Protein AF-0000000074208911 (afdb_homodimer)

Foldseek 3Di:
DDPDDPPDPPDDPPPPPPPPPVPVVLLVVLLVVLVVVLVVVLVVVVVVVLCCLVVVCVVVVDCLQRPHPVLLCCCQPPDPCNVVLVVQQVVLAVQLVVLLVLQLCLQLVLLLVLLLVVQLDVVSVVPVLVVLVVLVPDDLLVCQVVLQVVDVDLSVSSNSQLSSLLHNVLNVLLNVQLPVFDPVLVVVCVVVPHDSVCCRPPPSVVSSLVSNLVSVLVSLVSSSVSSLVSCCRHVCGHLSNVLVVCVVVSVNSSNVNSVVVSVSVSSVVSSVSSSVSSSVCSVVVND/DDPPPPPDPDDPPPPPPVPPPVPVVLLVVLLVVLVVVLVVVLVVVVVVVLCCLVVVCVVVVDCLQRPHPVLLCCCQPPDPCNVVLVVQQVVLAVQLVVLLVLQLCLQLVLLLVLLLVVQLDVVSVVPVLVVLVVLVVDDLLVCQVVLQVVDVDLSVSSNSQLSSLLHNVLNVLLNVQLPVFDPVLVVVCVVVVHDSVCCRPPPSVVSSLVSSLVSVLVSLVSSSVSSLVSCCRHVCGHLSNVLVVCVVVSVNSSNVNSVVVSVSVSSVSSSVSSSVSSSVCSVVVND

Solvent-accessible surface area (backbone atoms only — not comparable to full-atom values): 29256 Å² total; per-residue (Å²): 140,83,81,78,83,80,81,82,88,69,81,78,72,71,76,70,67,73,70,69,69,63,62,63,60,52,54,52,48,44,47,47,53,40,44,54,55,44,50,54,46,50,52,46,37,51,50,49,51,48,50,52,49,51,48,50,34,63,66,50,67,39,73,75,69,39,67,42,72,66,55,36,44,36,54,49,68,64,40,93,58,4,67,61,49,41,51,52,50,50,53,17,43,52,46,33,52,52,36,14,48,44,1,36,52,47,6,49,50,50,16,52,53,50,26,53,46,27,75,70,30,69,72,43,39,65,52,51,56,41,51,41,48,49,61,54,34,40,56,64,78,75,42,35,66,53,44,57,62,65,36,87,49,64,67,56,42,32,24,49,48,2,8,47,58,20,19,41,56,30,22,56,40,35,36,54,24,42,60,63,55,50,68,65,60,53,47,52,35,43,73,75,68,39,53,66,66,48,39,40,67,70,44,19,47,67,67,13,44,68,30,46,49,51,28,46,63,47,24,52,42,31,3,44,52,18,21,30,49,27,15,49,69,69,69,64,39,32,45,28,23,50,38,55,52,22,59,75,66,66,34,36,63,60,31,49,44,50,42,50,53,49,28,51,51,40,49,52,52,48,51,51,52,50,46,50,45,48,52,53,35,50,70,69,68,68,107,140,86,82,80,82,80,80,82,88,70,83,79,74,72,76,71,68,72,68,69,69,64,61,62,60,51,52,52,49,46,48,48,55,40,46,54,54,45,49,54,46,49,53,45,36,51,49,49,51,47,50,52,49,51,49,50,35,62,67,50,67,39,73,74,69,39,66,42,73,66,55,37,45,35,53,49,67,64,39,94,59,4,67,59,49,41,52,52,51,51,53,17,43,51,45,32,51,52,36,13,49,43,2,36,52,46,6,50,50,51,15,52,53,51,27,52,45,28,74,68,29,68,72,42,38,65,52,51,55,41,51,40,47,49,61,55,32,37,56,64,78,75,43,36,67,55,44,58,64,65,35,87,48,66,69,56,42,32,23,51,48,2,10,48,58,19,19,42,56,28,23,57,40,36,36,53,24,43,62,62,54,49,68,66,59,54,47,52,35,44,74,72,68,38,52,67,67,48,40,39,66,71,44,19,48,66,68,14,44,66,30,45,48,52,28,46,65,47,24,52,43,31,4,44,52,18,21,30,50,27,14,48,69,71,69,63,38,30,45,28,24,49,39,55,53,23,57,77,67,66,35,35,62,59,31,50,42,50,43,49,54,48,28,52,50,40,51,52,51,50,51,51,52,51,47,51,47,51,52,53,34,50,70,69,69,68,108

Organism: NCBI:txid88382

Sequence (574 aa):
MSEVSTGSTRGRSSDHDRSSTRTGGGAGRALAAGLGRTLGTAALMTAILAVVWVGSVALVDNTFVAKGPAEVYEFLFASDDAAETRAQILAGLGVTLGDAAIGFVAGMLAATLAAALIVLSRPVETAVMPVALILRAVPLIALTPIIRLLFSDEVVRVAVVSGIVVLFPALVNIVQGLRSVSGQLADVVHVYGGGPLALLVRVAFPSALPALFASVRISVPGAITGALLAEWLITGKGIGSMVVNAVGQSENNLVWACVLVVTLASLVLYLAAQVIESVVLARYGRSMSEVSTGSTRGRSSDHDRSSTRTGGGAGRALAAGLGRTLGTAALMTAILAVVWVGSVALVDNTFVAKGPAEVYEFLFASDDAAETRAQILAGLGVTLGDAAIGFVAGMLAATLAAALIVLSRPVETAVMPVALILRAVPLIALTPIIRLLFSDEVVRVAVVSGIVVLFPALVNIVQGLRSVSGQLADVVHVYGGGPLALLVRVAFPSALPALFASVRISVPGAITGALLAEWLITGKGIGSMVVNAVGQSENNLVWACVLVVTLASLVLYLAAQVIESVVLARYGRS

Secondary structure (DSSP, 8-state):
----------GGGGGGGGGSTHHHHHHHHHHHHHHHHHHHHHHHHHHHHHHHHHHHHHHH--TTT---HHHHHIIIIISTTHHHHHHHHHHHHHHHHHHHHHHHHHHHHHHHHHHHHHHH-HHHHHHHHHHHHHHHHS-HHHHHHHHHHH---HHHHHHHHHHHHHHHHHHHHHHHHHTT--HHHHHHHHHTT--HHHHIIIIIHHHTHHHHHHHHHHHHHHHHHHHHHHIIIII--HHHHHHHHHHHTT-HHHHHHHHHHHHHHHHHHHHHHHHHHHHHHHHTT--/------------GGGGGGGSTHHHHHHHHHHHHHHHHHHHHHHHHHHHHHHHHHHHHHHH--TTT---HHHHHIIIIISTTHHHHHHHHHHHHHHHHHHHHHHHHHHHHHHHHHHHHHHH-HHHHHHHHHHHHHHHHS-HHHHHHHHHHH---HHHHHHHHHHHHHHHHHHHHHHHHHTT--HHHHHHHHHTT--HHHHIIIIIHHHTHHHHHHHHHHHHHHHHHHHHHHIIIII--HHHHHHHHHHHTT-HHHHHHHHHHHHHHHHHHHHHHHHHHHHHHHHTT--

Nearest PDB structures (foldseek):
  8w9m-assembly1_B  TM=7.857E-01  e=2.691E-06  Nostoc sp. PCC 7120 = FACHB-418
  8wm8-assembly1_A  TM=7.553E-01  e=2.368E-05  Nostoc sp. PCC 7120 = FACHB-418
  7ahc-assembly1_B  TM=6.588E-01  e=1.039E-04  Lactococcus lactis subsp. lactis
  7ahh-assembly1_A  TM=7.167E-01  e=3.361E-04  Lactococcus lactis subsp. lactis
  7ahd-assembly1_A  TM=6.875E-01  e=2.373E-04  Lactococcus lactis subsp. lactis

Radius of gyration: 28.7 Å; Cα contacts (8 Å, |Δi|>4): 753; chains: 2; bounding box: 60×117×103 Å

InterPro domains:
  IPR000515 ABC transporter type 1, transmembrane domain MetI-like [PF00528] (105-277)
  IPR000515 ABC transporter type 1, transmembrane domain MetI-like [PS50928] (89-273)
  IPR000515 ABC transporter type 1, transmembrane domain MetI-like [cd06261] (122-265)
  IPR035906 MetI-like superfamily [G3DSA:1.10.3720.10] (84-280)
  IPR035906 MetI-like superfamily [SSF161098] (88-269)

pLDDT: mean 83.64, std 16.18, range [29.83, 98.0]

Structure (mmCIF, N/CA/C/O backbone):
data_AF-0000000074208911-model_v1
#
loop_
_entity.id
_entity.type
_entity.pdbx_description
1 polymer 'ABC-type nitrate/sulfonate/bicarbonate transport system permease component'
#
loop_
_atom_site.group_PDB
_atom_site.id
_atom_site.type_symbol
_atom_site.label_atom_id
_atom_site.label_alt_id
_atom_site.label_comp_id
_atom_site.label_asym_id
_atom_site.label_entity_id
_atom_site.label_seq_id
_atom_site.pdbx_PDB_ins_code
_atom_site.Cartn_x
_atom_site.Cartn_y
_atom_site.Cartn_z
_atom_site.occupancy
_atom_site.B_iso_or_equiv
_atom_site.auth_seq_id
_atom_site.auth_comp_id
_atom_site.auth_asym_id
_atom_site.auth_atom_id
_atom_site.pdbx_PDB_model_num
ATOM 1 N N . MET A 1 1 ? -21.781 42.594 78.312 1 29.83 1 MET A N 1
ATOM 2 C CA . MET A 1 1 ? -21.672 41.25 77.75 1 29.83 1 MET A CA 1
ATOM 3 C C . MET A 1 1 ? -22.219 41.25 76.312 1 29.83 1 MET A C 1
ATOM 5 O O . MET A 1 1 ? -23.438 41.25 76.125 1 29.83 1 MET A O 1
ATOM 9 N N . SER A 1 2 ? -21.547 41.969 75.25 1 32.91 2 SER A N 1
ATOM 10 C CA . SER A 1 2 ? -21.781 42.375 73.875 1 32.91 2 SER A CA 1
ATOM 11 C C . SER A 1 2 ? -21.75 41.156 72.938 1 32.91 2 SER A C 1
ATOM 13 O O . SER A 1 2 ? -20.75 40.438 72.875 1 32.91 2 SER A O 1
ATOM 15 N N . GLU A 1 3 ? -22.859 40.438 72.688 1 31.94 3 GLU A N 1
ATOM 16 C CA . GLU A 1 3 ? -23.109 39.281 71.812 1 31.94 3 GLU A CA 1
ATOM 17 C C . GLU A 1 3 ? -22.797 39.625 70.375 1 31.94 3 GLU A C 1
ATOM 19 O O . GLU A 1 3 ? -23.438 40.469 69.75 1 31.94 3 GLU A O 1
ATOM 24 N N . VAL A 1 4 ? -21.5 39.594 69.938 1 39.22 4 VAL A N 1
ATOM 25 C CA . VAL A 1 4 ? -21.047 39.781 68.562 1 39.22 4 VAL A CA 1
ATOM 26 C C . VAL A 1 4 ? -21.688 38.719 67.625 1 39.22 4 VAL A C 1
ATOM 28 O O . VAL A 1 4 ? -21.641 37.531 67.938 1 39.22 4 VAL A O 1
ATOM 31 N N . SER A 1 5 ? -22.719 39.031 66.75 1 34.41 5 SER A N 1
ATOM 32 C CA . SER A 1 5 ? -23.469 38.344 65.688 1 34.41 5 SER A CA 1
ATOM 33 C C . SER A 1 5 ? -22.531 37.75 64.625 1 34.41 5 SER A C 1
ATOM 35 O O . SER A 1 5 ? -21.734 38.469 64.062 1 34.41 5 SER A O 1
ATOM 37 N N . THR A 1 6 ? -22 36.5 64.75 1 37.41 6 THR A N 1
ATOM 38 C CA . THR A 1 6 ? -21.203 35.688 63.844 1 37.41 6 THR A CA 1
ATOM 39 C C . THR A 1 6 ? -21.938 35.531 62.531 1 37.41 6 THR A C 1
ATOM 41 O O . THR A 1 6 ? -23.047 35 62.5 1 37.41 6 THR A O 1
ATOM 44 N N . GLY A 1 7 ? -21.844 36.438 61.5 1 33.66 7 GLY A N 1
ATOM 45 C CA . GLY A 1 7 ? -22.328 36.375 60.125 1 33.66 7 GLY A CA 1
ATOM 46 C C . GLY A 1 7 ? -21.922 35.094 59.406 1 33.66 7 GLY A C 1
ATOM 47 O O . GLY A 1 7 ? -20.781 34.656 59.5 1 33.66 7 GLY A O 1
ATOM 48 N N . SER A 1 8 ? -22.875 34.094 59.094 1 34.34 8 SER A N 1
ATOM 49 C CA . SER A 1 8 ? -22.875 32.812 58.438 1 34.34 8 SER A CA 1
ATOM 50 C C . SER A 1 8 ? -22.328 32.906 57.031 1 34.34 8 SER A C 1
ATOM 52 O O . SER A 1 8 ? -22.766 33.75 56.25 1 34.34 8 SER A O 1
ATOM 54 N N . THR A 1 9 ? -21.016 32.656 56.781 1 37.75 9 THR A N 1
ATOM 55 C CA . THR A 1 9 ? -20.328 32.469 55.5 1 37.75 9 THR A CA 1
ATOM 56 C C . THR A 1 9 ? -20.922 31.297 54.719 1 37.75 9 THR A C 1
ATOM 58 O O . THR A 1 9 ? -20.484 30.156 54.906 1 37.75 9 THR A O 1
ATOM 61 N N . ARG A 1 10 ? -22.297 31.094 54.531 1 33.31 10 ARG A N 1
ATOM 62 C CA . ARG A 1 10 ? -22.875 29.906 53.906 1 33.31 10 ARG A CA 1
ATOM 63 C C . ARG A 1 10 ? -22.375 29.766 52.469 1 33.31 10 ARG A C 1
ATOM 65 O O . ARG A 1 10 ? -22.031 28.656 52.062 1 33.31 10 ARG A O 1
ATOM 72 N N . GLY A 1 11 ? -22.719 30.562 51.406 1 34.16 11 GLY A N 1
ATOM 73 C CA . GLY A 1 11 ? -23.344 30.016 50.219 1 34.16 11 GLY A CA 1
ATOM 74 C C . GLY A 1 11 ? -22.359 29.609 49.156 1 34.16 11 GLY A C 1
ATOM 75 O O . GLY A 1 11 ? -22.734 29.391 48 1 34.16 11 GLY A O 1
ATOM 76 N N . ARG A 1 12 ? -21 29.594 49.219 1 40.62 12 ARG A N 1
ATOM 77 C CA . ARG A 1 12 ? -20.281 29.5 47.969 1 40.62 12 ARG A CA 1
ATOM 78 C C . ARG A 1 12 ? -20.188 28.062 47.5 1 40.62 12 ARG A C 1
ATOM 80 O O . ARG A 1 12 ? -19.5 27.766 46.5 1 40.62 12 ARG A O 1
ATOM 87 N N . SER A 1 13 ? -20.844 27.016 48.125 1 41.97 13 SER A N 1
ATOM 88 C CA . SER A 1 13 ? -20.359 25.688 47.75 1 41.97 13 SER A CA 1
ATOM 89 C C . SER A 1 13 ? -21 25.234 46.438 1 41.97 13 SER A C 1
ATOM 91 O O . SER A 1 13 ? -20.609 24.188 45.906 1 41.97 13 SER A O 1
ATOM 93 N N . SER A 1 14 ? -22.109 25.75 45.906 1 42.19 14 SER A N 1
ATOM 94 C CA . SER A 1 14 ? -22.844 24.906 44.938 1 42.19 14 SER A CA 1
ATOM 95 C C . SER A 1 14 ? -22.266 25.031 43.531 1 42.19 14 SER A C 1
ATOM 97 O O . SER A 1 14 ? -22.766 24.391 42.625 1 42.19 14 SER A O 1
ATOM 99 N N . ASP A 1 15 ? -21.312 25.859 43.219 1 41.25 15 ASP A N 1
ATOM 100 C CA . ASP A 1 15 ? -21.109 26.047 41.781 1 41.25 15 ASP A CA 1
ATOM 101 C C . ASP A 1 15 ? -20.219 24.953 41.188 1 41.25 15 ASP A C 1
ATOM 103 O O . ASP A 1 15 ? -19.875 24.969 40 1 41.25 15 ASP A O 1
ATOM 107 N N . HIS A 1 16 ? -19.688 24.016 42.031 1 43.97 16 HIS A N 1
ATOM 108 C CA . HIS A 1 16 ? -18.719 23.109 41.438 1 43.97 16 HIS A CA 1
ATOM 109 C C . HIS A 1 16 ? -19.391 21.969 40.688 1 43.97 16 HIS A C 1
ATOM 111 O O . HIS A 1 16 ? -18.734 21.172 40.031 1 43.97 16 HIS A O 1
ATOM 117 N N . ASP A 1 17 ? -20.75 21.703 40.969 1 40.66 17 ASP A N 1
ATOM 118 C CA . ASP A 1 17 ? -21.219 20.438 40.438 1 40.66 17 ASP A CA 1
ATOM 119 C C . ASP A 1 17 ? -21.625 20.547 38.969 1 40.66 17 ASP A C 1
ATOM 121 O O . ASP A 1 17 ? -22.141 19.594 38.375 1 40.66 17 ASP A O 1
ATOM 125 N N . ARG A 1 18 ? -21.703 21.703 38.375 1 41.66 18 ARG A N 1
ATOM 126 C CA . ARG A 1 18 ? -22.281 21.734 37.031 1 41.66 18 ARG A CA 1
ATOM 127 C C . ARG A 1 18 ? -21.266 21.25 35.969 1 41.66 18 ARG A C 1
ATOM 129 O O . ARG A 1 18 ? -21.578 21.172 34.781 1 41.66 18 ARG A O 1
ATOM 136 N N . SER A 1 19 ? -20 20.984 36.406 1 42.94 19 SER A N 1
ATOM 137 C CA . SER A 1 19 ? -19.062 20.703 35.312 1 42.94 19 SER A CA 1
ATOM 138 C C . SER A 1 19 ? -19.094 19.234 34.906 1 42.94 19 SER A C 1
ATOM 140 O O . SER A 1 19 ? -18.656 18.875 33.812 1 42.94 19 SER A O 1
ATOM 142 N N . SER A 1 20 ? -19.656 18.328 35.781 1 43.59 20 SER A N 1
ATOM 143 C CA . SER A 1 20 ? -19.391 16.938 35.438 1 43.59 20 SER A CA 1
ATOM 144 C C . SER A 1 20 ? -20.469 16.375 34.5 1 43.59 20 SER A C 1
ATOM 146 O O . SER A 1 20 ? -20.328 15.258 34 1 43.59 20 SER A O 1
ATOM 148 N N . THR A 1 21 ? -21.656 16.938 34.406 1 42.12 21 THR A N 1
ATOM 149 C CA . THR A 1 21 ? -22.703 16.219 33.688 1 42.12 21 THR A CA 1
ATOM 150 C C . THR A 1 21 ? -22.562 16.422 32.188 1 42.12 21 THR A C 1
ATOM 152 O O . THR A 1 21 ? -23.328 15.867 31.391 1 42.12 21 THR A O 1
ATOM 155 N N . ARG A 1 22 ? -21.781 17.375 31.719 1 44.25 22 ARG A N 1
ATOM 156 C CA . ARG A 1 22 ? -21.766 17.672 30.281 1 44.25 22 ARG A CA 1
ATOM 157 C C . ARG A 1 22 ? -20.859 16.703 29.531 1 44.25 22 ARG A C 1
ATOM 159 O O . ARG A 1 22 ? -20.766 16.766 28.312 1 44.25 22 ARG A O 1
ATOM 166 N N . THR A 1 23 ? -20.172 15.805 30.203 1 48.66 23 THR A N 1
ATOM 167 C CA . THR A 1 23 ? -19.203 14.977 29.5 1 48.66 23 THR A CA 1
ATOM 168 C C . THR A 1 23 ? -19.875 13.773 28.859 1 48.66 23 THR A C 1
ATOM 170 O O . THR A 1 23 ? -19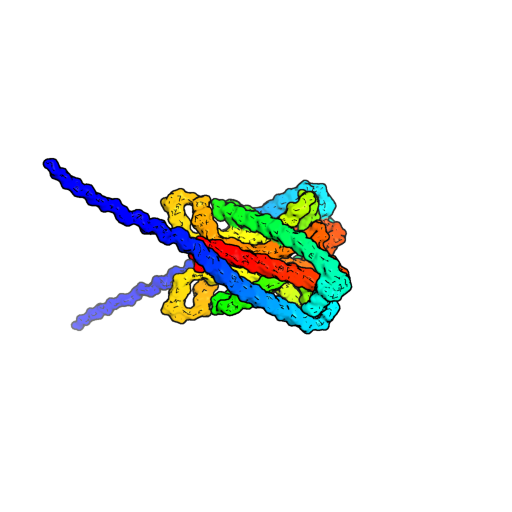.438 13.289 27.812 1 48.66 23 THR A O 1
ATOM 173 N N . GLY A 1 24 ? -20.984 13.234 29.484 1 50.69 24 GLY A N 1
ATOM 174 C CA . GLY A 1 24 ? -21.625 12.023 28.984 1 50.69 24 GLY A CA 1
ATOM 175 C C . GLY A 1 24 ? -22.422 12.258 27.703 1 50.69 24 GLY A C 1
ATOM 176 O O . GLY A 1 24 ? -22.484 11.383 26.844 1 50.69 24 GLY A O 1
ATOM 177 N N . GLY A 1 25 ? -23.125 13.297 27.594 1 53.31 25 GLY A N 1
ATOM 178 C CA . GLY A 1 25 ? -24.016 13.625 26.484 1 53.31 25 GLY A CA 1
ATOM 179 C C . GLY A 1 25 ? -23.266 13.883 25.188 1 53.31 25 GLY A C 1
ATOM 180 O O . GLY A 1 25 ? -23.828 13.703 24.094 1 53.31 25 GLY A O 1
ATOM 181 N N . GLY A 1 26 ? -22.094 14.367 25.297 1 55.31 26 GLY A N 1
ATOM 182 C CA . GLY A 1 26 ? -21.297 14.703 24.125 1 55.31 26 GLY A CA 1
ATOM 183 C C . GLY A 1 26 ? -20.828 13.484 23.359 1 55.31 26 GLY A C 1
ATOM 184 O O . GLY A 1 26 ? -20.828 13.484 22.125 1 55.31 26 GLY A O 1
ATOM 185 N N . ALA A 1 27 ? -20.453 12.469 24.203 1 60.94 27 ALA A N 1
ATOM 186 C CA . ALA A 1 27 ? -20 11.219 23.594 1 60.94 27 ALA A CA 1
ATOM 187 C C . ALA A 1 27 ? -21.156 10.516 22.875 1 60.94 27 ALA A C 1
ATOM 189 O O . ALA A 1 27 ? -20.953 9.93 21.797 1 60.94 27 ALA A O 1
ATOM 190 N N . GLY A 1 28 ? -22.266 10.5 23.5 1 58.94 28 GLY A N 1
ATOM 191 C CA . GLY A 1 28 ? -23.438 9.867 22.906 1 58.94 28 GLY A CA 1
ATOM 192 C C . GLY A 1 28 ? -23.875 10.523 21.609 1 58.94 28 GLY A C 1
ATOM 193 O O . GLY A 1 28 ? -24.219 9.836 20.641 1 58.94 28 GLY A O 1
ATOM 194 N N . ARG A 1 29 ? -23.859 11.812 21.578 1 61.59 29 ARG A N 1
ATOM 195 C CA . ARG A 1 29 ? -24.234 12.555 20.375 1 61.59 29 ARG A CA 1
ATOM 196 C C . ARG A 1 29 ? -23.172 12.398 19.297 1 61.59 29 ARG A C 1
ATOM 198 O O . ARG A 1 29 ? -23.5 12.289 18.109 1 61.59 29 ARG A O 1
ATOM 205 N N . ALA A 1 30 ? -21.984 12.391 19.797 1 64.56 30 ALA A N 1
ATOM 206 C CA . ALA A 1 30 ? -20.891 12.156 18.859 1 64.56 30 ALA A CA 1
ATOM 207 C C . ALA A 1 30 ? -20.969 10.742 18.266 1 64.56 30 ALA A C 1
ATOM 209 O O . ALA A 1 30 ? -20.734 10.547 17.078 1 64.56 30 ALA A O 1
ATOM 210 N N . LEU A 1 31 ? -21.391 9.805 19.094 1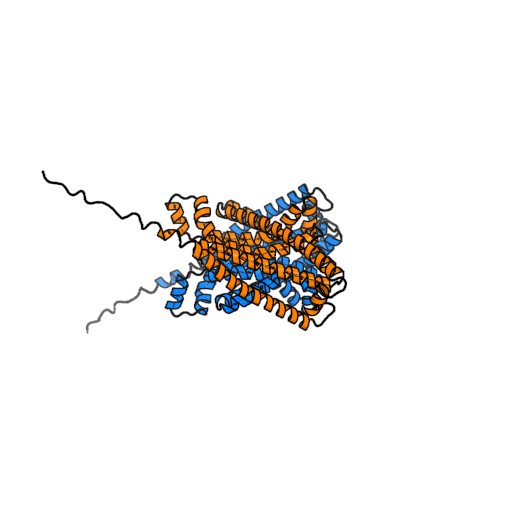 66.5 31 LEU A N 1
ATOM 211 C CA . LEU A 1 31 ? -21.578 8.438 18.625 1 66.5 31 LEU A CA 1
ATOM 212 C C . LEU A 1 31 ? -22.734 8.359 17.641 1 66.5 31 LEU A C 1
ATOM 214 O O . LEU A 1 31 ? -22.641 7.68 16.609 1 66.5 31 LEU A O 1
ATOM 218 N N . ALA A 1 32 ? -23.859 9.023 18 1 64.75 32 ALA A N 1
ATOM 219 C CA . ALA A 1 32 ? -25.031 8.992 17.141 1 64.75 32 ALA A CA 1
ATOM 220 C C . ALA A 1 32 ? -24.75 9.688 15.812 1 64.75 32 ALA A C 1
ATOM 222 O O . ALA A 1 32 ? -25.141 9.188 14.75 1 64.75 32 ALA A O 1
ATOM 223 N N . ALA A 1 33 ? -24.219 10.852 15.852 1 63.66 33 ALA A N 1
ATOM 224 C CA . ALA A 1 33 ? -23.844 11.555 14.625 1 63.66 33 ALA A CA 1
ATOM 225 C C . ALA A 1 33 ? -22.844 10.742 13.82 1 63.66 33 ALA A C 1
ATOM 227 O O . ALA A 1 33 ? -22.922 10.695 12.586 1 63.66 33 ALA A O 1
ATOM 228 N N . GLY A 1 34 ? -21.969 10.125 14.523 1 63.78 34 GLY A N 1
ATOM 229 C CA . GLY A 1 34 ? -21 9.25 13.875 1 63.78 34 GLY A CA 1
ATOM 230 C C . GLY A 1 34 ? -21.641 8.047 13.219 1 63.78 34 GLY A C 1
ATOM 231 O O . GLY A 1 34 ? -21.281 7.672 12.102 1 63.78 34 GLY A O 1
ATOM 232 N N . LEU A 1 35 ? -22.656 7.613 13.875 1 70.25 35 LEU A N 1
ATOM 233 C CA . LEU A 1 35 ? -23.344 6.434 13.367 1 70.25 35 LEU A CA 1
ATOM 234 C C . LEU A 1 35 ? -24.172 6.777 12.133 1 70.25 35 LEU A C 1
ATOM 236 O O . LEU A 1 35 ? -24.25 5.988 11.188 1 70.25 35 LEU A O 1
ATOM 240 N N . GLY A 1 36 ? -24.922 7.883 12.242 1 68.19 36 GLY A N 1
ATOM 241 C CA . GLY A 1 36 ? -25.688 8.312 11.078 1 68.19 36 GLY A CA 1
ATOM 242 C C . GLY A 1 36 ? -24.828 8.531 9.844 1 68.19 36 GLY A C 1
ATOM 243 O O . GLY A 1 36 ? -25.172 8.062 8.758 1 68.19 36 GLY A O 1
ATOM 244 N N . ARG A 1 37 ? -23.766 9.203 10.016 1 72.12 37 ARG A N 1
ATOM 245 C CA . ARG A 1 37 ? -22.828 9.422 8.922 1 72.12 37 ARG A CA 1
ATOM 246 C C . ARG A 1 37 ? -22.234 8.102 8.43 1 72.12 37 ARG A C 1
ATOM 248 O O . ARG A 1 37 ? -22.062 7.902 7.227 1 72.12 37 ARG A O 1
ATOM 255 N N . THR A 1 38 ? -22.094 7.234 9.383 1 74.81 38 THR A N 1
ATOM 256 C CA . THR A 1 38 ? -21.516 5.934 9.062 1 74.81 38 THR A CA 1
ATOM 257 C C . THR A 1 38 ? -22.516 5.09 8.258 1 74.81 38 THR A C 1
ATOM 259 O O . THR A 1 38 ? -22.125 4.426 7.293 1 74.81 38 THR A O 1
ATOM 262 N N . LEU A 1 39 ? -23.75 5.203 8.617 1 78.06 39 LEU A N 1
ATOM 263 C CA . LEU A 1 39 ? -24.766 4.426 7.906 1 78.06 39 LEU A CA 1
ATOM 264 C C . LEU A 1 39 ? -24.953 4.953 6.488 1 78.06 39 LEU A C 1
ATOM 266 O O . LEU A 1 39 ? -25.156 4.18 5.551 1 78.06 39 LEU A O 1
ATOM 270 N N . GLY A 1 40 ? -25 6.254 6.402 1 77.06 40 GLY A N 1
ATOM 271 C CA . GLY A 1 40 ? -25.062 6.848 5.074 1 77.06 40 GLY A CA 1
ATOM 272 C C . GLY A 1 40 ? -23.875 6.477 4.195 1 77.06 40 GLY A C 1
ATOM 273 O O . GLY A 1 40 ? -24.047 6.133 3.027 1 77.06 40 GLY A O 1
ATOM 274 N N . THR A 1 41 ? -22.75 6.484 4.746 1 76.56 41 THR A N 1
ATOM 275 C CA . THR A 1 41 ? -21.547 6.117 4.02 1 76.56 41 THR A CA 1
ATOM 276 C C . THR A 1 41 ? -21.562 4.637 3.656 1 76.56 41 THR A C 1
ATOM 278 O O . THR A 1 41 ? -21.172 4.262 2.549 1 76.56 41 THR A O 1
ATOM 281 N N . ALA A 1 42 ? -22.031 3.836 4.613 1 81.69 42 ALA A N 1
ATOM 282 C CA . ALA A 1 42 ? -22.125 2.398 4.363 1 81.69 42 ALA A CA 1
ATOM 283 C C . ALA A 1 42 ? -23.078 2.102 3.215 1 81.69 42 ALA A C 1
ATOM 285 O O . ALA A 1 42 ? -22.781 1.267 2.354 1 81.69 42 ALA A O 1
ATOM 286 N N . ALA A 1 43 ? -24.219 2.73 3.244 1 84.75 43 ALA A N 1
ATOM 287 C CA . ALA A 1 43 ? -25.203 2.539 2.186 1 84.75 43 ALA A CA 1
ATOM 288 C C . ALA A 1 43 ? -24.656 2.973 0.831 1 84.75 43 ALA A C 1
ATOM 290 O O . ALA A 1 43 ? -24.844 2.289 -0.176 1 84.75 43 ALA A O 1
ATOM 291 N N . LEU A 1 44 ? -24.016 4.02 0.828 1 82 44 LEU A N 1
ATOM 292 C CA . LEU A 1 44 ? -23.438 4.531 -0.409 1 82 44 LEU A CA 1
ATOM 293 C C . LEU A 1 44 ? -22.328 3.605 -0.919 1 82 44 LEU A C 1
ATOM 295 O O . LEU A 1 44 ? -22.25 3.328 -2.117 1 82 44 LEU A O 1
ATOM 299 N N . MET A 1 45 ? -21.5 3.17 -0.035 1 81.88 45 MET A N 1
ATOM 300 C CA . MET A 1 45 ? -20.422 2.264 -0.409 1 81.88 45 MET A CA 1
ATOM 301 C C . MET A 1 45 ? -20.984 0.961 -0.978 1 81.88 45 MET A C 1
ATOM 303 O O . MET A 1 45 ? -20.453 0.436 -1.961 1 81.88 45 MET A O 1
ATOM 307 N N . THR A 1 46 ? -21.984 0.504 -0.343 1 84.19 46 THR A N 1
ATOM 308 C CA . THR A 1 46 ? -22.594 -0.731 -0.808 1 84.19 46 THR A CA 1
ATOM 309 C C . THR A 1 46 ? -23.25 -0.529 -2.172 1 84.19 46 THR A C 1
ATOM 311 O O . THR A 1 46 ? -23.172 -1.401 -3.039 1 84.19 46 THR A O 1
ATOM 314 N N . ALA A 1 47 ? -23.891 0.6 -2.338 1 87.19 47 ALA A N 1
ATOM 315 C CA . ALA A 1 47 ? -24.516 0.92 -3.619 1 87.19 47 ALA A CA 1
ATOM 316 C C . ALA A 1 47 ? -23.469 1.025 -4.727 1 87.19 47 ALA A C 1
ATOM 318 O O . ALA A 1 47 ? -23.672 0.516 -5.828 1 87.19 47 ALA A O 1
ATOM 319 N N . ILE A 1 48 ? -22.406 1.64 -4.434 1 83.69 48 ILE A N 1
ATOM 320 C CA . ILE A 1 48 ? -21.344 1.81 -5.414 1 83.69 48 ILE A CA 1
ATOM 321 C C . ILE A 1 48 ? -20.719 0.454 -5.742 1 83.69 48 ILE A C 1
ATOM 323 O O . ILE A 1 48 ? -20.422 0.161 -6.902 1 83.69 48 ILE A O 1
ATOM 327 N N . LEU A 1 49 ? -20.453 -0.306 -4.715 1 84.56 49 LEU A N 1
ATOM 328 C CA . LEU A 1 49 ? -19.953 -1.657 -4.926 1 84.56 49 LEU A CA 1
ATOM 329 C C . LEU A 1 49 ? -20.875 -2.443 -5.852 1 84.56 49 LEU A C 1
ATOM 331 O O . LEU A 1 49 ? -20.406 -3.133 -6.762 1 84.56 49 LEU A O 1
ATOM 335 N N . ALA A 1 50 ? -22.172 -2.281 -5.621 1 87.81 50 ALA A N 1
ATOM 336 C CA . ALA A 1 50 ? -23.156 -2.98 -6.438 1 87.81 50 ALA A CA 1
ATOM 337 C C . ALA A 1 50 ? -23.125 -2.486 -7.883 1 87.81 50 ALA A C 1
ATOM 339 O O . ALA A 1 50 ? -23.172 -3.285 -8.82 1 87.81 50 ALA A O 1
ATOM 340 N N . VAL A 1 51 ? -23.047 -1.243 -8.062 1 86.56 51 VAL A N 1
ATOM 341 C CA . VAL A 1 51 ? -23.031 -0.648 -9.398 1 86.56 51 VAL A CA 1
ATOM 342 C C . VAL A 1 51 ? -21.766 -1.065 -10.141 1 86.56 51 VAL A C 1
ATOM 344 O O . VAL A 1 51 ? -21.812 -1.424 -11.32 1 86.56 51 VAL A O 1
ATOM 347 N N . VAL A 1 52 ? -20.641 -1.02 -9.445 1 81.12 52 VAL A N 1
ATOM 348 C CA . VAL A 1 52 ? -19.375 -1.405 -10.055 1 81.12 52 VAL A CA 1
ATOM 349 C C . VAL A 1 52 ? -19.391 -2.896 -10.391 1 81.12 52 VAL A C 1
ATOM 351 O O . VAL A 1 52 ? -18.906 -3.311 -11.445 1 81.12 52 VAL A O 1
ATOM 354 N N . TRP A 1 53 ? -19.906 -3.609 -9.469 1 86.88 53 TRP A N 1
ATOM 355 C CA . TRP A 1 53 ? -20.031 -5.051 -9.656 1 86.88 53 TRP A CA 1
ATOM 356 C C . TRP A 1 53 ? -20.891 -5.367 -10.875 1 86.88 53 TRP A C 1
ATOM 358 O O . TRP A 1 53 ? -20.422 -6.008 -11.828 1 86.88 53 TRP A O 1
ATOM 368 N N . VAL A 1 54 ? -22.094 -4.859 -10.93 1 89.06 54 VAL A N 1
ATOM 369 C CA . VAL A 1 54 ? -23.031 -5.133 -12.008 1 89.06 54 VAL A CA 1
ATOM 370 C C . VAL A 1 54 ? -22.5 -4.539 -13.312 1 89.06 54 VAL A C 1
ATOM 372 O O . VAL A 1 54 ? -22.609 -5.156 -14.375 1 89.06 54 VAL A O 1
ATOM 375 N N . GLY A 1 55 ? -21.969 -3.391 -13.211 1 86.25 55 GLY A N 1
ATOM 376 C CA . GLY A 1 55 ? -21.391 -2.764 -14.383 1 86.25 55 GLY A CA 1
ATOM 377 C C . GLY A 1 55 ? -20.234 -3.549 -14.961 1 86.25 55 GLY A C 1
ATOM 378 O O . GLY A 1 55 ? -20.109 -3.68 -16.188 1 86.25 55 GLY A O 1
ATOM 379 N N . SER A 1 56 ? -19.391 -4.043 -14.094 1 82.62 56 SER A N 1
ATOM 380 C CA . SER A 1 56 ? -18.234 -4.816 -14.562 1 82.62 56 SER A CA 1
ATOM 381 C C . SER A 1 56 ? -18.672 -6.109 -15.234 1 82.62 56 SER A C 1
ATOM 383 O O . SER A 1 56 ? -18.094 -6.516 -16.25 1 82.62 56 SER A O 1
ATOM 385 N N . VAL A 1 57 ? -19.641 -6.711 -14.695 1 86.56 57 VAL A N 1
ATOM 386 C CA . VAL A 1 57 ? -20.156 -7.949 -15.258 1 86.56 57 VAL A CA 1
ATOM 387 C C . VAL A 1 57 ? -20.781 -7.676 -16.625 1 86.56 57 VAL A C 1
ATOM 389 O O . VAL A 1 57 ? -20.578 -8.453 -17.562 1 86.56 57 VAL A O 1
ATOM 392 N N . ALA A 1 58 ? -21.469 -6.555 -16.703 1 87.5 58 ALA A N 1
ATOM 393 C CA . ALA A 1 58 ? -22.109 -6.195 -17.953 1 87.5 58 ALA A CA 1
ATOM 394 C C . ALA A 1 58 ? -21.078 -5.887 -19.047 1 87.5 58 ALA A C 1
ATOM 396 O O . ALA A 1 58 ? -21.281 -6.23 -20.203 1 87.5 58 ALA A O 1
ATOM 397 N N . LEU A 1 59 ? -20.047 -5.309 -18.672 1 85.69 59 LEU A N 1
ATOM 398 C CA . LEU A 1 59 ? -19.031 -4.891 -19.625 1 85.69 59 LEU A CA 1
ATOM 399 C C . LEU A 1 59 ? -18.203 -6.086 -20.109 1 85.69 59 LEU A C 1
ATOM 401 O O . LEU A 1 59 ? -17.812 -6.145 -21.266 1 85.69 59 LEU A O 1
ATOM 405 N N . VAL A 1 60 ? -17.859 -6.961 -19.25 1 84.25 60 VAL A N 1
ATOM 406 C CA . VAL A 1 60 ? -17.078 -8.141 -19.594 1 84.25 60 VAL A CA 1
ATOM 407 C C . VAL A 1 60 ? -17.906 -9.078 -20.469 1 84.25 60 VAL A C 1
ATOM 409 O O . VAL A 1 60 ? -17.375 -9.68 -21.406 1 84.25 60 VAL A O 1
ATOM 412 N N . ASP A 1 61 ? -19.125 -9.188 -20.172 1 83.75 61 ASP A N 1
ATOM 413 C CA . ASP A 1 61 ? -20.094 -9.945 -20.953 1 83.75 61 ASP A CA 1
ATOM 414 C C . ASP A 1 61 ? -19.609 -11.375 -21.188 1 83.75 61 ASP A C 1
ATOM 416 O O . ASP A 1 61 ? -19.562 -11.852 -22.328 1 83.75 61 ASP A O 1
ATOM 420 N N . ASN A 1 62 ? -19.047 -12.016 -20.266 1 88.94 62 ASN A N 1
ATOM 421 C CA . ASN A 1 62 ? -18.625 -13.406 -20.203 1 88.94 62 ASN A CA 1
ATOM 422 C C . ASN A 1 62 ? -19.047 -14.055 -18.891 1 88.94 62 ASN A C 1
ATOM 424 O O . ASN A 1 62 ? -18.406 -13.852 -17.844 1 88.94 62 ASN A O 1
ATOM 428 N N . THR A 1 63 ? -20.016 -14.867 -18.984 1 85.62 63 THR A N 1
ATOM 429 C CA . THR A 1 63 ? -20.641 -15.43 -17.781 1 85.62 63 THR A CA 1
ATOM 430 C C . THR A 1 63 ? -19.75 -16.484 -17.141 1 85.62 63 THR A C 1
ATOM 432 O O . THR A 1 63 ? -19.953 -16.844 -15.977 1 85.62 63 THR A O 1
ATOM 435 N N . PHE A 1 64 ? -18.828 -16.953 -17.969 1 88.38 64 PHE A N 1
ATOM 436 C CA . PHE A 1 64 ? -17.906 -17.922 -17.391 1 88.38 64 PHE A CA 1
ATOM 437 C C . PHE A 1 64 ? -16.938 -17.25 -16.422 1 88.38 64 PHE A C 1
ATOM 439 O O . PHE A 1 64 ? -16.641 -17.781 -15.359 1 88.38 64 PHE A O 1
ATOM 446 N N . VAL A 1 65 ? -16.531 -16.125 -16.797 1 87.12 65 VAL A N 1
ATOM 447 C CA . VAL A 1 65 ? -15.492 -15.43 -16.031 1 87.12 65 VAL A CA 1
ATOM 448 C C . VAL A 1 65 ? -16.141 -14.516 -15 1 87.12 65 VAL A C 1
ATOM 450 O O . VAL A 1 65 ? -15.805 -14.57 -13.812 1 87.12 65 VAL A O 1
ATOM 453 N N . ALA A 1 66 ? -17.078 -13.75 -15.453 1 88.81 66 ALA A N 1
ATOM 454 C CA . ALA A 1 66 ? -17.703 -12.758 -14.578 1 88.81 66 ALA A CA 1
ATOM 455 C C . ALA A 1 66 ? -19.016 -13.297 -14.008 1 88.81 66 ALA A C 1
ATOM 457 O O . ALA A 1 66 ? -19.875 -13.773 -14.75 1 88.81 66 ALA A O 1
ATOM 458 N N . LYS A 1 67 ? -19.031 -13.266 -12.688 1 91.94 67 LYS A N 1
ATOM 459 C CA . LYS A 1 67 ? -20.25 -13.727 -12.016 1 91.94 67 LYS A CA 1
ATOM 460 C C . LYS A 1 67 ? -20.984 -12.555 -11.367 1 91.94 67 LYS A C 1
ATOM 462 O O . LYS A 1 67 ? -20.406 -11.805 -10.578 1 91.94 67 LYS A O 1
ATOM 467 N N . GLY A 1 68 ? -22.234 -12.445 -11.734 1 91.5 68 GLY A N 1
ATOM 468 C CA . GLY A 1 68 ? -23.047 -11.367 -11.195 1 91.5 68 GLY A CA 1
ATOM 469 C C . GLY A 1 68 ? -23.625 -11.68 -9.828 1 91.5 68 GLY A C 1
ATOM 470 O O . GLY A 1 68 ? -23.359 -12.742 -9.266 1 91.5 68 GLY A O 1
ATOM 471 N N . PRO A 1 69 ? -24.344 -10.703 -9.32 1 93.06 69 PRO A N 1
ATOM 472 C CA . PRO A 1 69 ? -24.938 -10.875 -7.988 1 93.06 69 PRO A CA 1
ATOM 473 C C . PRO A 1 69 ? -25.859 -12.086 -7.91 1 93.06 69 PRO A C 1
ATOM 475 O O . PRO A 1 69 ? -25.891 -12.789 -6.895 1 93.06 69 PRO A O 1
ATOM 478 N N . ALA A 1 70 ? -26.547 -12.336 -8.914 1 92 70 ALA A N 1
ATOM 479 C CA . ALA A 1 70 ? -27.484 -13.461 -8.914 1 92 70 ALA A CA 1
ATOM 480 C C . ALA A 1 70 ? -26.734 -14.789 -8.867 1 92 70 ALA A C 1
ATOM 482 O O . ALA A 1 70 ? -27.141 -15.711 -8.156 1 92 70 ALA A O 1
ATOM 483 N N . GLU A 1 71 ? -25.719 -14.898 -9.617 1 93.69 71 GLU A N 1
ATOM 484 C CA . GLU A 1 71 ? -24.938 -16.125 -9.648 1 93.69 71 GLU A CA 1
ATOM 485 C C . GLU A 1 71 ? -24.219 -16.375 -8.312 1 93.69 71 GLU A C 1
ATOM 487 O O . GLU A 1 71 ? -24.156 -17.5 -7.836 1 93.69 71 GLU A O 1
ATOM 492 N N . VAL A 1 72 ? -23.688 -15.344 -7.785 1 94.62 72 VAL A N 1
ATOM 493 C CA . VAL A 1 72 ? -23 -15.469 -6.512 1 94.62 72 VAL A CA 1
ATOM 494 C C . VAL A 1 72 ? -24 -15.82 -5.41 1 94.62 72 VAL A C 1
ATOM 496 O O . VAL A 1 72 ? -23.688 -16.625 -4.52 1 94.62 72 VAL A O 1
ATOM 499 N N . TYR A 1 73 ? -25.172 -15.219 -5.48 1 93.94 73 TYR A N 1
ATOM 500 C CA . TYR A 1 73 ? -26.219 -15.547 -4.512 1 93.94 73 TYR A CA 1
ATOM 501 C C . TYR A 1 73 ? -26.609 -17.016 -4.613 1 93.94 73 TYR A C 1
ATOM 503 O O . TYR A 1 73 ? -26.75 -17.703 -3.598 1 93.94 73 TYR A O 1
ATOM 511 N N . GLU A 1 74 ? -26.844 -17.469 -5.824 1 94.38 74 GLU A N 1
ATOM 512 C CA . GLU A 1 74 ? -27.188 -18.859 -6.035 1 94.38 74 GLU A CA 1
ATOM 513 C C . GLU A 1 74 ? -26.094 -19.781 -5.504 1 94.38 74 GLU A C 1
ATOM 515 O O . GLU A 1 74 ? -26.375 -20.797 -4.867 1 94.38 74 GLU A O 1
ATOM 520 N N . PHE A 1 75 ? -24.859 -19.406 -5.75 1 95.31 75 PHE A N 1
ATOM 521 C CA . PHE A 1 75 ? -23.703 -20.203 -5.32 1 95.31 75 PHE A CA 1
ATOM 522 C C . PHE A 1 75 ? -23.625 -20.25 -3.799 1 95.31 75 PHE A C 1
ATOM 524 O O . PHE A 1 75 ? -23.344 -21.297 -3.219 1 95.31 75 PHE A O 1
ATOM 531 N N . LEU A 1 76 ? -23.984 -19.156 -3.117 1 95.38 76 LEU A N 1
ATOM 532 C CA . LEU A 1 76 ? -23.797 -19.047 -1.676 1 95.38 76 LEU A CA 1
ATOM 533 C C . LEU A 1 76 ? -25.031 -19.531 -0.919 1 95.38 76 LEU A C 1
ATOM 535 O O . LEU A 1 76 ? -24.922 -19.953 0.236 1 95.38 76 LEU A O 1
ATOM 539 N N . PHE A 1 77 ? -26.203 -19.469 -1.595 1 95.19 77 PHE A N 1
ATOM 540 C CA . PHE A 1 77 ? -27.375 -19.688 -0.76 1 95.19 77 PHE A CA 1
ATOM 541 C C . PH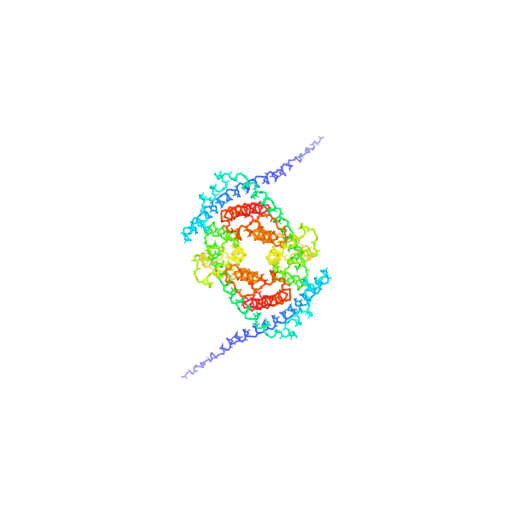E A 1 77 ? -28.312 -20.703 -1.397 1 95.19 77 PHE A C 1
ATOM 543 O O . PHE A 1 77 ? -29.156 -21.297 -0.715 1 95.19 77 PHE A O 1
ATOM 550 N N . ALA A 1 78 ? -28.25 -20.953 -2.662 1 92.56 78 ALA A N 1
ATOM 551 C CA . ALA A 1 78 ? -29.281 -21.75 -3.314 1 92.56 78 ALA A CA 1
ATOM 552 C C . ALA A 1 78 ? -28.734 -23.062 -3.854 1 92.56 78 ALA A C 1
ATOM 554 O O . ALA A 1 78 ? -29.484 -24 -4.109 1 92.56 78 ALA A O 1
ATOM 555 N N . SER A 1 79 ? -27.531 -23.156 -4.066 1 91.69 79 SER A N 1
ATOM 556 C CA . SER A 1 79 ? -26.953 -24.391 -4.609 1 91.69 79 SER A CA 1
ATOM 557 C C . SER A 1 79 ? -26.984 -25.516 -3.584 1 91.69 79 SER A C 1
ATOM 559 O O . SER A 1 79 ? -27.172 -25.266 -2.389 1 91.69 79 SER A O 1
ATOM 561 N N . ASP A 1 80 ? -26.828 -26.719 -4.059 1 90.94 80 ASP A N 1
ATOM 562 C CA . ASP A 1 80 ? -26.891 -27.906 -3.205 1 90.94 80 ASP A CA 1
ATOM 563 C C . ASP A 1 80 ? -25.797 -27.875 -2.148 1 90.94 80 ASP A C 1
ATOM 565 O O . ASP A 1 80 ? -26.016 -28.297 -1.007 1 90.94 80 ASP A O 1
ATOM 569 N N . ASP A 1 81 ? -24.672 -27.422 -2.48 1 93.19 81 ASP A N 1
ATOM 570 C CA . ASP A 1 81 ? -23.531 -27.391 -1.564 1 93.19 81 ASP A CA 1
ATOM 571 C C . ASP A 1 81 ? -23.359 -26.016 -0.939 1 93.19 81 ASP A C 1
ATOM 573 O O . ASP A 1 81 ? -22.297 -25.688 -0.408 1 93.19 81 ASP A O 1
ATOM 577 N N . ALA A 1 82 ? -24.422 -25.266 -0.961 1 93.81 82 ALA A N 1
ATOM 578 C CA . ALA A 1 82 ? -24.359 -23.859 -0.542 1 93.81 82 ALA A CA 1
ATOM 579 C C . ALA A 1 82 ? -23.953 -23.75 0.927 1 93.81 82 ALA A C 1
ATOM 581 O O . ALA A 1 82 ? -23.125 -22.922 1.287 1 93.81 82 ALA A O 1
ATOM 582 N N . ALA A 1 83 ? -24.531 -24.578 1.736 1 94.25 83 ALA A N 1
ATOM 583 C CA . ALA A 1 83 ? -24.25 -24.516 3.17 1 94.25 83 ALA A CA 1
ATOM 584 C C . ALA A 1 83 ? -22.797 -24.828 3.459 1 94.25 83 ALA A C 1
ATOM 586 O O . ALA A 1 83 ? -22.156 -24.141 4.27 1 94.25 83 ALA A O 1
ATOM 587 N N . GLU A 1 84 ? -22.328 -25.828 2.857 1 94.88 84 GLU A N 1
ATOM 588 C CA . GLU A 1 84 ? -20.922 -26.203 3.033 1 94.88 84 GLU A CA 1
ATOM 589 C C . GLU A 1 84 ? -19.984 -25.125 2.504 1 94.88 84 GLU A C 1
ATOM 591 O O . GLU A 1 84 ? -18.969 -24.828 3.119 1 94.88 84 GLU A O 1
ATOM 596 N N . THR A 1 85 ? -20.312 -24.578 1.407 1 95 85 THR A N 1
ATOM 597 C CA . THR A 1 85 ? -19.516 -23.516 0.803 1 95 85 THR A CA 1
ATOM 598 C C . THR A 1 85 ? -19.453 -22.297 1.715 1 95 85 THR A C 1
ATOM 600 O O . THR A 1 85 ? -18.391 -21.719 1.929 1 95 85 THR A O 1
ATOM 603 N N . ARG A 1 86 ? -20.562 -21.953 2.242 1 95.75 86 ARG A N 1
ATOM 604 C CA . ARG A 1 86 ? -20.609 -20.812 3.158 1 95.75 86 ARG A CA 1
ATOM 605 C C . ARG A 1 86 ? -19.75 -21.062 4.391 1 95.75 86 ARG A C 1
ATOM 607 O O . ARG A 1 86 ? -19.031 -20.172 4.844 1 95.75 86 ARG A O 1
ATOM 614 N N . ALA A 1 87 ? -19.891 -22.234 4.867 1 96.31 87 ALA A N 1
ATOM 615 C CA . ALA A 1 87 ? -19.109 -22.578 6.055 1 96.31 87 ALA A CA 1
ATOM 616 C C . ALA A 1 87 ? -17.625 -22.484 5.77 1 96.31 87 ALA A C 1
ATOM 618 O O . ALA A 1 87 ? -16.844 -22 6.605 1 96.31 87 ALA A O 1
ATOM 619 N N . GLN A 1 88 ? -17.25 -22.984 4.633 1 96.38 88 GLN A N 1
ATOM 620 C CA . GLN A 1 88 ? -15.844 -22.938 4.238 1 96.38 88 GLN A CA 1
ATOM 621 C C . GLN A 1 88 ? -15.359 -21.5 4.07 1 96.38 88 GLN A C 1
ATOM 623 O O . GLN A 1 88 ? -14.273 -21.141 4.531 1 96.38 88 GLN A O 1
ATOM 628 N N . ILE A 1 89 ? -16.141 -20.719 3.453 1 97.5 89 ILE A N 1
ATOM 629 C CA . ILE A 1 89 ? -15.766 -19.344 3.186 1 97.5 89 ILE A CA 1
ATOM 630 C C . ILE A 1 89 ? -15.719 -18.562 4.496 1 97.5 89 ILE A C 1
ATOM 632 O O . ILE A 1 89 ? -14.797 -17.781 4.727 1 97.5 89 ILE A O 1
ATOM 636 N N . LEU A 1 90 ? -16.672 -18.812 5.355 1 96.88 90 LEU A N 1
ATOM 637 C CA . LEU A 1 90 ? -16.719 -18.094 6.625 1 96.88 90 LEU A CA 1
ATOM 638 C C . LEU A 1 90 ? -15.555 -18.516 7.527 1 96.88 90 LEU A C 1
ATOM 640 O O . LEU A 1 90 ? -15.008 -17.688 8.258 1 96.88 90 LEU A O 1
ATOM 644 N N . ALA A 1 91 ? -15.273 -19.766 7.523 1 97.38 91 ALA A N 1
ATOM 645 C CA . ALA A 1 91 ? -14.102 -20.234 8.258 1 97.38 91 ALA A CA 1
ATOM 646 C C . ALA A 1 91 ? -12.828 -19.578 7.734 1 97.38 91 ALA A C 1
ATOM 648 O O . ALA A 1 91 ? -11.969 -19.156 8.516 1 97.38 91 ALA A O 1
ATOM 649 N N . GLY A 1 92 ? -12.688 -19.516 6.422 1 97.94 92 GLY A N 1
ATOM 650 C CA . GLY A 1 92 ? -11.57 -18.828 5.805 1 97.94 92 GLY A CA 1
ATOM 651 C C . GLY A 1 92 ? -11.516 -17.359 6.141 1 97.94 92 GLY A C 1
ATOM 652 O O . GLY A 1 92 ? -10.445 -16.797 6.383 1 97.94 92 GLY A O 1
ATOM 653 N N . LEU A 1 93 ? -12.695 -16.797 6.184 1 97.88 93 LEU A N 1
ATOM 654 C CA . LEU A 1 93 ? -12.781 -15.391 6.535 1 97.88 93 LEU A CA 1
ATOM 655 C C . LEU A 1 93 ? -12.297 -15.156 7.961 1 97.88 93 LEU A C 1
ATOM 657 O O . LEU A 1 93 ? -11.617 -14.164 8.234 1 97.88 93 LEU A O 1
ATOM 661 N N . GLY A 1 94 ? -12.688 -16.047 8.836 1 97.94 94 GLY A N 1
ATOM 662 C CA . GLY A 1 94 ? -12.203 -15.938 10.203 1 97.94 94 GLY A CA 1
ATOM 663 C C . GLY A 1 94 ? -10.688 -15.945 10.305 1 97.94 94 GLY A C 1
ATOM 664 O O . GLY A 1 94 ? -10.102 -15.156 11.047 1 97.94 94 GLY A O 1
ATOM 665 N N . VAL A 1 95 ? -10.078 -16.797 9.594 1 97.88 95 VAL A N 1
ATOM 666 C CA . VAL A 1 95 ? -8.625 -16.891 9.555 1 97.88 95 VAL A CA 1
ATOM 667 C C . VAL A 1 95 ? -8.039 -15.602 8.992 1 97.88 95 VAL A C 1
ATOM 669 O O . VAL A 1 95 ? -7.094 -15.039 9.562 1 97.88 95 VAL A O 1
ATOM 672 N N . THR A 1 96 ? -8.594 -15.133 7.922 1 97.75 96 THR A N 1
ATOM 673 C CA . THR A 1 96 ? -8.094 -13.93 7.254 1 97.75 96 THR A CA 1
ATOM 674 C C . THR A 1 96 ? -8.234 -12.711 8.156 1 97.75 96 THR A C 1
ATOM 676 O O . THR A 1 96 ? -7.336 -11.875 8.219 1 97.75 96 THR A O 1
ATOM 679 N N . LEU A 1 97 ? -9.359 -12.656 8.852 1 97.88 97 LEU A N 1
ATOM 680 C CA . LEU A 1 97 ? -9.562 -11.531 9.758 1 97.88 97 LEU A CA 1
ATOM 681 C C . LEU A 1 97 ? -8.57 -11.586 10.914 1 97.88 97 LEU A C 1
ATOM 683 O O . LEU A 1 97 ? -8.07 -10.547 11.359 1 97.88 97 LEU A O 1
ATOM 687 N N . GLY A 1 98 ? -8.344 -12.75 11.438 1 97.94 98 GLY A N 1
ATOM 688 C CA . GLY A 1 98 ? -7.32 -12.906 12.453 1 97.94 98 GLY A CA 1
ATOM 689 C C . GLY A 1 98 ? -5.938 -12.516 11.969 1 97.94 98 GLY A C 1
ATOM 690 O O . GLY A 1 98 ? -5.219 -11.781 12.656 1 97.94 98 GLY A O 1
ATOM 691 N N . ASP A 1 99 ? -5.57 -12.969 10.789 1 98 99 ASP A N 1
ATOM 692 C CA . ASP A 1 99 ? -4.277 -12.656 10.188 1 98 99 ASP A CA 1
ATOM 693 C C . ASP A 1 99 ? -4.145 -11.156 9.93 1 98 99 ASP A C 1
ATOM 695 O O . ASP A 1 99 ? -3.078 -10.57 10.148 1 98 99 ASP A O 1
ATOM 699 N N . ALA A 1 100 ? -5.219 -10.562 9.43 1 97.5 100 ALA A N 1
ATOM 700 C CA . ALA A 1 100 ? -5.219 -9.125 9.18 1 97.5 100 ALA A CA 1
ATOM 701 C C . ALA A 1 100 ? -5.016 -8.336 10.469 1 97.5 100 ALA A C 1
ATOM 703 O O . ALA A 1 100 ? -4.309 -7.324 10.484 1 97.5 100 ALA A O 1
ATOM 704 N N . ALA A 1 101 ? -5.664 -8.805 11.539 1 97.81 101 ALA A N 1
ATOM 705 C CA . ALA A 1 101 ? -5.512 -8.141 12.828 1 97.81 101 ALA A CA 1
ATOM 706 C C . ALA A 1 101 ? -4.066 -8.211 13.312 1 97.81 101 ALA A C 1
ATOM 708 O O . ALA A 1 101 ? -3.521 -7.219 13.805 1 97.81 101 ALA A O 1
ATOM 709 N N . ILE A 1 102 ? -3.498 -9.297 13.172 1 97.75 102 ILE A N 1
ATOM 710 C CA . ILE A 1 102 ? -2.111 -9.5 13.578 1 97.75 102 ILE A CA 1
ATOM 711 C C . ILE A 1 102 ? -1.197 -8.578 12.773 1 97.75 102 ILE A C 1
ATOM 713 O O . ILE A 1 102 ? -0.337 -7.902 13.336 1 97.75 102 ILE A O 1
ATOM 717 N N . GLY A 1 103 ? -1.364 -8.609 11.445 1 97.38 103 GLY A N 1
ATOM 718 C CA . GLY A 1 103 ? -0.564 -7.746 10.594 1 97.38 103 GLY A CA 1
ATOM 719 C C . GLY A 1 103 ? -0.767 -6.27 10.875 1 97.38 103 GLY A C 1
ATOM 720 O O . GLY A 1 103 ? 0.193 -5.496 10.883 1 97.38 103 GLY A O 1
ATOM 721 N N . PHE A 1 104 ? -2.049 -5.879 11.117 1 97.31 104 PHE A N 1
ATOM 722 C CA . PHE A 1 104 ? -2.381 -4.492 11.422 1 97.31 104 PHE A CA 1
ATOM 723 C C . PHE A 1 104 ? -1.685 -4.035 12.695 1 97.31 104 PHE A C 1
ATOM 725 O O . PHE A 1 104 ? -1.036 -2.986 12.711 1 97.31 104 PHE A O 1
ATOM 732 N N . VAL A 1 105 ? -1.798 -4.793 13.719 1 97.69 105 VAL A N 1
ATOM 733 C CA . VAL A 1 105 ? -1.234 -4.434 15.016 1 97.69 105 VAL A CA 1
ATOM 734 C C . VAL A 1 105 ? 0.29 -4.406 14.93 1 97.69 105 VAL A C 1
ATOM 736 O O . VAL A 1 105 ? 0.927 -3.451 15.383 1 97.69 105 VAL A O 1
ATOM 739 N N . ALA A 1 106 ? 0.864 -5.398 14.336 1 97.56 106 ALA A N 1
ATOM 740 C CA . ALA A 1 106 ? 2.318 -5.469 14.219 1 97.56 106 ALA A CA 1
ATOM 741 C C . ALA A 1 106 ? 2.859 -4.309 13.391 1 97.56 106 ALA A C 1
ATOM 743 O O . ALA A 1 106 ? 3.818 -3.645 13.789 1 97.56 106 ALA A O 1
ATOM 744 N N . GLY A 1 107 ? 2.234 -4.09 12.211 1 97.56 107 GLY A N 1
ATOM 745 C CA . GLY A 1 107 ? 2.674 -3.021 11.328 1 97.56 107 GLY A CA 1
ATOM 746 C C . GLY A 1 107 ? 2.48 -1.64 11.922 1 97.56 107 GLY A C 1
ATOM 747 O O . GLY A 1 107 ? 3.393 -0.811 11.883 1 97.56 107 GLY A O 1
ATOM 748 N N . MET A 1 108 ? 1.331 -1.385 12.492 1 97 108 MET A N 1
ATOM 749 C CA . MET A 1 108 ? 1.017 -0.078 13.062 1 97 108 MET A CA 1
ATOM 750 C C . MET A 1 108 ? 1.888 0.207 14.281 1 97 108 MET A C 1
ATOM 752 O O . MET A 1 108 ? 2.342 1.336 14.477 1 97 108 MET A O 1
ATOM 756 N N . LEU A 1 109 ? 2.045 -0.784 15.102 1 97.25 109 LEU A N 1
ATOM 757 C CA . LEU A 1 109 ? 2.879 -0.613 16.281 1 97.25 109 LEU A CA 1
ATOM 758 C C . LEU A 1 109 ? 4.324 -0.319 15.898 1 97.25 109 LEU A C 1
ATOM 760 O O . LEU A 1 109 ? 4.949 0.592 16.438 1 97.25 109 LEU A O 1
ATOM 764 N N . ALA A 1 110 ? 4.832 -1.067 14.992 1 96.38 110 ALA A N 1
ATOM 765 C CA . ALA A 1 110 ? 6.199 -0.845 14.523 1 96.38 110 ALA A CA 1
ATOM 766 C C . ALA A 1 110 ? 6.344 0.535 13.891 1 96.38 110 ALA A C 1
ATOM 768 O O . ALA A 1 110 ? 7.332 1.231 14.117 1 96.38 110 ALA A O 1
ATOM 769 N N . ALA A 1 111 ? 5.367 0.897 13.055 1 96.44 111 ALA A N 1
ATOM 770 C CA . ALA A 1 111 ? 5.398 2.193 12.383 1 96.44 111 ALA A CA 1
ATOM 771 C C . ALA A 1 111 ? 5.352 3.336 13.391 1 96.44 111 ALA A C 1
ATOM 773 O O . ALA A 1 111 ? 6.098 4.312 13.273 1 96.44 111 ALA A O 1
ATOM 774 N N . THR A 1 112 ? 4.48 3.217 14.367 1 95.81 112 THR A N 1
ATOM 775 C CA . THR A 1 112 ? 4.316 4.266 15.367 1 95.81 112 THR A CA 1
ATOM 776 C C . THR A 1 112 ? 5.578 4.406 16.219 1 95.81 112 THR A C 1
ATOM 778 O O . THR A 1 112 ? 6.047 5.52 16.453 1 95.81 112 THR A O 1
ATOM 781 N N . LEU A 1 113 ? 6.125 3.303 16.672 1 94.75 113 LEU A N 1
ATOM 782 C CA . LEU A 1 113 ? 7.344 3.322 17.469 1 94.75 113 LEU A CA 1
ATOM 783 C C . LEU A 1 113 ? 8.516 3.877 16.656 1 94.75 113 LEU A C 1
ATOM 785 O O . LEU A 1 113 ? 9.281 4.707 17.156 1 94.75 113 LEU A O 1
ATOM 789 N N . ALA A 1 114 ? 8.656 3.424 15.453 1 93.81 114 ALA A N 1
ATOM 790 C CA . ALA A 1 114 ? 9.727 3.916 14.594 1 93.81 114 ALA A CA 1
ATOM 791 C C . ALA A 1 114 ? 9.578 5.41 14.328 1 93.81 114 ALA A C 1
ATOM 793 O O . ALA A 1 114 ? 10.562 6.152 14.328 1 93.81 114 ALA A O 1
ATOM 794 N N . ALA A 1 115 ? 8.328 5.824 14.062 1 93.44 115 ALA A N 1
ATOM 795 C CA . ALA A 1 115 ? 8.07 7.238 13.812 1 93.44 115 ALA A CA 1
ATOM 796 C C . ALA A 1 115 ? 8.453 8.086 15.023 1 93.44 115 ALA A C 1
ATOM 798 O O . ALA A 1 115 ? 9.039 9.164 14.875 1 93.44 115 ALA A O 1
ATOM 799 N N . ALA A 1 116 ? 8.102 7.621 16.188 1 92.19 116 ALA A N 1
ATOM 800 C CA . ALA A 1 116 ? 8.453 8.32 17.422 1 92.19 116 ALA A CA 1
ATOM 801 C C . ALA A 1 116 ? 9.969 8.445 17.562 1 92.19 116 ALA A C 1
ATOM 803 O O . ALA A 1 116 ? 10.477 9.516 17.922 1 92.19 116 ALA A O 1
ATOM 804 N N . LEU A 1 117 ? 10.68 7.395 17.297 1 90.06 117 LEU A N 1
ATOM 805 C CA . LEU A 1 117 ? 12.133 7.398 17.391 1 90.06 117 LEU A CA 1
ATOM 806 C C . LEU A 1 117 ? 12.742 8.344 16.375 1 90.06 117 LEU A C 1
ATOM 808 O O . LEU A 1 117 ? 13.742 9.016 16.656 1 90.06 117 LEU A O 1
ATOM 812 N N . ILE A 1 118 ? 12.172 8.383 15.227 1 88 118 ILE A N 1
ATOM 813 C CA . ILE A 1 118 ? 12.656 9.227 14.141 1 88 118 ILE A CA 1
ATOM 814 C C . ILE A 1 118 ? 12.539 10.695 14.531 1 88 118 ILE A C 1
ATOM 816 O O . ILE A 1 118 ? 13.469 11.484 14.305 1 88 118 ILE A O 1
ATOM 820 N N . VAL A 1 119 ? 11.461 11.039 15.117 1 86 119 VAL A N 1
ATOM 821 C CA . VAL A 1 119 ? 11.227 12.438 15.453 1 86 119 VAL A CA 1
ATOM 822 C C . VAL A 1 119 ? 12.078 12.836 16.656 1 86 119 VAL A C 1
ATOM 824 O O . VAL A 1 119 ? 12.469 14 16.781 1 86 119 VAL A O 1
ATOM 827 N N . LEU A 1 120 ? 12.398 11.891 17.531 1 85.88 120 LEU A N 1
ATOM 828 C CA . LEU A 1 120 ? 13.172 12.172 18.719 1 85.88 120 LEU A CA 1
ATOM 829 C C . LEU A 1 120 ? 14.656 12.305 18.391 1 85.88 120 LEU A C 1
ATOM 831 O O . LEU A 1 120 ? 15.406 12.945 19.125 1 85.88 120 LEU A O 1
ATOM 835 N N . SER A 1 121 ? 15.062 11.594 17.344 1 81.88 121 SER A N 1
ATOM 836 C CA . SER A 1 121 ? 16.5 11.586 17.047 1 81.88 121 SER A CA 1
ATOM 837 C C . SER A 1 121 ? 16.75 11.672 15.555 1 81.88 121 SER A C 1
ATOM 839 O O . SER A 1 121 ? 16.234 10.867 14.781 1 81.88 121 SER A O 1
ATOM 841 N N . ARG A 1 122 ? 17.516 12.578 15.18 1 72.56 122 ARG A N 1
ATOM 842 C CA . ARG A 1 122 ? 17.859 12.789 13.773 1 72.56 122 ARG A CA 1
ATOM 843 C C . ARG A 1 122 ? 18.609 11.586 13.211 1 72.56 122 ARG A C 1
ATOM 845 O O . ARG A 1 122 ? 18.312 11.125 12.109 1 72.56 122 ARG A O 1
ATOM 852 N N . PRO A 1 123 ? 19.562 11.039 13.945 1 70.12 123 PRO A N 1
ATOM 853 C CA . PRO A 1 123 ? 20.266 9.883 13.398 1 70.12 123 PRO A CA 1
ATOM 854 C C . PRO A 1 123 ? 19.359 8.688 13.148 1 70.12 123 PRO A C 1
ATOM 856 O O . PRO A 1 123 ? 19.594 7.914 12.219 1 70.12 123 PRO A O 1
ATOM 859 N N . VAL A 1 124 ? 18.344 8.609 13.906 1 74.19 124 VAL A N 1
ATOM 860 C CA . VAL A 1 124 ? 17.406 7.5 13.75 1 74.19 124 VAL A CA 1
ATOM 861 C C . VAL A 1 124 ? 16.641 7.641 12.438 1 74.19 124 VAL A C 1
ATOM 863 O O . VAL A 1 124 ? 16.359 6.648 11.758 1 74.19 124 VAL A O 1
ATOM 866 N N . GLU A 1 125 ? 16.438 8.812 12.062 1 73.31 125 GLU A N 1
ATOM 867 C CA . GLU A 1 125 ? 15.758 9.062 10.797 1 73.31 125 GLU A CA 1
ATOM 868 C C . GLU A 1 125 ? 16.547 8.5 9.625 1 73.31 125 GLU A C 1
ATOM 870 O O . GLU A 1 125 ? 15.984 7.84 8.75 1 73.31 125 GLU A O 1
ATOM 875 N N . THR A 1 126 ? 17.797 8.672 9.758 1 71.88 126 THR A N 1
ATOM 876 C CA . THR A 1 126 ? 18.672 8.289 8.656 1 71.88 126 THR A CA 1
ATOM 877 C C . THR A 1 126 ? 18.766 6.77 8.555 1 71.88 126 THR A C 1
ATOM 879 O O . THR A 1 126 ? 19.031 6.23 7.473 1 71.88 126 THR A O 1
ATOM 882 N N . ALA A 1 127 ? 18.422 6.172 9.578 1 75.06 127 ALA A N 1
ATOM 883 C CA . ALA A 1 127 ? 18.562 4.715 9.602 1 75.06 127 ALA A CA 1
ATOM 884 C C . ALA A 1 127 ? 17.219 4.027 9.367 1 75.06 127 ALA A C 1
ATOM 886 O O . ALA A 1 127 ? 17.141 3.076 8.586 1 75.06 127 ALA A O 1
ATOM 887 N N . VAL A 1 128 ? 16.188 4.488 9.922 1 81.44 128 VAL A N 1
ATOM 888 C CA . VAL A 1 128 ? 14.914 3.766 9.992 1 81.44 128 VAL A CA 1
ATOM 889 C C . VAL A 1 128 ? 14.164 3.91 8.664 1 81.44 128 VAL A C 1
ATOM 891 O O . VAL A 1 128 ? 13.609 2.936 8.156 1 81.44 128 VAL A O 1
ATOM 894 N N . MET A 1 129 ? 14.18 5.055 8.078 1 79.75 129 MET A N 1
ATOM 895 C CA . MET A 1 129 ? 13.398 5.293 6.867 1 79.75 129 MET A CA 1
ATOM 896 C C . MET A 1 129 ? 13.93 4.453 5.707 1 79.75 129 MET A C 1
ATOM 898 O O . MET A 1 129 ? 13.156 3.793 5.012 1 79.75 129 MET A O 1
ATOM 902 N N . PRO A 1 130 ? 15.211 4.312 5.641 1 76 130 PRO A N 1
ATOM 903 C CA . PRO A 1 130 ? 15.734 3.463 4.57 1 76 130 PRO A CA 1
ATOM 904 C C . PRO A 1 130 ? 15.406 1.986 4.77 1 76 130 PRO A C 1
ATOM 906 O O . PRO A 1 130 ? 15.148 1.271 3.799 1 76 130 PRO A O 1
ATOM 909 N N . VAL A 1 131 ? 15.43 1.582 5.949 1 81.75 131 VAL A N 1
ATOM 910 C CA . VAL A 1 131 ? 15.102 0.189 6.234 1 81.75 131 VAL A CA 1
ATOM 911 C C . VAL A 1 131 ? 13.656 -0.091 5.844 1 81.75 131 VAL A C 1
ATOM 913 O O . VAL A 1 131 ? 13.359 -1.113 5.219 1 81.75 131 VAL A O 1
ATOM 916 N N . ALA A 1 132 ? 12.805 0.8 6.23 1 84.94 132 ALA A N 1
ATOM 917 C CA . ALA A 1 132 ? 11.391 0.646 5.898 1 84.94 132 ALA A CA 1
ATOM 918 C C . ALA A 1 132 ? 11.18 0.649 4.387 1 84.94 132 ALA A C 1
ATOM 920 O O . ALA A 1 132 ? 10.359 -0.111 3.867 1 84.94 132 ALA A O 1
ATOM 921 N N . LEU A 1 133 ? 11.953 1.402 3.732 1 82.31 133 LEU A N 1
ATOM 922 C CA . LEU A 1 133 ? 11.875 1.481 2.277 1 82.31 133 LEU A CA 1
ATOM 923 C C . LEU A 1 133 ? 12.344 0.181 1.638 1 82.31 133 LEU A C 1
ATOM 925 O O . LEU A 1 133 ? 11.75 -0.295 0.671 1 82.31 133 LEU A O 1
ATOM 929 N N . ILE A 1 134 ? 13.391 -0.302 2.146 1 82.44 134 ILE A N 1
ATOM 930 C CA . ILE A 1 134 ? 13.938 -1.545 1.612 1 82.44 134 ILE A CA 1
ATOM 931 C C . ILE A 1 134 ? 12.922 -2.672 1.792 1 82.44 134 ILE A C 1
ATOM 933 O O . ILE A 1 134 ? 12.703 -3.467 0.875 1 82.44 134 ILE A O 1
ATOM 937 N N . LEU A 1 135 ? 12.312 -2.717 2.93 1 83.25 135 LEU A N 1
ATOM 938 C CA . LEU A 1 135 ? 11.32 -3.748 3.201 1 83.25 135 LEU A CA 1
ATOM 939 C C . LEU A 1 135 ? 10.156 -3.648 2.225 1 83.25 135 LEU A C 1
ATOM 941 O O . LEU A 1 135 ? 9.57 -4.668 1.84 1 83.25 135 LEU A O 1
ATOM 945 N N . ARG A 1 136 ? 9.836 -2.482 1.83 1 83 136 ARG A N 1
ATOM 946 C CA . ARG A 1 136 ? 8.727 -2.26 0.9 1 83 136 ARG A CA 1
ATOM 947 C C . ARG A 1 136 ? 9.156 -2.553 -0.534 1 83 136 ARG A C 1
ATOM 949 O O . ARG A 1 136 ? 8.344 -2.996 -1.35 1 83 136 ARG A O 1
ATOM 956 N N . ALA A 1 137 ? 10.422 -2.367 -0.786 1 81.88 137 ALA A N 1
ATOM 957 C CA . ALA A 1 137 ? 10.945 -2.467 -2.146 1 81.88 137 ALA A CA 1
ATOM 958 C C . ALA A 1 137 ? 11.188 -3.922 -2.537 1 81.88 137 ALA A C 1
ATOM 960 O O . ALA A 1 137 ? 11.109 -4.277 -3.717 1 81.88 137 ALA A O 1
ATOM 961 N N . VAL A 1 138 ? 11.453 -4.691 -1.593 1 83.88 138 VAL A N 1
ATOM 962 C CA . VAL A 1 138 ? 11.703 -6.105 -1.853 1 83.88 138 VAL A CA 1
ATOM 963 C C . VAL A 1 138 ? 10.383 -6.82 -2.143 1 83.88 138 VAL A C 1
ATOM 965 O O . VAL A 1 138 ? 9.453 -6.758 -1.34 1 83.88 138 VAL A O 1
ATOM 968 N N . PRO A 1 139 ? 10.297 -7.461 -3.262 1 84.94 139 PRO A N 1
ATOM 969 C CA . PRO A 1 139 ? 9.086 -8.242 -3.527 1 84.94 139 PRO A CA 1
ATOM 970 C C . PRO A 1 139 ? 8.828 -9.305 -2.467 1 84.94 139 PRO A C 1
ATOM 972 O O . PRO A 1 139 ? 9.695 -10.133 -2.195 1 84.94 139 PRO A O 1
ATOM 975 N N . LEU A 1 140 ? 7.656 -9.281 -1.991 1 86.62 140 LEU A N 1
ATOM 976 C CA . LEU A 1 140 ? 7.312 -10.148 -0.871 1 86.62 140 LEU A CA 1
ATOM 977 C C . LEU A 1 140 ? 7.367 -11.617 -1.284 1 86.62 140 LEU A C 1
ATOM 979 O O . LEU A 1 140 ? 7.707 -12.484 -0.473 1 86.62 140 LEU A O 1
ATOM 983 N N . ILE A 1 141 ? 7.043 -11.828 -2.5 1 83.56 141 ILE A N 1
ATOM 984 C CA . ILE A 1 141 ? 7.051 -13.203 -2.984 1 83.56 141 ILE A CA 1
ATOM 985 C C . ILE A 1 141 ? 8.453 -13.789 -2.859 1 83.56 141 ILE A C 1
ATOM 987 O O . ILE A 1 141 ? 8.617 -14.977 -2.568 1 83.56 141 ILE A O 1
ATOM 991 N N . ALA A 1 142 ? 9.438 -12.938 -3.055 1 81.62 142 ALA A N 1
ATOM 992 C CA . ALA A 1 142 ? 10.828 -13.375 -2.992 1 81.62 142 ALA A CA 1
ATOM 993 C C . ALA A 1 142 ? 11.266 -13.602 -1.549 1 81.62 142 ALA A C 1
ATOM 995 O O . ALA A 1 142 ? 12.219 -14.352 -1.292 1 81.62 142 ALA A O 1
ATOM 996 N N . LEU A 1 143 ? 10.57 -13.07 -0.624 1 84.69 143 LEU A N 1
ATOM 997 C CA . LEU A 1 143 ? 10.938 -13.172 0.784 1 84.69 143 LEU A CA 1
ATOM 998 C C . LEU A 1 143 ? 10.328 -14.414 1.419 1 84.69 143 LEU A C 1
ATOM 1000 O O . LEU A 1 143 ? 10.711 -14.805 2.521 1 84.69 143 LEU A O 1
ATOM 1004 N N . THR A 1 144 ? 9.523 -15.125 0.702 1 86.12 144 THR A N 1
ATOM 1005 C CA . THR A 1 144 ? 8.711 -16.203 1.26 1 86.12 144 THR A CA 1
ATOM 1006 C C . THR A 1 144 ? 9.602 -17.328 1.796 1 86.12 144 THR A C 1
ATOM 1008 O O . THR A 1 144 ? 9.43 -17.766 2.932 1 86.12 144 THR A O 1
ATOM 1011 N N . PRO A 1 145 ? 10.523 -17.766 1.009 1 83.31 145 PRO A N 1
ATOM 1012 C CA . PRO A 1 145 ? 11.344 -18.859 1.549 1 83.31 145 PRO A CA 1
ATOM 1013 C C . PRO A 1 145 ? 12.141 -18.438 2.777 1 83.31 145 PRO A C 1
ATOM 1015 O O . PRO A 1 145 ? 12.336 -19.234 3.695 1 83.31 145 PRO A O 1
ATOM 1018 N N . ILE A 1 146 ? 12.578 -17.203 2.799 1 84.94 146 ILE A N 1
ATOM 1019 C CA . ILE A 1 146 ? 13.352 -16.688 3.918 1 84.94 146 ILE A CA 1
ATOM 1020 C C . ILE A 1 146 ? 12.477 -16.609 5.164 1 84.94 146 ILE A C 1
ATOM 1022 O O . ILE A 1 146 ? 12.883 -17.047 6.246 1 84.94 146 ILE A O 1
ATOM 1026 N N . ILE A 1 147 ? 11.297 -16.109 4.984 1 89.38 147 ILE A N 1
ATOM 1027 C CA . ILE A 1 147 ? 10.375 -15.953 6.102 1 89.38 147 ILE A CA 1
ATOM 1028 C C . ILE A 1 147 ? 9.977 -17.328 6.641 1 89.38 147 ILE A C 1
ATOM 1030 O O . ILE A 1 147 ? 9.922 -17.531 7.855 1 89.38 147 ILE A O 1
ATOM 1034 N N . ARG A 1 148 ? 9.766 -18.25 5.711 1 88.75 148 ARG A N 1
ATOM 1035 C CA . ARG A 1 148 ? 9.391 -19.594 6.105 1 88.75 148 ARG A CA 1
ATOM 1036 C C . ARG A 1 148 ? 10.508 -20.281 6.879 1 88.75 148 ARG A C 1
ATOM 1038 O O . ARG A 1 148 ? 10.25 -21.062 7.797 1 88.75 148 ARG A O 1
ATOM 1045 N N . LEU A 1 149 ? 11.742 -20.016 6.543 1 87 149 LEU A N 1
ATOM 1046 C CA . LEU A 1 149 ? 12.883 -20.672 7.16 1 87 149 LEU A CA 1
ATOM 1047 C C . LEU A 1 149 ? 13.273 -19.984 8.461 1 87 149 LEU A C 1
ATOM 1049 O O . LEU A 1 149 ? 13.758 -20.625 9.398 1 87 149 LEU A O 1
ATOM 1053 N N . LEU A 1 150 ? 13.055 -18.703 8.586 1 88.06 150 LEU A N 1
ATOM 1054 C CA . LEU A 1 150 ? 13.484 -17.938 9.742 1 88.06 150 LEU A CA 1
ATOM 1055 C C . LEU A 1 150 ? 12.5 -18.094 10.898 1 88.06 150 LEU A C 1
ATOM 1057 O O . LEU A 1 150 ? 12.891 -18.047 12.07 1 88.06 150 LEU A O 1
ATOM 1061 N N . PHE A 1 151 ? 11.281 -18.188 10.523 1 91.75 151 PHE A N 1
ATOM 1062 C CA . PHE A 1 151 ? 10.266 -18.188 11.57 1 91.75 151 PHE A CA 1
ATOM 1063 C C . PHE A 1 151 ? 9.445 -19.484 11.523 1 91.75 151 PHE A C 1
ATOM 1065 O O . PHE A 1 151 ? 8.93 -19.844 10.469 1 91.75 151 PHE A O 1
ATOM 1072 N N . SER A 1 152 ? 9.375 -20.156 12.641 1 90.94 152 SER A N 1
ATOM 1073 C CA . SER A 1 152 ? 8.625 -21.391 12.703 1 90.94 152 SER A CA 1
ATOM 1074 C C . SER A 1 152 ? 7.164 -21.141 13.062 1 90.94 152 SER A C 1
ATOM 1076 O O . SER A 1 152 ? 6.289 -21.938 12.711 1 90.94 152 SER A O 1
ATOM 1078 N N . ASP A 1 153 ? 6.941 -20.047 13.773 1 95.19 153 ASP A N 1
ATOM 1079 C CA . ASP A 1 153 ? 5.598 -19.719 14.234 1 95.19 153 ASP A CA 1
ATOM 1080 C C . ASP A 1 153 ? 4.789 -19.031 13.133 1 95.19 153 ASP A C 1
ATOM 1082 O O . ASP A 1 153 ? 5.215 -18.016 12.594 1 95.19 153 ASP A O 1
ATOM 1086 N N . GLU A 1 154 ? 3.631 -19.625 12.883 1 94.56 154 GLU A N 1
ATOM 1087 C CA . GLU A 1 154 ? 2.779 -19.125 11.805 1 94.56 154 GLU A CA 1
ATOM 1088 C C . GLU A 1 154 ? 2.334 -17.688 12.094 1 94.56 154 GLU A C 1
ATOM 1090 O O . GLU A 1 154 ? 2.236 -16.875 11.172 1 94.56 154 GLU A O 1
ATOM 1095 N N . VAL A 1 155 ? 2.049 -17.422 13.344 1 94.75 155 VAL A N 1
ATOM 1096 C CA . VAL A 1 155 ? 1.611 -16.078 13.742 1 94.75 155 VAL A CA 1
ATOM 1097 C C . VAL A 1 155 ? 2.705 -15.062 13.422 1 94.75 155 VAL A C 1
ATOM 1099 O O . VAL A 1 155 ? 2.418 -13.969 12.922 1 94.75 155 VAL A O 1
ATOM 1102 N N . VAL A 1 156 ? 3.908 -15.469 13.672 1 95.81 156 VAL A N 1
ATOM 1103 C CA . VAL A 1 156 ? 5.035 -14.57 13.414 1 95.81 156 VAL A CA 1
ATOM 1104 C C . VAL A 1 156 ? 5.211 -14.383 11.914 1 95.81 156 VAL A C 1
ATOM 1106 O O . VAL A 1 156 ? 5.492 -13.273 11.445 1 95.81 156 VAL A O 1
ATOM 1109 N N . ARG A 1 157 ? 5.055 -15.461 11.125 1 96.19 157 ARG A N 1
ATOM 1110 C CA . ARG A 1 157 ? 5.184 -15.367 9.672 1 96.19 157 ARG A CA 1
ATOM 1111 C C . ARG A 1 157 ? 4.164 -14.391 9.094 1 96.19 157 ARG A C 1
ATOM 1113 O O . ARG A 1 157 ? 4.504 -13.547 8.266 1 96.19 157 ARG A O 1
ATOM 1120 N N . VAL A 1 158 ? 2.941 -14.492 9.594 1 95.62 158 VAL A N 1
ATOM 1121 C CA . VAL A 1 158 ? 1.862 -13.625 9.133 1 95.62 158 VAL A CA 1
ATOM 1122 C C . VAL A 1 158 ? 2.137 -12.18 9.57 1 95.62 158 VAL A C 1
ATOM 1124 O O . VAL A 1 158 ? 1.951 -11.25 8.781 1 95.62 158 VAL A O 1
ATOM 1127 N N . ALA A 1 159 ? 2.574 -12.031 10.789 1 95.81 159 ALA A N 1
ATOM 1128 C CA . ALA A 1 159 ? 2.887 -10.703 11.32 1 95.81 159 ALA A CA 1
ATOM 1129 C C . ALA A 1 159 ? 3.953 -10.016 10.477 1 95.81 159 ALA A C 1
ATOM 1131 O O . ALA A 1 159 ? 3.873 -8.812 10.227 1 95.81 159 ALA A O 1
ATOM 1132 N N . VAL A 1 160 ? 4.879 -10.75 10.062 1 94.69 160 VAL A N 1
ATOM 1133 C CA . VAL A 1 160 ? 5.984 -10.18 9.297 1 94.69 160 VAL A CA 1
ATOM 1134 C C . VAL A 1 160 ? 5.496 -9.758 7.918 1 94.69 160 VAL A C 1
ATOM 1136 O O . VAL A 1 160 ? 5.699 -8.617 7.5 1 94.69 160 VAL A O 1
ATOM 1139 N N . VAL A 1 161 ? 4.852 -10.609 7.191 1 93.94 161 VAL A N 1
ATOM 1140 C CA . VAL A 1 161 ? 4.434 -10.336 5.82 1 93.94 161 VAL A CA 1
ATOM 1141 C C . VAL A 1 161 ? 3.395 -9.219 5.809 1 93.94 161 VAL A C 1
ATOM 1143 O O . VAL A 1 161 ? 3.562 -8.211 5.109 1 93.94 161 VAL A O 1
ATOM 1146 N N . SER A 1 162 ? 2.32 -9.398 6.566 1 94.88 162 SER A N 1
ATOM 1147 C CA . SER A 1 162 ? 1.257 -8.398 6.609 1 94.88 162 SER A CA 1
ATOM 1148 C C . SER A 1 162 ? 1.732 -7.105 7.266 1 94.88 162 SER A C 1
ATOM 1150 O O . SER A 1 162 ? 1.324 -6.016 6.867 1 94.88 162 SER A O 1
ATOM 1152 N N . GLY A 1 163 ? 2.58 -7.234 8.234 1 96.19 163 GLY A N 1
ATOM 1153 C CA . GLY A 1 163 ? 3.146 -6.062 8.891 1 96.19 163 GLY A CA 1
ATOM 1154 C C . GLY A 1 163 ? 3.99 -5.211 7.957 1 96.19 163 GLY A C 1
ATOM 1155 O O . GLY A 1 163 ? 3.982 -3.982 8.055 1 96.19 163 GLY A O 1
ATOM 1156 N N . ILE A 1 164 ? 4.703 -5.836 7.086 1 93.44 164 ILE A N 1
ATOM 1157 C CA . ILE A 1 164 ? 5.543 -5.117 6.133 1 93.44 164 ILE A CA 1
ATOM 1158 C C . ILE A 1 164 ? 4.672 -4.266 5.215 1 93.44 164 ILE A C 1
ATOM 1160 O O . ILE A 1 164 ? 5.008 -3.117 4.918 1 93.44 164 ILE A O 1
ATOM 1164 N N . VAL A 1 165 ? 3.543 -4.777 4.781 1 91.38 165 VAL A N 1
ATOM 1165 C CA . VAL A 1 165 ? 2.633 -4.078 3.883 1 91.38 165 VAL A CA 1
ATOM 1166 C C . VAL A 1 165 ? 2.1 -2.818 4.566 1 91.38 165 VAL A C 1
ATOM 1168 O O . VAL A 1 165 ? 1.961 -1.771 3.93 1 91.38 165 VAL A O 1
ATOM 1171 N N . VAL A 1 166 ? 1.89 -2.889 5.828 1 94.94 166 VAL A N 1
ATOM 1172 C CA . VAL A 1 166 ? 1.296 -1.812 6.613 1 94.94 166 VAL A CA 1
ATOM 1173 C C . VAL A 1 166 ? 2.379 -0.817 7.027 1 94.94 166 VAL A C 1
ATOM 1175 O O . VAL A 1 166 ? 2.123 0.386 7.121 1 94.94 166 VAL A O 1
ATOM 1178 N N . LEU A 1 167 ? 3.553 -1.2 7.195 1 95.19 167 LEU A N 1
ATOM 1179 C CA . LEU A 1 167 ? 4.613 -0.487 7.902 1 95.19 167 LEU A CA 1
ATOM 1180 C C . LEU A 1 167 ? 4.992 0.792 7.164 1 95.19 167 LEU A C 1
ATOM 1182 O O . LEU A 1 167 ? 4.898 1.888 7.723 1 95.19 167 LEU A O 1
ATOM 1186 N N . PHE A 1 168 ? 5.324 0.649 5.945 1 91 168 PHE A N 1
ATOM 1187 C CA . PHE A 1 168 ? 5.984 1.758 5.27 1 91 168 PHE A CA 1
ATOM 1188 C C . PHE A 1 168 ? 5.02 2.92 5.062 1 91 168 PHE A C 1
ATOM 1190 O O . PHE A 1 168 ? 5.32 4.055 5.438 1 91 168 PHE A O 1
ATOM 1197 N N . PRO A 1 169 ? 3.832 2.707 4.535 1 90.88 169 PRO A N 1
ATOM 1198 C CA . PRO A 1 169 ? 2.92 3.842 4.383 1 90.88 169 PRO A CA 1
ATOM 1199 C C . PRO A 1 169 ? 2.537 4.473 5.719 1 90.88 169 PRO A C 1
ATOM 1201 O O . PRO A 1 169 ? 2.467 5.699 5.832 1 90.88 169 PRO A O 1
ATOM 1204 N N . ALA A 1 170 ? 2.328 3.643 6.668 1 94.44 170 ALA A N 1
ATOM 1205 C CA . ALA A 1 170 ? 1.988 4.16 7.992 1 94.44 170 ALA A CA 1
ATOM 1206 C C . ALA A 1 170 ? 3.137 4.977 8.57 1 94.44 170 ALA A C 1
ATOM 1208 O O . ALA A 1 170 ? 2.918 6.043 9.148 1 94.44 170 ALA A O 1
ATOM 1209 N N . LEU A 1 171 ? 4.309 4.488 8.406 1 93.75 171 LEU A N 1
ATOM 1210 C CA . LEU A 1 171 ? 5.488 5.168 8.93 1 93.75 171 LEU A CA 1
ATOM 1211 C C . LEU A 1 171 ? 5.633 6.555 8.312 1 93.75 171 LEU A C 1
ATOM 1213 O O . LEU A 1 171 ? 5.82 7.539 9.031 1 93.75 171 LEU A O 1
ATOM 1217 N N . VAL A 1 172 ? 5.562 6.602 7.02 1 89.12 172 VAL A N 1
ATOM 1218 C CA . VAL A 1 172 ? 5.727 7.863 6.312 1 89.12 172 VAL A CA 1
ATOM 1219 C C . VAL A 1 172 ? 4.656 8.859 6.766 1 89.12 172 VAL A C 1
ATOM 1221 O O . VAL A 1 172 ? 4.961 10.016 7.062 1 89.12 172 VAL A O 1
ATOM 1224 N N . ASN A 1 173 ? 3.447 8.406 6.844 1 90.94 173 ASN A N 1
ATOM 1225 C CA . ASN A 1 173 ? 2.33 9.266 7.207 1 90.94 173 ASN A CA 1
ATOM 1226 C C . ASN A 1 173 ? 2.438 9.75 8.648 1 90.94 173 ASN A C 1
ATOM 1228 O O . ASN A 1 173 ? 2.197 10.922 8.938 1 90.94 173 ASN A O 1
ATOM 1232 N N . ILE A 1 174 ? 2.766 8.883 9.523 1 92.38 174 ILE A N 1
ATOM 1233 C CA . ILE A 1 174 ? 2.842 9.234 10.938 1 92.38 174 ILE A CA 1
ATOM 1234 C C . ILE A 1 174 ? 4.008 10.188 11.172 1 92.38 174 ILE A C 1
ATOM 1236 O O . ILE A 1 174 ? 3.895 11.141 11.945 1 92.38 174 ILE A O 1
ATOM 1240 N N . VAL A 1 175 ? 5.125 9.938 10.57 1 90 175 VAL A N 1
ATOM 1241 C CA . VAL A 1 175 ? 6.266 10.844 10.688 1 90 175 VAL A CA 1
ATOM 1242 C C . VAL A 1 175 ? 5.863 12.234 10.211 1 90 175 VAL A C 1
ATOM 1244 O O . VAL A 1 175 ? 6.188 13.234 10.867 1 90 175 VAL A O 1
ATOM 1247 N N . GLN A 1 176 ? 5.195 12.266 9.07 1 85.06 176 GLN A N 1
ATOM 1248 C CA . GLN A 1 176 ? 4.734 13.547 8.555 1 85.06 176 GLN A CA 1
ATOM 1249 C C . GLN A 1 176 ? 3.809 14.242 9.547 1 85.06 176 GLN A C 1
ATOM 1251 O O . GLN A 1 176 ? 3.896 15.453 9.742 1 85.06 176 GLN A O 1
ATOM 1256 N N . GLY A 1 177 ? 2.953 13.531 10.164 1 86.5 177 GLY A N 1
ATOM 1257 C CA . GLY A 1 177 ? 2.053 14.086 11.164 1 86.5 177 GLY A CA 1
ATOM 1258 C C . GLY A 1 177 ? 2.771 14.586 12.398 1 86.5 177 GLY A C 1
ATOM 1259 O O . GLY A 1 177 ? 2.459 15.664 12.914 1 86.5 177 GLY A O 1
ATOM 1260 N N . LEU A 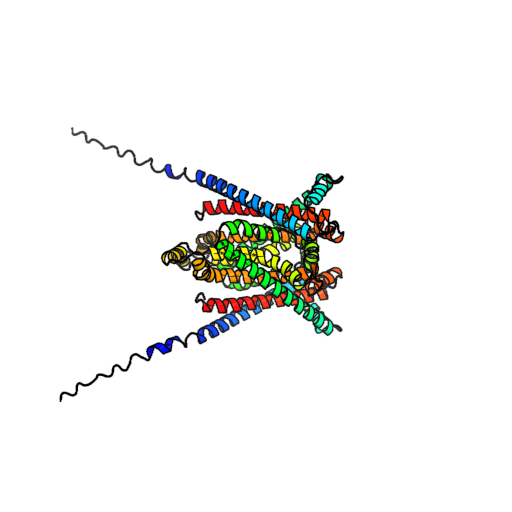1 178 ? 3.707 13.867 12.844 1 87.88 178 LEU A N 1
ATOM 1261 C CA . LEU A 1 178 ? 4.445 14.227 14.047 1 87.88 178 LEU A CA 1
ATOM 1262 C C . LEU A 1 178 ? 5.309 15.469 13.805 1 87.88 178 LEU A C 1
ATOM 1264 O O . LEU A 1 178 ? 5.574 16.234 14.734 1 87.88 178 LEU A O 1
ATOM 1268 N N . ARG A 1 179 ? 5.664 15.633 12.594 1 85.38 179 ARG A N 1
ATOM 1269 C CA . ARG A 1 179 ? 6.539 16.75 12.258 1 85.38 179 ARG A CA 1
ATOM 1270 C C . ARG A 1 179 ? 5.727 18 11.922 1 85.38 179 ARG A C 1
ATOM 1272 O O . ARG A 1 179 ? 6.293 19.078 11.719 1 85.38 179 ARG A O 1
ATOM 1279 N N . SER A 1 180 ? 4.523 17.844 11.828 1 78.69 180 SER A N 1
ATOM 1280 C CA . SER A 1 180 ? 3.691 18.984 11.438 1 78.69 180 SER A CA 1
ATOM 1281 C C . SER A 1 180 ? 3.52 19.953 12.594 1 78.69 180 SER A C 1
ATOM 1283 O O . SER A 1 180 ? 2.891 21.016 12.438 1 78.69 180 SER A O 1
ATOM 1285 N N . VAL A 1 181 ? 4.156 19.703 13.734 1 77.12 181 VAL A N 1
ATOM 1286 C CA . VAL A 1 181 ? 4.07 20.609 14.875 1 77.12 181 VAL A CA 1
ATOM 1287 C C . VAL A 1 181 ? 4.766 21.938 14.539 1 77.12 181 VAL A C 1
ATOM 1289 O O . VAL A 1 181 ? 5.883 21.938 14.023 1 77.12 181 VAL A O 1
ATOM 1292 N N . SER A 1 182 ? 4.043 22.984 14.812 1 72.75 182 SER A N 1
ATOM 1293 C CA . SER A 1 182 ? 4.582 24.312 14.531 1 72.75 182 SER A CA 1
ATOM 1294 C C . SER A 1 182 ? 5.777 24.609 15.422 1 72.75 182 SER A C 1
ATOM 1296 O O . SER A 1 182 ? 5.848 24.156 16.562 1 72.75 182 SER A O 1
ATOM 1298 N N . GLY A 1 183 ? 6.66 25.25 14.812 1 75.88 183 GLY A N 1
ATOM 1299 C CA . GLY A 1 183 ? 7.801 25.734 15.57 1 75.88 183 GLY A CA 1
ATOM 1300 C C . GLY A 1 183 ? 7.406 26.516 16.812 1 75.88 183 GLY A C 1
ATOM 1301 O O . GLY A 1 183 ? 8.055 26.406 17.859 1 75.88 183 GLY A O 1
ATOM 1302 N N . GLN A 1 184 ? 6.309 27.094 16.688 1 76.06 184 GLN A N 1
ATOM 1303 C CA . GLN A 1 184 ? 5.832 27.891 17.797 1 76.06 184 GLN A CA 1
ATOM 1304 C C . GLN A 1 184 ? 5.477 27.016 19 1 76.06 184 GLN A C 1
ATOM 1306 O O . GLN A 1 184 ? 5.812 27.344 20.141 1 76.06 184 GLN A O 1
ATOM 1311 N N . LEU A 1 185 ? 4.809 25.984 18.766 1 80.31 185 LEU A N 1
ATOM 1312 C CA . LEU A 1 185 ? 4.434 25.062 19.828 1 80.31 185 LEU A CA 1
ATOM 1313 C C . LEU A 1 185 ? 5.668 24.391 20.438 1 80.31 185 LEU A C 1
ATOM 1315 O O . LEU A 1 185 ? 5.727 24.156 21.641 1 80.31 185 LEU A O 1
ATOM 1319 N N . ALA A 1 186 ? 6.594 24.172 19.641 1 82.5 186 ALA A N 1
ATOM 1320 C CA . ALA A 1 186 ? 7.844 23.594 20.125 1 82.5 186 ALA A CA 1
ATOM 1321 C C . ALA A 1 186 ? 8.578 24.562 21.047 1 82.5 186 ALA A C 1
ATOM 1323 O O . ALA A 1 186 ? 9.133 24.156 22.078 1 82.5 186 ALA A O 1
ATOM 1324 N N . ASP A 1 187 ? 8.516 25.766 20.703 1 85.62 187 ASP A N 1
ATOM 1325 C CA . ASP A 1 187 ? 9.156 26.812 21.5 1 85.62 187 ASP A CA 1
ATOM 1326 C C . ASP A 1 187 ? 8.484 26.922 22.875 1 85.62 187 ASP A C 1
ATOM 1328 O O . ASP A 1 187 ? 9.156 27.109 23.891 1 85.62 187 ASP A O 1
ATOM 1332 N N . VAL A 1 188 ? 7.242 26.812 22.812 1 86.12 188 VAL A N 1
ATOM 1333 C CA . VAL A 1 188 ? 6.484 26.906 24.062 1 86.12 188 VAL A CA 1
ATOM 1334 C C . VAL A 1 188 ? 6.898 25.781 25 1 86.12 188 VAL A C 1
ATOM 1336 O O . VAL A 1 188 ? 7.109 26 26.188 1 86.12 188 VAL A O 1
ATOM 1339 N N . VAL A 1 189 ? 7.047 24.625 24.469 1 88.12 189 VAL A N 1
ATOM 1340 C CA . VAL A 1 189 ? 7.422 23.469 25.281 1 88.12 189 VAL A CA 1
ATOM 1341 C C . VAL A 1 189 ? 8.828 23.656 25.844 1 88.12 189 VAL A C 1
ATOM 1343 O O . VAL A 1 189 ? 9.094 23.344 27 1 88.12 189 VAL A O 1
ATOM 1346 N N . HIS A 1 190 ? 9.664 24.25 25.078 1 86.94 190 HIS A N 1
ATOM 1347 C CA . HIS A 1 190 ? 11.047 24.484 25.5 1 86.94 190 HIS A CA 1
ATOM 1348 C C . HIS A 1 190 ? 11.117 25.547 26.594 1 86.94 190 HIS A C 1
ATOM 1350 O O . HIS A 1 190 ? 11.898 25.438 27.531 1 86.94 190 HIS A O 1
ATOM 1356 N N . VAL A 1 191 ? 10.32 26.5 26.422 1 89.88 191 VAL A N 1
ATOM 1357 C CA . VAL A 1 191 ? 10.312 27.594 27.391 1 89.88 191 VAL A CA 1
ATOM 1358 C C . VAL A 1 191 ? 9.812 27.094 28.734 1 89.88 191 VAL A C 1
ATOM 1360 O O . VAL A 1 191 ? 10.273 27.562 29.781 1 89.88 191 VAL A O 1
ATOM 1363 N N . TYR A 1 192 ? 8.938 26.203 28.672 1 91.38 192 TYR A N 1
ATOM 1364 C CA . TYR A 1 192 ? 8.398 25.656 29.906 1 91.38 192 TYR A CA 1
ATOM 1365 C C . TYR A 1 192 ? 9.289 24.531 30.438 1 91.38 192 TYR A C 1
ATOM 1367 O O . TYR A 1 192 ? 8.914 23.828 31.375 1 91.38 192 TYR A O 1
ATOM 1375 N N . GLY A 1 193 ? 10.453 24.328 29.781 1 90 193 GLY A N 1
ATOM 1376 C CA . GLY A 1 193 ? 11.453 23.391 30.266 1 90 193 GLY A CA 1
ATOM 1377 C C . GLY A 1 193 ? 11.266 21.984 29.734 1 90 193 GLY A C 1
ATOM 1378 O O . GLY A 1 193 ? 11.883 21.047 30.234 1 90 193 GLY A O 1
ATOM 1379 N N . GLY A 1 194 ? 10.398 21.906 28.844 1 89.12 194 GLY A N 1
ATOM 1380 C CA . GLY A 1 194 ? 10.164 20.578 28.297 1 89.12 194 GLY A CA 1
ATOM 1381 C C . GLY A 1 194 ? 11.227 20.156 27.297 1 89.12 194 GLY A C 1
ATOM 1382 O O . GLY A 1 194 ? 11.742 20.984 26.547 1 89.12 194 GLY A O 1
ATOM 1383 N N . GLY A 1 195 ? 11.578 18.844 27.344 1 90.56 195 GLY A N 1
ATOM 1384 C CA . GLY A 1 195 ? 12.516 18.266 26.391 1 90.56 195 GLY A CA 1
ATOM 1385 C C . GLY A 1 195 ? 11.836 17.625 25.203 1 90.56 195 GLY A C 1
ATOM 1386 O O . GLY A 1 195 ? 10.648 17.828 24.969 1 90.56 195 GLY A O 1
ATOM 1387 N N . PRO A 1 196 ? 12.625 16.938 24.391 1 87.19 196 PRO A N 1
ATOM 1388 C CA . PRO A 1 196 ? 12.102 16.312 23.172 1 87.19 196 PRO A CA 1
ATOM 1389 C C . PRO A 1 196 ? 11 15.297 23.453 1 87.19 196 PRO A C 1
ATOM 1391 O O . PRO A 1 196 ? 10.047 15.18 22.688 1 87.19 196 PRO A O 1
ATOM 1394 N N . LEU A 1 197 ? 11.164 14.586 24.531 1 90.81 197 LEU A N 1
ATOM 1395 C CA . LEU A 1 197 ? 10.156 13.594 24.875 1 90.81 197 LEU A CA 1
ATOM 1396 C C . LEU A 1 197 ? 8.859 14.266 25.312 1 90.81 197 LEU A C 1
ATOM 1398 O O . LEU A 1 197 ? 7.766 13.781 25 1 90.81 197 LEU A O 1
ATOM 1402 N N . ALA A 1 198 ? 8.992 15.328 26 1 89.94 198 ALA A N 1
ATOM 1403 C CA . ALA A 1 198 ? 7.82 16.094 26.406 1 89.94 198 ALA A CA 1
ATOM 1404 C C . ALA A 1 198 ? 7.098 16.672 25.203 1 89.94 198 ALA A C 1
ATOM 1406 O O . ALA A 1 198 ? 5.863 16.688 25.141 1 89.94 198 ALA A O 1
ATOM 1407 N N . LEU A 1 199 ? 7.828 17.172 24.297 1 89.75 199 LEU A N 1
ATOM 1408 C CA . LEU A 1 199 ? 7.258 17.719 23.062 1 89.75 199 LEU A CA 1
ATOM 1409 C C . LEU A 1 199 ? 6.523 16.641 22.281 1 89.75 199 LEU A C 1
ATOM 1411 O O . LEU A 1 199 ? 5.438 16.875 21.75 1 89.75 199 LEU A O 1
ATOM 1415 N N . LEU A 1 200 ? 7.148 15.484 22.25 1 90.69 200 LEU A N 1
ATOM 1416 C CA . LEU A 1 200 ? 6.574 14.375 21.5 1 90.69 200 LEU A CA 1
ATOM 1417 C C . LEU A 1 200 ? 5.246 13.938 22.109 1 90.69 200 LEU A C 1
ATOM 1419 O O . LEU A 1 200 ? 4.238 13.836 21.406 1 90.69 200 LEU A O 1
ATOM 1423 N N . VAL A 1 201 ? 5.203 13.719 23.406 1 90.38 201 VAL A N 1
ATOM 1424 C CA . VAL A 1 201 ? 4.066 13.086 24.062 1 90.38 201 VAL A CA 1
ATOM 1425 C C . VAL A 1 201 ? 2.965 14.109 24.297 1 90.38 201 VAL A C 1
ATOM 1427 O O . VAL A 1 201 ? 1.778 13.805 24.156 1 90.38 201 VAL A O 1
ATOM 1430 N N . ARG A 1 202 ? 3.311 15.383 24.516 1 88.12 202 ARG A N 1
ATOM 1431 C CA . ARG A 1 202 ? 2.32 16.359 24.953 1 88.12 202 ARG A CA 1
ATOM 1432 C C . ARG A 1 202 ? 1.813 17.188 23.781 1 88.12 202 ARG A C 1
ATOM 1434 O O . ARG A 1 202 ? 0.701 17.719 23.828 1 88.12 202 ARG A O 1
ATOM 1441 N N . VAL A 1 203 ? 2.586 17.281 22.75 1 88.25 203 VAL A N 1
ATOM 1442 C CA . VAL A 1 203 ? 2.184 18.188 21.672 1 88.25 203 VAL A CA 1
ATOM 1443 C C . VAL A 1 203 ? 2.119 17.422 20.359 1 88.25 203 VAL A C 1
ATOM 1445 O O . VAL A 1 203 ? 1.063 17.344 19.719 1 88.25 203 VAL A O 1
ATOM 1448 N N . ALA A 1 204 ? 3.184 16.766 20.016 1 89.31 204 ALA A N 1
ATOM 1449 C CA . ALA A 1 204 ? 3.291 16.156 18.688 1 89.31 204 ALA A CA 1
ATOM 1450 C C . ALA A 1 204 ? 2.285 15.023 18.516 1 89.31 204 ALA A C 1
ATOM 1452 O O . ALA A 1 204 ? 1.561 14.961 17.531 1 89.31 204 ALA A O 1
ATOM 1453 N N . PHE A 1 205 ? 2.225 14.18 19.516 1 89.88 205 PHE A N 1
ATOM 1454 C CA . PHE A 1 205 ? 1.358 13.016 19.406 1 89.88 205 PHE A CA 1
ATOM 1455 C C . PHE A 1 205 ? -0.106 13.43 19.328 1 89.88 205 PHE A C 1
ATOM 1457 O O . PHE A 1 205 ? -0.839 12.977 18.438 1 89.88 205 PHE A O 1
ATOM 1464 N N . PRO A 1 206 ? -0.526 14.289 20.219 1 86.81 206 PRO A N 1
ATOM 1465 C CA . PRO A 1 206 ? -1.914 14.742 20.109 1 86.81 206 PRO A CA 1
ATOM 1466 C C . PRO A 1 206 ? -2.191 15.477 18.797 1 86.81 206 PRO A C 1
ATOM 1468 O O . PRO A 1 206 ? -3.275 15.336 18.219 1 86.81 206 PRO A O 1
ATOM 1471 N N . SER A 1 207 ? -1.237 16.219 18.328 1 84.56 207 SER A N 1
ATOM 1472 C CA . SER A 1 207 ? -1.409 16.969 17.094 1 84.56 207 SER A CA 1
ATOM 1473 C C . SER A 1 207 ? -1.392 16.047 15.883 1 84.56 207 SER A C 1
ATOM 1475 O O . SER A 1 207 ? -1.922 16.391 14.828 1 84.56 207 SER A O 1
ATOM 1477 N N . ALA A 1 208 ? -0.824 14.859 16.078 1 88.56 208 ALA A N 1
ATOM 1478 C CA . ALA A 1 208 ? -0.655 13.93 14.961 1 88.56 208 ALA A CA 1
ATOM 1479 C C . ALA A 1 208 ? -1.809 12.93 14.891 1 88.56 208 ALA A C 1
ATOM 1481 O O . ALA A 1 208 ? -1.8 12.016 14.07 1 88.56 208 ALA A O 1
ATOM 1482 N N . LEU A 1 209 ? -2.812 13.094 15.688 1 88.25 209 LEU A N 1
ATOM 1483 C CA . LEU A 1 209 ? -3.926 12.156 15.758 1 88.25 209 LEU A CA 1
ATOM 1484 C C . LEU A 1 209 ? -4.617 12.023 14.406 1 88.25 209 LEU A C 1
ATOM 1486 O O . LEU A 1 209 ? -4.926 10.914 13.969 1 88.25 209 LEU A O 1
ATOM 1490 N N . PRO A 1 210 ? -4.824 13.164 13.68 1 83.94 210 PRO A N 1
ATOM 1491 C CA . PRO A 1 210 ? -5.43 13.023 12.352 1 83.94 210 PRO A CA 1
ATOM 1492 C C . PRO A 1 210 ? -4.574 12.188 11.406 1 83.94 210 PRO A C 1
ATOM 1494 O O . PRO A 1 210 ? -5.105 11.375 10.648 1 83.94 210 PRO A O 1
ATOM 1497 N N . ALA A 1 211 ? -3.287 12.383 11.508 1 87.88 211 ALA A N 1
ATOM 1498 C CA . ALA A 1 211 ? -2.375 11.594 10.68 1 87.88 211 ALA A CA 1
ATOM 1499 C C . ALA A 1 211 ? -2.391 10.125 11.102 1 87.88 211 ALA A C 1
ATOM 1501 O O . ALA A 1 211 ? -2.271 9.227 10.258 1 87.88 211 ALA A O 1
ATOM 1502 N N . LEU A 1 212 ? -2.49 9.891 12.359 1 91.56 212 LEU A N 1
ATOM 1503 C CA . LEU A 1 212 ? -2.572 8.523 12.859 1 91.56 212 LEU A CA 1
ATOM 1504 C C . LEU A 1 212 ? -3.832 7.832 12.352 1 91.56 212 LEU A C 1
ATOM 1506 O O . LEU A 1 212 ? -3.785 6.672 11.938 1 91.56 212 LEU A O 1
ATOM 1510 N N . PHE A 1 213 ? -4.891 8.5 12.359 1 89.12 213 PHE A N 1
ATOM 1511 C CA . PHE A 1 213 ? -6.137 7.898 11.898 1 89.12 213 PHE A CA 1
ATOM 1512 C C . PHE A 1 213 ? -6.137 7.742 10.383 1 89.12 213 PHE A C 1
ATOM 1514 O O . PHE A 1 213 ? -6.707 6.785 9.852 1 89.12 213 PHE A O 1
ATOM 1521 N N . ALA A 1 214 ? -5.531 8.672 9.664 1 87.31 214 ALA A N 1
ATOM 1522 C CA . ALA A 1 214 ? -5.336 8.477 8.227 1 87.31 214 ALA A CA 1
ATOM 1523 C C . ALA A 1 214 ? -4.535 7.211 7.953 1 87.31 214 ALA A C 1
ATOM 1525 O O . ALA A 1 214 ? -4.82 6.484 7 1 87.31 214 ALA A O 1
ATOM 1526 N N . SER A 1 215 ? -3.527 6.992 8.781 1 93.06 215 SER A N 1
ATOM 1527 C CA . SER A 1 215 ? -2.725 5.781 8.656 1 93.06 215 SER A CA 1
ATOM 1528 C C . SER A 1 215 ? -3.561 4.535 8.922 1 93.06 215 SER A C 1
ATOM 1530 O O . SER A 1 215 ? -3.361 3.498 8.281 1 93.06 215 SER A O 1
ATOM 1532 N N . VAL A 1 216 ? -4.469 4.68 9.891 1 93.38 216 VAL A N 1
ATOM 1533 C CA . VAL A 1 216 ? -5.355 3.557 10.18 1 93.38 216 VAL A CA 1
ATOM 1534 C C . VAL A 1 216 ? -6.234 3.27 8.961 1 93.38 216 VAL A C 1
ATOM 1536 O O . VAL A 1 216 ? -6.406 2.111 8.57 1 93.38 216 VAL A O 1
ATOM 1539 N N . ARG A 1 217 ? -6.719 4.281 8.367 1 88.5 217 ARG A N 1
ATOM 1540 C CA . ARG A 1 217 ? -7.582 4.133 7.203 1 88.5 217 ARG A CA 1
ATOM 1541 C C . ARG A 1 217 ? -6.836 3.486 6.047 1 88.5 217 ARG A C 1
ATOM 1543 O O . ARG A 1 217 ? -7.41 2.701 5.289 1 88.5 217 ARG A O 1
ATOM 1550 N N . ILE A 1 218 ? -5.625 3.766 5.914 1 90.12 218 ILE A N 1
ATOM 1551 C CA . ILE A 1 218 ? -4.797 3.201 4.852 1 90.12 218 ILE A CA 1
ATOM 1552 C C . ILE A 1 218 ? -4.398 1.771 5.215 1 90.12 218 ILE A C 1
ATOM 1554 O O . ILE A 1 218 ? -4.34 0.899 4.344 1 90.12 218 ILE A O 1
ATOM 1558 N N . SER A 1 219 ? -4.172 1.556 6.48 1 94.75 219 SER A N 1
ATOM 1559 C CA . SER A 1 219 ? -3.561 0.311 6.938 1 94.75 219 SER A CA 1
ATOM 1560 C C . SER A 1 219 ? -4.59 -0.81 7.023 1 94.75 219 SER A C 1
ATOM 1562 O O . SER A 1 219 ? -4.25 -1.985 6.879 1 94.75 219 SER A O 1
ATOM 1564 N N . VAL A 1 220 ? -5.848 -0.451 7.293 1 93.25 220 VAL A N 1
ATOM 1565 C CA . VAL A 1 220 ? -6.859 -1.49 7.453 1 93.25 220 VAL A CA 1
ATOM 1566 C C . VAL A 1 220 ? -6.988 -2.287 6.156 1 93.25 220 VAL A C 1
ATOM 1568 O O . VAL A 1 220 ? -6.781 -3.504 6.145 1 93.25 220 VAL A O 1
ATOM 1571 N N . PRO A 1 221 ? -7.277 -1.658 5.043 1 90.12 221 PRO A N 1
ATOM 1572 C CA . PRO A 1 221 ? -7.293 -2.443 3.809 1 90.12 221 PRO A CA 1
ATOM 1573 C C . PRO A 1 221 ? -5.934 -3.047 3.473 1 90.12 221 PRO A C 1
ATOM 1575 O O . PRO A 1 221 ? -5.863 -4.141 2.906 1 90.12 221 PRO A O 1
ATOM 1578 N N . GLY A 1 222 ? -4.879 -2.346 3.799 1 92.12 222 GLY A N 1
ATOM 1579 C CA . GLY A 1 222 ? -3.539 -2.873 3.596 1 92.12 222 GLY A CA 1
ATOM 1580 C C . GLY A 1 222 ? -3.279 -4.156 4.359 1 92.12 222 GLY A C 1
ATOM 1581 O O . GLY A 1 222 ? -2.633 -5.07 3.848 1 92.12 222 GLY A O 1
ATOM 1582 N N . ALA A 1 223 ? -3.771 -4.156 5.59 1 95.94 223 ALA A N 1
ATOM 1583 C CA . ALA A 1 223 ? -3.59 -5.344 6.422 1 95.94 223 ALA A CA 1
ATOM 1584 C C . ALA A 1 223 ? -4.336 -6.539 5.84 1 95.94 223 ALA A C 1
ATOM 1586 O O . ALA A 1 223 ? -3.867 -7.676 5.934 1 95.94 223 ALA A O 1
ATOM 1587 N N . ILE A 1 224 ? -5.477 -6.309 5.316 1 95.12 224 ILE A N 1
ATOM 1588 C CA . ILE A 1 224 ? -6.227 -7.383 4.672 1 95.12 224 ILE A CA 1
ATOM 1589 C C . ILE A 1 224 ? -5.453 -7.891 3.455 1 95.12 224 ILE A C 1
ATOM 1591 O O . ILE A 1 224 ? -5.309 -9.102 3.268 1 95.12 224 ILE A O 1
ATOM 1595 N N . THR A 1 225 ? -4.961 -6.992 2.68 1 91.94 225 THR A N 1
ATOM 1596 C CA . THR A 1 225 ? -4.152 -7.367 1.526 1 91.94 225 THR A CA 1
ATOM 1597 C C . THR A 1 225 ? -2.928 -8.164 1.962 1 91.94 225 THR A C 1
ATOM 1599 O O . THR A 1 225 ? -2.59 -9.18 1.347 1 91.94 225 THR A O 1
ATOM 1602 N N . GLY A 1 226 ? -2.258 -7.652 2.988 1 93.81 226 GLY A N 1
ATOM 1603 C CA . GLY A 1 226 ? -1.107 -8.367 3.516 1 93.81 226 GLY A CA 1
ATOM 1604 C C . GLY A 1 226 ? -1.448 -9.766 4.004 1 93.81 226 GLY A C 1
ATOM 1605 O O . GLY A 1 226 ? -0.686 -10.711 3.789 1 93.81 226 GLY A O 1
ATOM 1606 N N . ALA A 1 227 ? -2.559 -9.875 4.664 1 96.44 227 ALA A N 1
ATOM 1607 C CA . ALA A 1 227 ? -3.008 -11.172 5.152 1 96.44 227 ALA A CA 1
ATOM 1608 C C . ALA A 1 227 ? -3.273 -12.133 3.994 1 96.44 227 ALA A C 1
ATOM 1610 O O . ALA A 1 227 ? -2.895 -13.305 4.051 1 96.44 227 ALA A O 1
ATOM 1611 N N . LEU A 1 228 ? -3.947 -11.617 2.996 1 95.69 228 LEU A N 1
ATOM 1612 C CA . LEU A 1 228 ? -4.234 -12.445 1.831 1 95.69 228 LEU A CA 1
ATOM 1613 C C . LEU A 1 228 ? -2.943 -12.945 1.188 1 95.69 228 LEU A C 1
ATOM 1615 O O . LEU A 1 228 ? -2.854 -14.109 0.789 1 95.69 228 LEU A O 1
ATOM 1619 N N . LEU A 1 229 ? -1.954 -12.094 1.124 1 92.06 229 LEU A N 1
ATOM 1620 C CA . LEU A 1 229 ? -0.664 -12.461 0.55 1 92.06 229 LEU A CA 1
ATOM 1621 C C . LEU A 1 229 ? 0.037 -13.508 1.41 1 92.06 229 LEU A C 1
ATOM 1623 O O . LEU A 1 229 ? 0.569 -14.492 0.888 1 92.06 229 LEU A O 1
ATOM 1627 N N . ALA A 1 230 ? 0.013 -13.266 2.691 1 94.75 230 ALA A N 1
ATOM 1628 C CA . ALA A 1 230 ? 0.64 -14.211 3.615 1 94.75 230 ALA A CA 1
ATOM 1629 C C . ALA A 1 230 ? -0.018 -15.578 3.527 1 94.75 230 ALA A C 1
ATOM 1631 O O . ALA A 1 230 ? 0.661 -16.609 3.602 1 94.75 230 ALA A O 1
ATOM 1632 N N . GLU A 1 231 ? -1.284 -15.594 3.406 1 95.81 231 GLU A N 1
ATOM 1633 C CA . GLU A 1 231 ? -2.045 -16.844 3.33 1 95.81 231 GLU A CA 1
ATOM 1634 C C . GLU A 1 231 ? -1.75 -17.578 2.033 1 95.81 231 GLU A C 1
ATOM 1636 O O . GLU A 1 231 ? -1.661 -18.812 2.027 1 95.81 231 GLU A O 1
ATOM 1641 N N . TRP A 1 232 ? -1.599 -16.859 1.021 1 91.94 232 TRP A N 1
ATOM 1642 C CA . TRP A 1 232 ? -1.267 -17.469 -0.265 1 91.94 232 TRP A CA 1
ATOM 1643 C C . TRP A 1 232 ? 0.173 -17.969 -0.275 1 91.94 232 TRP A C 1
ATOM 1645 O O . TRP A 1 232 ? 0.435 -19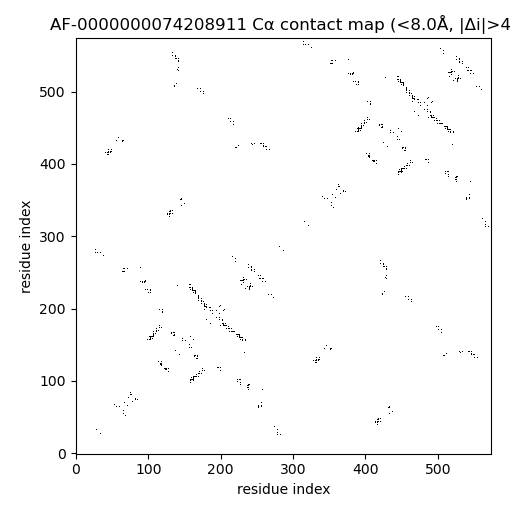.109 -0.654 1 91.94 232 TRP A O 1
ATOM 1655 N N . LEU A 1 233 ? 1.09 -17.188 0.243 1 90.06 233 LEU A N 1
ATOM 1656 C CA . LEU A 1 233 ? 2.51 -17.438 0.027 1 90.06 233 LEU A CA 1
ATOM 1657 C C . LEU A 1 233 ? 3.088 -18.297 1.145 1 90.06 233 LEU A C 1
ATOM 1659 O O . LEU A 1 233 ? 4.105 -18.969 0.956 1 90.06 233 LEU A O 1
ATOM 1663 N N . ILE A 1 234 ? 2.477 -18.234 2.314 1 92.25 234 ILE A N 1
ATOM 1664 C CA . ILE A 1 234 ? 3.188 -18.781 3.469 1 92.25 234 ILE A CA 1
ATOM 1665 C C . ILE A 1 234 ? 2.34 -19.844 4.145 1 92.25 234 ILE A C 1
ATOM 1667 O O . ILE A 1 234 ? 2.779 -21 4.301 1 92.25 234 ILE A O 1
ATOM 1671 N N . THR A 1 235 ? 1.045 -19.609 4.453 1 94.12 235 THR A N 1
ATOM 1672 C CA . THR A 1 235 ? 0.335 -20.469 5.379 1 94.12 235 THR A CA 1
ATOM 1673 C C . THR A 1 235 ? -0.555 -21.453 4.625 1 94.12 235 THR A C 1
ATOM 1675 O O . THR A 1 235 ? -0.92 -22.516 5.156 1 94.12 235 THR A O 1
ATOM 1678 N N . GLY A 1 236 ? -0.997 -21.094 3.48 1 94.88 236 GLY A N 1
ATOM 1679 C CA . GLY A 1 236 ? -1.895 -21.953 2.721 1 94.88 236 GLY A CA 1
ATOM 1680 C C . GLY A 1 236 ? -3.297 -22 3.295 1 94.88 236 GLY A C 1
ATOM 1681 O O . GLY A 1 236 ? -4.066 -22.922 2.99 1 94.88 236 GLY A O 1
ATOM 1682 N N . LYS A 1 237 ? -3.623 -21.016 4.07 1 96.19 237 LYS A N 1
ATOM 1683 C CA . LYS A 1 237 ? -4.926 -20.984 4.727 1 96.19 237 LYS A CA 1
ATOM 1684 C C . LYS A 1 237 ? -5.691 -19.719 4.367 1 96.19 237 LYS A C 1
ATOM 1686 O O . LYS A 1 237 ? -5.242 -18.922 3.531 1 96.19 237 LYS A O 1
ATOM 1691 N N . GLY A 1 238 ? -6.953 -19.609 4.844 1 96.94 238 GLY A N 1
ATOM 1692 C CA . GLY A 1 238 ? -7.719 -18.375 4.734 1 96.94 238 GLY A CA 1
ATOM 1693 C C . GLY A 1 238 ? -8.242 -18.125 3.336 1 96.94 238 GLY A C 1
ATOM 1694 O O . GLY A 1 238 ? -8.117 -18.969 2.453 1 96.94 238 GLY A O 1
ATOM 1695 N N . ILE A 1 239 ? -8.852 -17 3.188 1 97.25 239 ILE A N 1
ATOM 1696 C CA . ILE A 1 239 ? -9.445 -16.594 1.917 1 97.25 239 ILE A CA 1
ATOM 1697 C C . ILE A 1 239 ? -8.344 -16.391 0.878 1 97.25 239 ILE A C 1
ATOM 1699 O O . ILE A 1 239 ? -8.547 -16.656 -0.309 1 97.25 239 ILE A O 1
ATOM 1703 N N . GLY A 1 240 ? -7.211 -15.953 1.332 1 95.06 240 GLY A N 1
ATOM 1704 C CA . GLY A 1 240 ? -6.109 -15.719 0.413 1 95.06 240 GLY A CA 1
ATOM 1705 C C . GLY A 1 240 ? -5.715 -16.953 -0.37 1 95.06 240 GLY A C 1
ATOM 1706 O O . GLY A 1 240 ? -5.613 -16.922 -1.599 1 95.06 240 GLY A O 1
ATOM 1707 N N . SER A 1 241 ? -5.5 -18.047 0.316 1 95.62 241 SER A N 1
ATOM 1708 C CA . SER A 1 241 ? -5.176 -19.297 -0.363 1 95.62 241 SER A CA 1
ATOM 1709 C C . SER A 1 241 ? -6.363 -19.812 -1.164 1 95.62 241 SER A C 1
ATOM 1711 O O . SER A 1 241 ? -6.191 -20.359 -2.256 1 95.62 241 SER A O 1
ATOM 1713 N N . MET A 1 242 ? -7.5 -19.625 -0.624 1 96.19 242 MET A N 1
ATOM 1714 C CA . MET A 1 242 ? -8.711 -20.109 -1.275 1 96.19 242 MET A CA 1
ATOM 1715 C C . MET A 1 242 ? -8.914 -19.422 -2.627 1 96.19 242 MET A C 1
ATOM 1717 O O . MET A 1 242 ? -9.234 -20.078 -3.615 1 96.19 242 MET A O 1
ATOM 1721 N N . VAL A 1 243 ? -8.695 -18.156 -2.691 1 94.44 243 VAL A N 1
ATOM 1722 C CA . VAL A 1 243 ? -8.938 -17.391 -3.916 1 94.44 243 VAL A CA 1
ATOM 1723 C C . VAL A 1 243 ? -7.898 -17.766 -4.969 1 94.44 243 VAL A C 1
ATOM 1725 O O . VAL A 1 243 ? -8.234 -17.969 -6.137 1 94.44 243 VAL A O 1
ATOM 1728 N N . VAL A 1 244 ? -6.676 -17.875 -4.613 1 90.38 244 VAL A N 1
ATOM 1729 C CA . VAL A 1 244 ? -5.613 -18.188 -5.562 1 90.38 244 VAL A CA 1
ATOM 1730 C C . VAL A 1 244 ? -5.836 -19.594 -6.137 1 90.38 244 VAL A C 1
ATOM 1732 O O . VAL A 1 244 ? -5.695 -19.797 -7.344 1 90.38 244 VAL A O 1
ATOM 1735 N N . ASN A 1 245 ? -6.176 -20.531 -5.293 1 93.31 245 ASN A N 1
ATOM 1736 C CA . ASN A 1 245 ? -6.473 -21.875 -5.758 1 93.31 245 ASN A CA 1
ATOM 1737 C C . ASN A 1 245 ? -7.68 -21.891 -6.691 1 93.31 245 ASN A C 1
ATOM 1739 O O . ASN A 1 245 ? -7.68 -22.594 -7.703 1 93.31 245 ASN A O 1
ATOM 1743 N N . ALA A 1 246 ? -8.695 -21.141 -6.285 1 94.12 246 ALA A N 1
ATOM 1744 C CA . ALA A 1 246 ? -9.906 -21.078 -7.098 1 94.12 246 ALA A CA 1
ATOM 1745 C C . ALA A 1 246 ? -9.625 -20.484 -8.469 1 94.12 246 ALA A C 1
ATOM 1747 O O . ALA A 1 246 ? -10.172 -20.938 -9.477 1 94.12 246 ALA A O 1
ATOM 1748 N N . VAL A 1 247 ? -8.828 -19.453 -8.523 1 89.06 247 VAL A N 1
ATOM 1749 C CA . VAL A 1 247 ? -8.438 -18.844 -9.789 1 89.06 247 VAL A CA 1
ATOM 1750 C C . VAL A 1 247 ? -7.699 -19.875 -10.648 1 89.06 247 VAL A C 1
ATOM 1752 O O . VAL A 1 247 ? -7.965 -20 -11.844 1 89.06 247 VAL A O 1
ATOM 1755 N N . GLY A 1 248 ? -6.777 -20.641 -10.055 1 87.81 248 GLY A N 1
ATOM 1756 C CA . GLY A 1 248 ? -6.016 -21.656 -10.766 1 87.81 248 GLY A CA 1
ATOM 1757 C C . GLY A 1 248 ? -6.883 -22.766 -11.32 1 87.81 248 GLY A C 1
ATOM 1758 O O . GLY A 1 248 ? -6.543 -23.375 -12.344 1 87.81 248 GLY A O 1
ATOM 1759 N N . GLN A 1 249 ? -7.961 -22.984 -10.68 1 93.06 249 GLN A N 1
ATOM 1760 C CA . GLN A 1 249 ? -8.859 -24.062 -11.086 1 93.06 249 GLN A CA 1
ATOM 1761 C C . GLN A 1 249 ? -10.047 -23.516 -11.875 1 93.06 249 GLN A C 1
ATOM 1763 O O . GLN A 1 249 ? -10.969 -24.266 -12.211 1 93.06 249 GLN A O 1
ATOM 1768 N N . SER A 1 250 ? -10.086 -22.266 -12.141 1 91.88 250 SER A N 1
ATOM 1769 C CA . SER A 1 250 ? -11.148 -21.578 -12.867 1 91.88 250 SER A CA 1
ATOM 1770 C C . SER A 1 250 ? -12.5 -21.781 -12.188 1 91.88 250 SER A C 1
ATOM 1772 O O . SER A 1 250 ? -13.516 -21.984 -12.859 1 91.88 250 SER A O 1
ATOM 1774 N N . GLU A 1 251 ? -12.406 -21.875 -10.891 1 94.31 251 GLU A N 1
ATOM 1775 C CA . GLU A 1 251 ? -13.633 -21.891 -10.102 1 94.31 251 GLU A CA 1
ATOM 1776 C C . GLU A 1 251 ? -14.148 -20.469 -9.859 1 94.31 251 GLU A C 1
ATOM 1778 O O . GLU A 1 251 ? -14.133 -19.984 -8.727 1 94.31 251 GLU A O 1
ATOM 1783 N N . ASN A 1 252 ? -14.844 -19.984 -10.836 1 93.88 252 ASN A N 1
ATOM 1784 C CA . ASN A 1 252 ? -15.164 -18.562 -10.859 1 93.88 252 ASN A CA 1
ATOM 1785 C C . ASN A 1 252 ? -16.25 -18.203 -9.844 1 93.88 252 ASN A C 1
ATOM 1787 O O . ASN A 1 252 ? -16.234 -17.109 -9.281 1 93.88 252 ASN A O 1
ATOM 1791 N N . ASN A 1 253 ? -17.141 -19.141 -9.594 1 94.75 253 ASN A N 1
ATOM 1792 C CA . ASN A 1 253 ? -18.156 -18.859 -8.578 1 94.75 253 ASN A CA 1
ATOM 1793 C C . ASN A 1 253 ? -17.516 -18.672 -7.203 1 94.75 253 ASN A C 1
ATOM 1795 O O . ASN A 1 253 ? -17.906 -17.75 -6.473 1 94.75 253 ASN A O 1
ATOM 1799 N N . LEU A 1 254 ? -16.594 -19.547 -6.93 1 95.06 254 LEU A N 1
ATOM 1800 C CA . LEU A 1 254 ? -15.914 -19.453 -5.641 1 95.06 254 LEU A CA 1
ATOM 1801 C C . LEU A 1 254 ? -15.07 -18.188 -5.562 1 95.06 254 LEU A C 1
ATOM 1803 O O . LEU A 1 254 ? -15 -17.547 -4.512 1 95.06 254 LEU A O 1
ATOM 1807 N N . VAL A 1 255 ? -14.414 -17.828 -6.66 1 94.38 255 VAL A N 1
ATOM 1808 C CA . VAL A 1 255 ? -13.602 -16.609 -6.711 1 94.38 255 VAL A CA 1
ATOM 1809 C C . VAL A 1 255 ? -14.461 -15.398 -6.379 1 94.38 255 VAL A C 1
ATOM 1811 O O . VAL A 1 255 ? -14.125 -14.609 -5.492 1 94.38 255 VAL A O 1
ATOM 1814 N N . TRP A 1 256 ? -15.57 -15.281 -7.016 1 94.31 256 TRP A N 1
ATOM 1815 C CA . TRP A 1 256 ? -16.422 -14.109 -6.852 1 94.31 256 TRP A CA 1
ATOM 1816 C C . TRP A 1 256 ? -17.078 -14.094 -5.469 1 94.31 256 TRP A C 1
ATOM 1818 O O . TRP A 1 256 ? -17.281 -13.031 -4.883 1 94.31 256 TRP A O 1
ATOM 1828 N N . ALA A 1 257 ? -17.391 -15.266 -4.961 1 95.31 257 ALA A N 1
ATOM 1829 C CA . ALA A 1 257 ? -17.938 -15.344 -3.609 1 95.31 257 ALA A CA 1
ATOM 1830 C C . ALA A 1 257 ? -16.906 -14.875 -2.578 1 95.31 257 ALA A C 1
ATOM 1832 O O . ALA A 1 257 ? -17.234 -14.102 -1.674 1 95.31 257 ALA A O 1
ATOM 1833 N N . CYS A 1 258 ? -15.656 -15.32 -2.709 1 95.44 258 CYS A N 1
ATOM 1834 C CA . CYS A 1 258 ? -14.586 -14.922 -1.799 1 95.44 258 CYS A CA 1
ATOM 1835 C C . CYS A 1 258 ? -14.312 -13.43 -1.893 1 95.44 258 CYS A C 1
ATOM 1837 O O . CYS A 1 258 ? -14.125 -12.766 -0.874 1 95.44 258 CYS A O 1
ATOM 1839 N N . VAL A 1 259 ? -14.289 -12.93 -3.092 1 93 259 VAL A N 1
ATOM 1840 C CA . VAL A 1 259 ? -14.031 -11.516 -3.334 1 93 259 VAL A CA 1
ATOM 1841 C C . VAL A 1 259 ? -15.109 -10.672 -2.666 1 93 259 VAL A C 1
ATOM 1843 O O . VAL A 1 259 ? -14.812 -9.656 -2.029 1 93 259 VAL A O 1
ATOM 1846 N N . LEU A 1 260 ? -16.328 -11.078 -2.832 1 92.62 260 LEU A N 1
ATOM 1847 C CA . LEU A 1 260 ? -17.438 -10.352 -2.227 1 92.62 260 LEU A CA 1
ATOM 1848 C C . LEU A 1 260 ? -17.297 -10.312 -0.708 1 92.62 260 LEU A C 1
ATOM 1850 O O . LEU A 1 260 ? -17.406 -9.25 -0.096 1 92.62 260 LEU A O 1
ATOM 1854 N N . VAL A 1 261 ? -17.062 -11.445 -0.141 1 94.38 261 VAL A N 1
ATOM 1855 C CA . VAL A 1 261 ? -17.031 -11.562 1.313 1 94.38 261 VAL A CA 1
ATOM 1856 C C . VAL A 1 261 ? -15.852 -10.75 1.866 1 94.38 261 VAL A C 1
ATOM 1858 O O . VAL A 1 261 ? -15.992 -10.047 2.867 1 94.38 261 VAL A O 1
ATOM 1861 N N . VAL A 1 262 ? -14.719 -10.836 1.238 1 94.12 262 VAL A N 1
ATOM 1862 C CA . VAL A 1 262 ? -13.539 -10.125 1.713 1 94.12 262 VAL A CA 1
ATOM 1863 C C . VAL A 1 262 ? -13.734 -8.617 1.538 1 94.12 262 VAL A C 1
ATOM 1865 O O . VAL A 1 262 ? -13.328 -7.832 2.395 1 94.12 262 VAL A O 1
ATOM 1868 N N . THR A 1 263 ? -14.289 -8.234 0.415 1 92.06 263 THR A N 1
ATOM 1869 C CA . THR A 1 263 ? -14.547 -6.82 0.162 1 92.06 263 THR A CA 1
ATOM 1870 C C . THR A 1 263 ? -15.516 -6.254 1.195 1 92.06 263 THR A C 1
ATOM 1872 O O . THR A 1 263 ? -15.297 -5.164 1.73 1 92.06 263 THR A O 1
ATOM 1875 N N . LEU A 1 264 ? -16.562 -6.969 1.49 1 91.75 264 LEU A N 1
ATOM 1876 C CA . LEU A 1 264 ? -17.516 -6.535 2.494 1 91.75 264 LEU A CA 1
ATOM 1877 C C . LEU A 1 264 ? -16.875 -6.445 3.871 1 91.75 264 LEU A C 1
ATOM 1879 O O . LEU A 1 264 ? -17.125 -5.504 4.625 1 91.75 264 LEU A O 1
ATOM 1883 N N . ALA A 1 265 ? -16.094 -7.422 4.172 1 93.5 265 ALA A N 1
ATOM 1884 C CA . ALA A 1 265 ? -15.391 -7.398 5.453 1 93.5 265 ALA A CA 1
ATOM 1885 C C . ALA A 1 265 ? -14.469 -6.188 5.547 1 93.5 265 ALA A C 1
ATOM 1887 O O . ALA A 1 265 ? -14.375 -5.555 6.598 1 93.5 265 ALA A O 1
ATOM 1888 N N . SER A 1 266 ? -13.766 -5.949 4.48 1 91.25 266 SER A N 1
ATOM 1889 C CA . SER A 1 266 ? -12.867 -4.793 4.445 1 91.25 266 SER A CA 1
ATOM 1890 C C . SER A 1 266 ? -13.641 -3.494 4.656 1 91.25 266 SER A C 1
ATOM 1892 O O . SER A 1 266 ? -13.164 -2.598 5.359 1 91.25 266 SER A O 1
ATOM 1894 N N . LEU A 1 267 ? -14.789 -3.367 4.074 1 88.69 267 LEU A N 1
ATOM 1895 C CA . LEU A 1 267 ? -15.625 -2.182 4.223 1 88.69 267 LEU A CA 1
ATOM 1896 C C . LEU A 1 267 ? -16.094 -2.027 5.66 1 88.69 267 LEU A C 1
ATOM 1898 O O . LEU A 1 267 ? -16.109 -0.92 6.203 1 88.69 267 LEU A O 1
ATOM 1902 N N . VAL A 1 268 ? -16.5 -3.109 6.23 1 91.19 268 VAL A N 1
ATOM 1903 C CA . VAL A 1 268 ? -16.969 -3.088 7.609 1 91.19 268 VAL A CA 1
ATOM 1904 C C . VAL A 1 268 ? -15.852 -2.639 8.539 1 91.19 268 VAL A C 1
ATOM 1906 O O . VAL A 1 268 ? -16.062 -1.824 9.438 1 91.19 268 VAL A O 1
ATOM 1909 N N . LEU A 1 269 ? -14.672 -3.145 8.344 1 91.38 269 LEU A N 1
ATOM 1910 C CA . LEU A 1 269 ? -13.531 -2.777 9.18 1 91.38 269 LEU A CA 1
ATOM 1911 C C . LEU A 1 269 ? -13.156 -1.315 8.969 1 91.38 269 LEU A C 1
ATOM 1913 O O . LEU A 1 269 ? -12.758 -0.63 9.914 1 91.38 269 LEU A O 1
ATOM 1917 N N . TYR A 1 270 ? -13.188 -0.931 7.723 1 86.19 270 TYR A N 1
ATOM 1918 C CA . TYR A 1 270 ? -12.922 0.471 7.426 1 86.19 270 TYR A CA 1
ATOM 1919 C C . TYR A 1 270 ? -13.898 1.382 8.148 1 86.19 270 TYR A C 1
ATOM 1921 O O . TYR A 1 270 ? -13.5 2.391 8.742 1 86.19 270 TYR A O 1
ATOM 1929 N N . LEU A 1 271 ? -15.203 1.098 8.148 1 86.12 271 LEU A N 1
ATOM 1930 C CA . LEU A 1 271 ? -16.234 1.885 8.82 1 86.12 271 LEU A CA 1
ATOM 1931 C C . LEU A 1 271 ? -16.047 1.849 10.328 1 86.12 271 LEU A C 1
ATOM 1933 O O . LEU A 1 271 ? -16.297 2.846 11.016 1 86.12 271 LEU A O 1
ATOM 1937 N N . ALA A 1 272 ? -15.688 0.701 10.797 1 89.12 272 ALA A N 1
ATOM 1938 C CA . ALA A 1 272 ? -15.398 0.595 12.219 1 89.12 272 ALA A CA 1
ATOM 1939 C C . ALA A 1 272 ? -14.273 1.542 12.625 1 89.12 272 ALA A C 1
ATOM 1941 O O . ALA A 1 272 ? -14.352 2.197 13.664 1 89.12 272 ALA A O 1
ATOM 1942 N N . ALA A 1 273 ? -13.234 1.592 11.805 1 85.81 273 ALA A N 1
ATOM 1943 C CA . ALA A 1 273 ? -12.125 2.502 12.055 1 85.81 273 ALA A CA 1
ATOM 1944 C C . ALA A 1 273 ? -12.586 3.955 12.039 1 85.81 273 ALA A C 1
ATOM 1946 O O . ALA A 1 273 ? -12.117 4.773 12.828 1 85.81 273 ALA A O 1
ATOM 1947 N N . GLN A 1 274 ? -13.477 4.289 11.188 1 82.12 274 GLN A N 1
ATOM 1948 C CA . GLN A 1 274 ? -14.016 5.641 11.094 1 82.12 274 GLN A CA 1
ATOM 1949 C C . GLN A 1 274 ? -14.797 6.016 12.352 1 82.12 274 GLN A C 1
ATOM 1951 O O . GLN A 1 274 ? -14.711 7.148 12.828 1 82.12 274 GLN A O 1
ATOM 1956 N N . VAL A 1 275 ? -15.578 5.098 12.852 1 83.69 275 VAL A N 1
ATOM 1957 C CA . VAL A 1 275 ? -16.359 5.34 14.062 1 83.69 275 VAL A CA 1
ATOM 1958 C C . VAL A 1 275 ? -15.43 5.559 15.25 1 83.69 275 VAL A C 1
ATOM 1960 O O . VAL A 1 275 ? -15.641 6.469 16.047 1 83.69 275 VAL A O 1
ATOM 1963 N N . ILE A 1 276 ? -14.398 4.77 15.297 1 85.62 276 ILE A N 1
ATOM 1964 C CA . ILE A 1 276 ? -13.43 4.906 16.391 1 85.62 276 ILE A CA 1
ATOM 1965 C C . ILE A 1 276 ? -12.742 6.266 16.297 1 85.62 276 ILE A C 1
ATOM 1967 O O . ILE A 1 276 ? -12.539 6.938 17.312 1 85.62 276 ILE A O 1
ATOM 1971 N N . GLU A 1 277 ? -12.359 6.598 15.133 1 83.38 277 GLU A N 1
ATOM 1972 C CA . GLU A 1 277 ? -11.742 7.898 14.898 1 83.38 277 GLU A CA 1
ATOM 1973 C C . GLU A 1 277 ? -12.641 9.031 15.383 1 83.38 277 GLU A C 1
ATOM 1975 O O . GLU A 1 277 ? -12.188 9.945 16.078 1 83.38 277 GLU A O 1
ATOM 1980 N N . SER A 1 278 ? -13.969 9.016 15.062 1 81.19 278 SER A N 1
ATOM 1981 C CA . SER A 1 278 ? -14.906 10.07 15.422 1 81.19 278 SER A CA 1
ATOM 1982 C C . SER A 1 278 ? -15.055 10.18 16.938 1 81.19 278 SER A C 1
ATOM 1984 O O . SER A 1 278 ? -15.141 11.289 17.484 1 81.19 278 SER A O 1
ATOM 1986 N N . VAL A 1 279 ? -15.023 9.055 17.547 1 82.81 279 VAL A N 1
ATOM 1987 C CA . VAL A 1 279 ? -15.195 9.023 18.984 1 82.81 279 VAL A CA 1
ATOM 1988 C C . VAL A 1 279 ? -13.945 9.586 19.672 1 82.81 279 VAL A C 1
ATOM 1990 O O . VAL A 1 279 ? -14.047 10.359 20.625 1 82.81 279 VAL A O 1
ATOM 1993 N N . VAL A 1 280 ? -12.789 9.25 19.141 1 82.44 280 VAL A N 1
ATOM 1994 C CA . VAL A 1 280 ? -11.531 9.672 19.734 1 82.44 280 VAL A CA 1
ATOM 1995 C C . VAL A 1 280 ? -11.312 11.164 19.484 1 82.44 280 VAL A C 1
ATOM 1997 O O . VAL A 1 280 ? -10.914 11.898 20.391 1 82.44 280 VAL A O 1
ATOM 2000 N N . LEU A 1 281 ? -11.594 11.602 18.344 1 77.31 281 LEU A N 1
ATOM 2001 C CA . LEU A 1 281 ? -11.383 13.016 18.016 1 77.31 281 LEU A CA 1
ATOM 2002 C C . LEU A 1 281 ? -12.383 13.898 18.75 1 77.31 281 LEU A C 1
ATOM 2004 O O . LEU A 1 281 ? -12.062 15.031 19.109 1 77.31 281 LEU A O 1
ATOM 2008 N N . ALA A 1 282 ? -13.578 13.453 18.953 1 74.94 282 ALA A N 1
ATOM 2009 C CA . ALA A 1 282 ? -14.562 14.195 19.75 1 74.94 282 ALA A CA 1
ATOM 2010 C C . ALA A 1 282 ? -14.086 14.391 21.172 1 74.94 282 ALA A C 1
ATOM 2012 O O . ALA A 1 282 ? -14.359 15.422 21.797 1 74.94 282 ALA A O 1
ATOM 2013 N N . ARG A 1 283 ? -13.398 13.422 21.531 1 75.25 283 ARG A N 1
ATOM 2014 C CA . ARG A 1 283 ? -12.891 13.508 22.891 1 75.25 283 ARG A CA 1
ATOM 2015 C C . ARG A 1 283 ? -11.773 14.531 23 1 75.25 283 ARG A C 1
ATOM 2017 O O . ARG A 1 283 ? -11.578 15.141 24.047 1 75.25 283 ARG A O 1
ATOM 2024 N N . TYR A 1 284 ? -10.984 14.703 21.953 1 66.56 284 TYR A N 1
ATOM 2025 C CA . TYR A 1 284 ? -9.883 15.656 21.984 1 66.56 284 TYR A CA 1
ATOM 2026 C C . TYR A 1 284 ? -10.32 17.016 21.453 1 66.56 284 TYR A C 1
ATOM 2028 O O . TYR A 1 284 ? -9.508 17.938 21.344 1 66.56 284 TYR A O 1
ATOM 2036 N N . GLY A 1 285 ? -11.602 17.266 21.438 1 55.97 285 GLY A N 1
ATOM 2037 C CA . GLY A 1 285 ? -12.148 18.562 21.062 1 55.97 285 GLY A CA 1
ATOM 2038 C C . GLY A 1 285 ? -11.906 18.906 19.609 1 55.97 285 GLY A C 1
ATOM 2039 O O . GLY A 1 285 ? -11.969 20.078 19.234 1 55.97 285 GLY A O 1
ATOM 2040 N N . ARG A 1 286 ? -11.359 18.062 18.812 1 53.66 286 ARG A N 1
ATOM 2041 C CA . ARG A 1 286 ? -11 18.375 17.438 1 53.66 286 ARG A CA 1
ATOM 2042 C C . ARG A 1 286 ? -12.094 17.906 16.469 1 53.66 286 ARG A C 1
ATOM 2044 O O . ARG A 1 286 ? -11.859 17.797 15.266 1 53.66 286 ARG A O 1
ATOM 2051 N N . SER A 1 287 ? -13.422 17.906 16.953 1 41.5 287 SER A N 1
ATOM 2052 C CA . SER A 1 287 ? -14.508 17.562 16.031 1 41.5 287 SER A CA 1
ATOM 2053 C C . SER A 1 287 ? -14.758 18.672 15.016 1 41.5 287 SER A C 1
ATOM 2055 O O . SER A 1 287 ? -14.602 19.844 15.336 1 41.5 287 SER A O 1
ATOM 2057 N N . MET B 1 1 ? 19.172 89.938 -14.852 1 30.91 1 MET B N 1
ATOM 2058 C CA . MET B 1 1 ? 18.969 88.75 -15.633 1 30.91 1 MET B CA 1
ATOM 2059 C C . MET B 1 1 ? 19.375 87.5 -14.836 1 30.91 1 MET B C 1
ATOM 2061 O O . MET B 1 1 ? 20.562 87.25 -14.648 1 30.91 1 MET B O 1
ATOM 2065 N N . SER B 1 2 ? 18.625 87.062 -13.719 1 32.81 2 SER B N 1
ATOM 2066 C CA . SER B 1 2 ? 18.688 86.188 -12.578 1 32.81 2 SER B CA 1
ATOM 2067 C C . SER B 1 2 ? 18.625 84.688 -13.039 1 32.81 2 SER B C 1
ATOM 2069 O O . SER B 1 2 ? 17.641 84.312 -13.648 1 32.81 2 SER B O 1
ATOM 2071 N N . GLU B 1 3 ? 19.734 84 -13.375 1 31.27 3 GLU B N 1
ATOM 2072 C CA . GLU B 1 3 ? 19.969 82.625 -13.828 1 31.27 3 GLU B CA 1
ATOM 2073 C C . GLU B 1 3 ? 19.484 81.625 -12.789 1 31.27 3 GLU B C 1
ATOM 2075 O O . GLU B 1 3 ? 20 81.625 -11.672 1 31.27 3 GLU B O 1
ATOM 2080 N N . VAL B 1 4 ? 18.172 81.25 -12.758 1 39.91 4 VAL B N 1
ATOM 2081 C CA . VAL B 1 4 ? 17.547 80.25 -11.93 1 39.91 4 VAL B CA 1
ATOM 2082 C C . VAL B 1 4 ? 18.203 78.875 -12.195 1 39.91 4 VAL B C 1
ATOM 2084 O O . VA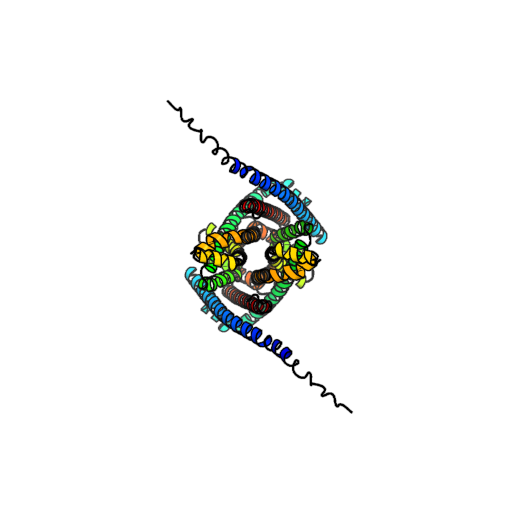L B 1 4 ? 18.234 78.438 -13.336 1 39.91 4 VAL B O 1
ATOM 2087 N N . SER B 1 5 ? 19.188 78.375 -11.367 1 33.94 5 SER B N 1
ATOM 2088 C CA . SER B 1 5 ? 19.938 77.125 -11.289 1 33.94 5 SER B CA 1
ATOM 2089 C C . SER B 1 5 ? 18.984 75.938 -11.172 1 33.94 5 SER B C 1
ATOM 2091 O O . SER B 1 5 ? 18.172 75.875 -10.25 1 33.94 5 SER B O 1
ATOM 2093 N N . THR B 1 6 ? 18.5 75.312 -12.258 1 37.28 6 THR B N 1
ATOM 2094 C CA . THR B 1 6 ? 17.703 74.062 -12.391 1 37.28 6 THR B CA 1
ATOM 2095 C C . THR B 1 6 ? 18.391 72.875 -11.719 1 37.28 6 THR B C 1
ATOM 2097 O O . THR B 1 6 ? 19.516 72.562 -12.086 1 37.28 6 THR B O 1
ATOM 2100 N N . GLY B 1 7 ? 18.25 72.562 -10.406 1 33.59 7 GLY B N 1
ATOM 2101 C CA . GLY B 1 7 ? 18.703 71.438 -9.617 1 33.59 7 GLY B CA 1
ATOM 2102 C C . GLY B 1 7 ? 18.328 70.125 -10.219 1 33.59 7 GLY B C 1
ATOM 2103 O O . GLY B 1 7 ? 17.188 69.938 -10.633 1 33.59 7 GLY B O 1
ATOM 2104 N N . SER B 1 8 ? 19.297 69.312 -10.828 1 34.53 8 SER B N 1
ATOM 2105 C CA . SER B 1 8 ? 19.312 68 -11.5 1 34.53 8 SER B CA 1
ATOM 2106 C C . SER B 1 8 ? 18.797 66.875 -10.578 1 34.53 8 SER B C 1
ATOM 2108 O O . SER B 1 8 ? 19.219 66.75 -9.43 1 34.53 8 SER B O 1
ATOM 2110 N N . THR B 1 9 ? 17.516 66.438 -10.688 1 38.41 9 THR B N 1
ATOM 2111 C CA . THR B 1 9 ? 16.844 65.312 -10.109 1 38.41 9 THR B CA 1
ATOM 2112 C C . THR B 1 9 ? 17.516 64 -10.539 1 38.41 9 THR B C 1
ATOM 2114 O O . THR B 1 9 ? 17.203 63.438 -11.594 1 38.41 9 THR B O 1
ATOM 2117 N N . ARG B 1 10 ? 18.906 63.75 -10.406 1 33.03 10 ARG B N 1
ATOM 2118 C CA . ARG B 1 10 ? 19.578 62.562 -10.906 1 33.03 10 ARG B CA 1
ATOM 2119 C C . ARG B 1 10 ? 18.984 61.312 -10.297 1 33.03 10 ARG B C 1
ATOM 2121 O O . ARG B 1 10 ? 18.625 60.375 -11.016 1 33.03 10 ARG B O 1
ATOM 2128 N N . GLY B 1 11 ? 19.578 60.562 -9.219 1 32.88 11 GLY B N 1
ATOM 2129 C CA . GLY B 1 11 ? 20.203 59.25 -9.219 1 32.88 11 GLY B CA 1
ATOM 2130 C C . GLY B 1 11 ? 19.297 58.156 -8.688 1 32.88 11 GLY B C 1
ATOM 2131 O O . GLY B 1 11 ? 19.688 57.375 -7.805 1 32.88 11 GLY B O 1
ATOM 2132 N N . ARG B 1 12 ? 17.922 58.156 -8.648 1 41.28 12 ARG B N 1
ATOM 2133 C CA . ARG B 1 12 ? 17.266 57.094 -7.91 1 41.28 12 ARG B CA 1
ATOM 2134 C C . ARG B 1 12 ? 17.25 55.812 -8.734 1 41.28 12 ARG B C 1
ATOM 2136 O O . ARG B 1 12 ? 16.594 54.812 -8.352 1 41.28 12 ARG B O 1
ATOM 2143 N N . SER B 1 13 ? 17.938 55.656 -9.938 1 42.34 13 SER B N 1
ATOM 2144 C CA . SER B 1 13 ? 17.531 54.5 -10.727 1 42.34 13 SER B CA 1
ATOM 2145 C C . SER B 1 13 ? 18.219 53.219 -10.227 1 42.34 13 SER B C 1
ATOM 2147 O O . SER B 1 13 ? 17.922 52.125 -10.703 1 42.34 13 SER B O 1
ATOM 2149 N N . SER B 1 14 ? 19.328 53.156 -9.445 1 42.53 14 SER B N 1
ATOM 2150 C CA . SER B 1 14 ? 20.125 51.938 -9.5 1 42.53 14 SER B CA 1
ATOM 2151 C C . SER B 1 14 ? 19.594 50.906 -8.516 1 42.53 14 SER B C 1
ATOM 2153 O O . SER B 1 14 ? 20.156 49.812 -8.398 1 42.53 14 SER B O 1
ATOM 2155 N N . ASP B 1 15 ? 18.609 51.094 -7.684 1 41.59 15 ASP B N 1
ATOM 2156 C CA . ASP B 1 15 ? 18.453 50.094 -6.629 1 41.59 15 ASP B CA 1
ATOM 2157 C C . ASP B 1 15 ? 17.656 48.906 -7.129 1 41.59 15 ASP B C 1
ATOM 2159 O O . ASP B 1 15 ? 17.359 47.969 -6.359 1 41.59 15 ASP B O 1
ATOM 2163 N N . HIS B 1 16 ? 17.172 48.906 -8.406 1 44.78 16 HIS B N 1
ATOM 2164 C CA . HIS B 1 16 ? 16.266 47.781 -8.727 1 44.78 16 HIS B CA 1
ATOM 2165 C C . HIS B 1 16 ? 17.047 46.531 -9.125 1 44.78 16 HIS B C 1
ATOM 2167 O O . HIS B 1 16 ? 16.453 45.469 -9.328 1 44.78 16 HIS B O 1
ATOM 2173 N N . ASP B 1 17 ? 18.391 46.656 -9.422 1 41.41 17 ASP B N 1
ATOM 2174 C CA . ASP B 1 17 ? 18.969 45.469 -10.055 1 41.41 17 ASP B CA 1
ATOM 2175 C C . ASP B 1 17 ? 19.422 44.438 -9 1 41.41 17 ASP B C 1
ATOM 2177 O O . ASP B 1 17 ? 20 43.406 -9.336 1 41.41 17 ASP B O 1
ATOM 2181 N N . ARG B 1 18 ? 19.422 44.719 -7.715 1 42.34 18 ARG B N 1
ATOM 2182 C CA . ARG B 1 18 ? 20.031 43.75 -6.801 1 42.34 18 ARG B CA 1
ATOM 2183 C C . ARG B 1 18 ? 19.078 42.594 -6.527 1 42.34 18 ARG B C 1
ATOM 2185 O O . ARG B 1 18 ? 19.453 41.625 -5.828 1 42.34 18 ARG B O 1
ATOM 2192 N N . SER B 1 19 ? 17.812 42.625 -7.051 1 43.72 19 SER B N 1
ATOM 2193 C CA . SER B 1 19 ? 16.938 41.562 -6.578 1 43.72 19 SER B CA 1
ATOM 2194 C C . SER B 1 19 ? 17.078 40.312 -7.441 1 43.72 19 SER B C 1
ATOM 2196 O O . SER B 1 19 ? 16.688 39.219 -7.031 1 43.72 19 SER B O 1
ATOM 2198 N N . SER B 1 20 ? 17.672 40.406 -8.68 1 44.38 20 SER B N 1
ATOM 2199 C CA . SER B 1 20 ? 17.531 39.25 -9.555 1 44.38 20 SER B CA 1
ATOM 2200 C C . SER B 1 20 ? 18.672 38.25 -9.336 1 44.38 20 SER B C 1
ATOM 2202 O O . SER B 1 20 ? 18.625 37.156 -9.859 1 44.38 20 SER B O 1
ATOM 2204 N N . THR B 1 21 ? 19.812 38.625 -8.781 1 42.88 21 THR B N 1
ATOM 2205 C CA . THR B 1 21 ? 20.938 37.688 -8.812 1 42.88 21 THR B CA 1
ATOM 2206 C C . THR B 1 21 ? 20.812 36.656 -7.684 1 42.88 21 THR B C 1
ATOM 2208 O O . THR B 1 21 ? 21.625 35.75 -7.578 1 42.88 21 THR B O 1
ATOM 2211 N N . ARG B 1 22 ? 19.969 36.844 -6.684 1 44.44 22 ARG B N 1
ATOM 2212 C CA . ARG B 1 22 ? 19.969 35.969 -5.527 1 44.44 22 ARG B CA 1
ATOM 2213 C C . ARG B 1 22 ? 19.156 34.688 -5.809 1 44.44 22 ARG B C 1
ATOM 2215 O O . ARG B 1 22 ? 19.109 33.781 -4.977 1 44.44 22 ARG B O 1
ATOM 2222 N N . THR B 1 23 ? 18.516 34.562 -6.965 1 49.03 23 THR B N 1
ATOM 2223 C CA . THR B 1 23 ? 17.625 33.438 -7.168 1 49.03 23 THR B CA 1
ATOM 2224 C C . THR B 1 23 ? 18.391 32.219 -7.652 1 49.03 23 THR B C 1
ATOM 2226 O O . THR B 1 23 ? 18.031 31.078 -7.34 1 49.03 23 THR B O 1
ATOM 2229 N N . GLY B 1 24 ? 19.531 32.406 -8.422 1 50.88 24 GLY B N 1
ATOM 2230 C CA . GLY B 1 24 ? 20.25 31.297 -9 1 50.88 24 GLY B CA 1
ATOM 2231 C C . GLY B 1 24 ? 21.078 30.531 -7.98 1 50.88 24 GLY B C 1
ATOM 2232 O O . GLY B 1 24 ? 21.219 29.312 -8.078 1 50.88 24 GLY B O 1
ATOM 2233 N N . GLY B 1 25 ? 21.719 31.156 -7.086 1 53.59 25 GLY B N 1
ATOM 2234 C CA . GLY B 1 25 ? 22.609 30.594 -6.09 1 53.59 25 GLY B CA 1
ATOM 2235 C C . GLY B 1 25 ? 21.906 29.719 -5.074 1 53.59 25 GLY B C 1
ATOM 2236 O O . GLY B 1 25 ? 22.5 28.812 -4.496 1 53.59 25 GLY B O 1
ATOM 2237 N N . GLY B 1 26 ? 20.703 30.031 -4.828 1 55.47 26 GLY B N 1
ATOM 2238 C CA . GLY B 1 26 ? 19.906 29.312 -3.848 1 55.47 26 GLY B CA 1
ATOM 2239 C C . GLY B 1 26 ? 19.531 27.906 -4.297 1 55.47 26 GLY B C 1
ATOM 2240 O O . GLY B 1 26 ? 19.578 26.969 -3.506 1 55.47 26 GLY B O 1
ATOM 2241 N N . ALA B 1 27 ? 19.203 27.875 -5.613 1 60.81 27 ALA B N 1
ATOM 2242 C CA . ALA B 1 27 ? 18.859 26.578 -6.188 1 60.81 27 ALA B CA 1
ATOM 2243 C C . ALA B 1 27 ? 20.078 25.656 -6.227 1 60.81 27 ALA B C 1
ATOM 2245 O O . ALA B 1 27 ? 19.953 24.453 -5.988 1 60.81 27 ALA B O 1
ATOM 2246 N N . GLY B 1 28 ? 21.172 26.188 -6.605 1 59 28 GLY B N 1
ATOM 2247 C CA . GLY B 1 28 ? 22.406 25.406 -6.672 1 59 28 GLY B CA 1
ATOM 2248 C C . GLY B 1 28 ? 22.828 24.875 -5.32 1 59 28 GLY B C 1
ATOM 2249 O O . GLY B 1 28 ? 23.25 23.719 -5.211 1 59 28 GLY B O 1
ATOM 2250 N N . ARG B 1 29 ? 22.734 25.672 -4.316 1 61.34 29 ARG B N 1
ATOM 2251 C CA . ARG B 1 29 ? 23.094 25.266 -2.963 1 61.34 29 ARG B CA 1
ATOM 2252 C C . ARG B 1 29 ? 22.078 24.25 -2.416 1 61.34 29 ARG B C 1
ATOM 2254 O O . ARG B 1 29 ? 22.453 23.312 -1.726 1 61.34 29 ARG B O 1
ATOM 2261 N N . ALA B 1 30 ? 20.891 24.562 -2.787 1 64.56 30 ALA B N 1
ATOM 2262 C CA . ALA B 1 30 ? 19.844 23.625 -2.387 1 64.56 30 ALA B CA 1
ATOM 2263 C C . ALA B 1 30 ? 20.031 22.266 -3.078 1 64.56 30 ALA B C 1
ATOM 2265 O O . ALA B 1 30 ? 19.844 21.219 -2.463 1 64.56 30 ALA B O 1
ATOM 2266 N N . LEU B 1 31 ? 20.5 22.328 -4.32 1 66.12 31 LEU B N 1
ATOM 2267 C CA . LEU B 1 31 ? 20.781 21.094 -5.047 1 66.12 31 LEU B CA 1
ATOM 2268 C C . LEU B 1 31 ? 21.984 20.375 -4.438 1 66.12 31 LEU B C 1
ATOM 2270 O O . LEU B 1 31 ? 21.953 19.156 -4.285 1 66.12 31 LEU B O 1
ATOM 2274 N N . ALA B 1 32 ? 23.047 21.156 -4.129 1 64.81 32 ALA B N 1
ATOM 2275 C CA . ALA B 1 32 ? 24.25 20.547 -3.559 1 64.81 32 ALA B CA 1
ATOM 2276 C C . ALA B 1 32 ? 23.953 19.969 -2.178 1 64.81 32 ALA B C 1
ATOM 2278 O O . ALA B 1 32 ? 24.406 18.859 -1.858 1 64.81 32 ALA B O 1
ATOM 2279 N N . ALA B 1 33 ? 23.344 20.703 -1.331 1 63.56 33 ALA B N 1
ATOM 2280 C CA . ALA B 1 33 ? 22.969 20.203 -0.013 1 63.56 33 ALA B CA 1
ATOM 2281 C C . ALA B 1 33 ? 22.031 19 -0.133 1 63.56 33 ALA B C 1
ATOM 2283 O O . ALA B 1 33 ? 22.156 18.047 0.626 1 63.56 33 ALA B O 1
ATOM 2284 N N . GLY B 1 34 ? 21.188 19.078 -1.096 1 63.75 34 GLY B N 1
ATOM 2285 C CA . GLY B 1 34 ? 20.312 17.969 -1.373 1 63.75 34 GLY B CA 1
ATOM 2286 C C . GLY B 1 34 ? 21.047 16.734 -1.851 1 63.75 34 GLY B C 1
ATOM 2287 O O . GLY B 1 34 ? 20.734 15.609 -1.422 1 63.75 34 GLY B O 1
ATOM 2288 N N . LEU B 1 35 ? 22.062 17 -2.584 1 70.06 35 LEU B N 1
ATOM 2289 C CA . LEU B 1 35 ? 22.844 15.906 -3.133 1 70.06 35 LEU B CA 1
ATOM 2290 C C . LEU B 1 35 ? 23.672 15.234 -2.047 1 70.06 35 LEU B C 1
ATOM 2292 O O . LEU B 1 35 ? 23.828 14.016 -2.037 1 70.06 35 LEU B O 1
ATOM 2296 N N . GLY B 1 36 ? 24.359 16.078 -1.245 1 68.44 36 GLY B N 1
ATOM 2297 C CA . GLY B 1 36 ? 25.125 15.508 -0.142 1 68.44 36 GLY B CA 1
ATOM 2298 C C . GLY B 1 36 ? 24.281 14.664 0.792 1 68.44 36 GLY B C 1
ATOM 2299 O O . GLY B 1 36 ? 24.672 13.547 1.153 1 68.44 36 GLY B O 1
ATOM 2300 N N . ARG B 1 37 ? 23.156 15.156 1.156 1 72.38 37 ARG B N 1
ATOM 2301 C CA . ARG B 1 37 ? 22.234 14.406 1.998 1 72.38 37 ARG B CA 1
ATOM 2302 C C . ARG B 1 37 ? 21.75 13.148 1.291 1 72.38 37 ARG B C 1
ATOM 2304 O O . ARG B 1 37 ? 21.609 12.094 1.915 1 72.38 37 ARG B O 1
ATOM 2311 N N . THR B 1 38 ? 21.641 13.297 0.005 1 75 38 THR B N 1
ATOM 2312 C CA . THR B 1 38 ? 21.156 12.172 -0.792 1 75 38 THR B CA 1
ATOM 2313 C C . THR B 1 38 ? 22.234 11.086 -0.876 1 75 38 THR B C 1
ATOM 2315 O O . THR B 1 38 ? 21.922 9.891 -0.766 1 75 38 THR B O 1
ATOM 2318 N N . LEU B 1 39 ? 23.453 11.508 -0.99 1 78.19 39 LEU B N 1
ATOM 2319 C CA . LEU B 1 39 ? 24.531 10.531 -1.085 1 78.19 39 LEU B CA 1
ATOM 2320 C C . LEU B 1 39 ? 24.734 9.812 0.246 1 78.19 39 LEU B C 1
ATOM 2322 O O . LEU B 1 39 ? 25 8.609 0.272 1 78.19 39 LEU B O 1
ATOM 2326 N N . GLY B 1 40 ? 24.672 10.594 1.288 1 77.25 40 GLY B N 1
ATOM 2327 C CA . GLY B 1 40 ? 24.734 9.977 2.604 1 77.25 40 GLY B CA 1
ATOM 2328 C C . GLY B 1 40 ? 23.609 8.992 2.857 1 77.25 40 GLY B C 1
ATOM 2329 O O . GLY B 1 40 ? 23.844 7.891 3.359 1 77.25 40 GLY B O 1
ATOM 2330 N N . THR B 1 41 ? 22.484 9.344 2.471 1 76.56 41 THR B N 1
ATOM 2331 C CA . THR B 1 41 ? 21.328 8.477 2.625 1 76.56 41 THR B CA 1
ATOM 2332 C C . THR B 1 41 ? 21.453 7.238 1.737 1 76.56 41 THR B C 1
ATOM 2334 O O . THR B 1 41 ? 21.125 6.129 2.158 1 76.56 41 THR B O 1
ATOM 2337 N N . ALA B 1 42 ? 21.938 7.477 0.532 1 81.62 42 ALA B N 1
ATOM 2338 C CA . ALA B 1 42 ? 22.125 6.363 -0.394 1 81.62 42 ALA B CA 1
ATOM 2339 C C . ALA B 1 42 ? 23.141 5.359 0.159 1 81.62 42 ALA B C 1
ATOM 2341 O O . ALA B 1 42 ? 22.922 4.148 0.08 1 81.62 42 ALA B O 1
ATOM 2342 N N . ALA B 1 43 ? 24.234 5.867 0.641 1 84.62 43 ALA B N 1
ATOM 2343 C CA . ALA B 1 43 ? 25.266 5.004 1.213 1 84.62 43 ALA B CA 1
ATOM 2344 C C . ALA B 1 43 ? 24.734 4.219 2.406 1 84.62 43 ALA B C 1
ATOM 2346 O O . ALA B 1 43 ? 25 3.025 2.547 1 84.62 43 ALA B O 1
ATOM 2347 N N . LEU B 1 44 ? 24.016 4.855 3.191 1 81.94 44 LEU B N 1
ATOM 2348 C CA . LEU B 1 44 ? 23.453 4.215 4.367 1 81.94 44 LEU B CA 1
ATOM 2349 C C . LEU B 1 44 ? 22.422 3.154 3.963 1 81.94 44 LEU B C 1
ATOM 2351 O O . LEU B 1 44 ? 22.406 2.057 4.527 1 81.94 44 LEU B O 1
ATOM 2355 N N . MET B 1 45 ? 21.609 3.48 3.025 1 81.75 45 MET B N 1
ATOM 2356 C CA . MET B 1 45 ? 20.594 2.539 2.549 1 81.75 45 MET B CA 1
ATOM 2357 C C . MET B 1 45 ? 21.25 1.3 1.947 1 81.75 45 MET B C 1
ATOM 2359 O O . MET B 1 45 ? 20.781 0.179 2.176 1 81.75 45 MET B O 1
ATOM 2363 N N . THR B 1 46 ? 22.25 1.555 1.219 1 84.12 46 THR B N 1
ATOM 2364 C CA . THR B 1 46 ? 22.969 0.441 0.602 1 84.12 46 THR B CA 1
ATOM 2365 C C . THR B 1 46 ? 23.641 -0.42 1.662 1 84.12 46 THR B C 1
ATOM 2367 O O . THR B 1 46 ? 23.656 -1.648 1.562 1 84.12 46 THR B O 1
ATOM 2370 N N . ALA B 1 47 ? 24.219 0.229 2.643 1 87.19 47 ALA B N 1
ATOM 2371 C CA . ALA B 1 47 ? 24.859 -0.495 3.74 1 87.19 47 ALA B CA 1
ATOM 2372 C C . ALA B 1 47 ? 23.844 -1.336 4.508 1 87.19 47 ALA B C 1
ATOM 2374 O O . ALA B 1 47 ? 24.109 -2.49 4.844 1 87.19 47 ALA B O 1
ATOM 2375 N N . ILE B 1 48 ? 22.734 -0.793 4.758 1 83.5 48 ILE B N 1
ATOM 2376 C CA . ILE B 1 48 ? 21.688 -1.499 5.492 1 83.5 48 ILE B CA 1
ATOM 2377 C C . ILE B 1 48 ? 21.172 -2.666 4.656 1 83.5 48 ILE B C 1
ATOM 2379 O O . ILE B 1 48 ? 20.938 -3.756 5.18 1 83.5 48 ILE B O 1
ATOM 2383 N N . LEU B 1 49 ? 20.922 -2.391 3.395 1 84.5 49 LEU B N 1
ATOM 2384 C CA . LEU B 1 49 ? 20.516 -3.461 2.49 1 84.5 49 LEU B CA 1
ATOM 2385 C C . LEU B 1 49 ? 21.516 -4.609 2.521 1 84.5 49 LEU B C 1
ATOM 2387 O O . LEU B 1 49 ? 21.125 -5.777 2.576 1 84.5 49 LEU B O 1
ATOM 2391 N N . ALA B 1 50 ? 22.797 -4.234 2.537 1 87.88 50 ALA B N 1
ATOM 2392 C CA . ALA B 1 50 ? 23.859 -5.242 2.568 1 87.88 50 ALA B CA 1
ATOM 2393 C C . ALA B 1 50 ? 23.828 -6.02 3.881 1 87.88 50 ALA B C 1
ATOM 2395 O O . ALA B 1 50 ? 23.953 -7.246 3.887 1 87.88 50 ALA B O 1
ATOM 2396 N N . VAL B 1 51 ? 23.656 -5.371 4.953 1 86.56 51 VAL B N 1
ATOM 2397 C CA . VAL B 1 51 ? 23.656 -5.996 6.27 1 86.56 51 VAL B CA 1
ATOM 2398 C C . VAL B 1 51 ? 22.438 -6.914 6.395 1 86.56 51 VAL B C 1
ATOM 2400 O O . VAL B 1 51 ? 22.547 -8.039 6.891 1 86.56 51 VAL B O 1
ATOM 2403 N N . VAL B 1 52 ? 21.297 -6.438 5.945 1 81.06 52 VAL B N 1
ATOM 2404 C CA . VAL B 1 52 ? 20.078 -7.234 6.008 1 81.06 52 VAL B CA 1
ATOM 2405 C C . VAL B 1 52 ? 20.203 -8.445 5.094 1 81.06 52 VAL B C 1
ATOM 2407 O O . VAL B 1 52 ? 19.766 -9.547 5.445 1 81.06 52 VAL B O 1
ATOM 2410 N N . TRP B 1 53 ? 20.734 -8.172 3.967 1 86.88 53 TRP B N 1
ATOM 2411 C CA . TRP B 1 53 ? 20.969 -9.242 2.998 1 86.88 53 TRP B CA 1
ATOM 2412 C C . TRP B 1 53 ? 21.875 -10.312 3.576 1 86.88 53 TRP B C 1
ATOM 2414 O O . TRP B 1 53 ? 21.484 -11.477 3.693 1 86.88 53 TRP B O 1
ATOM 2424 N N . VAL B 1 54 ? 23.047 -9.938 4.031 1 88.94 54 VAL B N 1
ATOM 2425 C CA . VAL B 1 54 ? 24.031 -10.875 4.559 1 88.94 54 VAL B CA 1
ATOM 2426 C C . VAL B 1 54 ? 23.5 -11.516 5.84 1 88.94 54 VAL B C 1
ATOM 2428 O O . VAL B 1 54 ? 23.672 -12.719 6.062 1 88.94 54 VAL B O 1
ATOM 2431 N N . GLY B 1 55 ? 22.891 -10.734 6.637 1 86.31 55 GLY B N 1
ATOM 2432 C CA . GLY B 1 55 ? 22.297 -11.258 7.855 1 86.31 55 GLY B CA 1
ATOM 2433 C C . GLY B 1 55 ? 21.203 -12.281 7.598 1 86.31 55 GLY B C 1
ATOM 2434 O O . GLY B 1 55 ? 21.125 -13.305 8.289 1 86.31 55 GLY B O 1
ATOM 2435 N N . 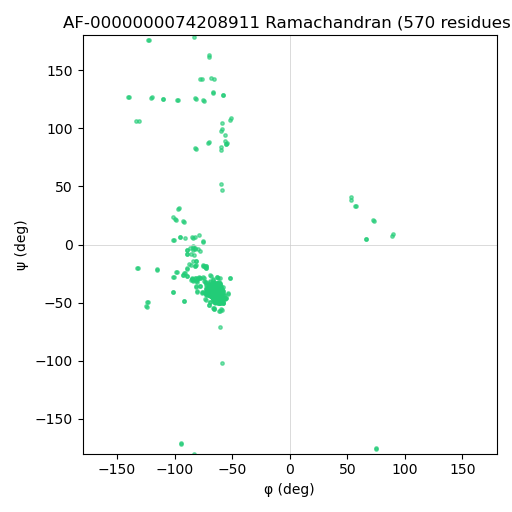SER B 1 56 ? 20.375 -12 6.629 1 82.56 56 SER B N 1
ATOM 2436 C CA . SER B 1 56 ? 19.297 -12.93 6.309 1 82.56 56 SER B CA 1
ATOM 2437 C C . SER B 1 56 ? 19.844 -14.25 5.781 1 82.56 56 SER B C 1
ATOM 2439 O O . SER B 1 56 ? 19.328 -15.32 6.109 1 82.56 56 SER B O 1
ATOM 2441 N N . VAL B 1 57 ? 20.828 -14.156 4.996 1 86.5 57 VAL B N 1
ATOM 2442 C CA . VAL B 1 57 ? 21.438 -15.359 4.438 1 86.5 57 VAL B CA 1
ATOM 2443 C C . VAL B 1 57 ? 22.078 -16.172 5.555 1 86.5 57 VAL B C 1
ATOM 2445 O O . VAL B 1 57 ? 21.969 -17.406 5.574 1 86.5 57 VAL B O 1
ATOM 2448 N N . ALA B 1 58 ? 22.703 -15.469 6.48 1 87.44 58 ALA B N 1
ATOM 2449 C CA . ALA B 1 58 ? 23.359 -16.156 7.59 1 87.44 58 ALA B CA 1
ATOM 2450 C C . ALA B 1 58 ? 22.344 -16.844 8.492 1 87.44 58 ALA B C 1
ATOM 2452 O O . ALA B 1 58 ? 22.609 -17.938 9 1 87.44 58 ALA B O 1
ATOM 2453 N N . LEU B 1 59 ? 21.266 -16.266 8.656 1 85.69 59 LEU B N 1
ATOM 2454 C CA . LEU B 1 59 ? 20.25 -16.797 9.562 1 85.69 59 LEU B CA 1
ATOM 2455 C C . LEU B 1 59 ? 19.531 -17.984 8.938 1 85.69 59 LEU B C 1
ATOM 2457 O O . LEU B 1 59 ? 19.156 -18.922 9.641 1 85.69 59 LEU B O 1
ATOM 2461 N N . VAL B 1 60 ? 19.219 -17.922 7.707 1 84.19 60 VAL B N 1
ATOM 2462 C CA . VAL B 1 60 ? 18.516 -18.984 7.012 1 84.19 60 VAL B CA 1
ATOM 2463 C C . VAL B 1 60 ? 19.422 -20.203 6.891 1 84.19 60 VAL B C 1
ATOM 2465 O O . VAL B 1 60 ? 18.984 -21.344 7.035 1 84.19 60 VAL B O 1
ATOM 2468 N N . ASP B 1 61 ? 20.656 -19.969 6.652 1 83.5 61 ASP B N 1
ATOM 2469 C CA . ASP B 1 61 ? 21.688 -21 6.609 1 83.5 61 ASP B CA 1
ATOM 2470 C C . ASP B 1 61 ? 21.312 -22.125 5.656 1 83.5 61 ASP B C 1
ATOM 2472 O O . ASP B 1 61 ? 21.344 -23.297 6.035 1 83.5 61 ASP B O 1
ATOM 2476 N N . ASN B 1 62 ? 20.734 -21.875 4.57 1 88.94 62 ASN B N 1
ATOM 2477 C CA . ASN B 1 62 ? 20.406 -22.766 3.449 1 88.94 62 ASN B CA 1
ATOM 2478 C C . ASN B 1 62 ? 20.844 -22.156 2.117 1 88.94 62 ASN B C 1
ATOM 2480 O O . ASN B 1 62 ? 20.156 -21.281 1.581 1 88.94 62 ASN B O 1
ATOM 2484 N N . THR B 1 63 ? 21.875 -22.688 1.603 1 85.62 63 THR B N 1
ATOM 2485 C CA . THR B 1 63 ? 22.5 -22.094 0.428 1 85.62 63 THR B CA 1
ATOM 2486 C C . THR B 1 63 ? 21.656 -22.344 -0.821 1 85.62 63 THR B C 1
ATOM 2488 O O . THR B 1 63 ? 21.844 -21.672 -1.843 1 85.62 63 THR B O 1
ATOM 2491 N N . PHE B 1 64 ? 20.812 -23.328 -0.689 1 88.31 64 PHE B N 1
ATOM 2492 C CA . PHE B 1 64 ? 19.938 -23.578 -1.826 1 88.31 64 PHE B CA 1
ATOM 2493 C C . PHE B 1 64 ? 18.891 -22.469 -1.966 1 88.31 64 PHE B C 1
ATOM 2495 O O . PHE B 1 64 ? 18.609 -22.031 -3.078 1 88.31 64 PHE B O 1
ATOM 2502 N N . VAL B 1 65 ? 18.422 -22.062 -0.875 1 87.06 65 VAL B N 1
ATOM 2503 C CA . VAL B 1 65 ? 17.312 -21.094 -0.88 1 87.06 65 VAL B CA 1
ATOM 2504 C C . VAL B 1 65 ? 17.875 -19.672 -0.839 1 87.06 65 VAL B C 1
ATOM 2506 O O . VAL B 1 65 ? 17.516 -18.844 -1.661 1 87.06 65 VAL B O 1
ATOM 2509 N N . ALA B 1 66 ? 18.766 -19.469 0.064 1 88.81 66 ALA B N 1
ATOM 2510 C CA . ALA B 1 66 ? 19.312 -18.125 0.267 1 88.81 66 ALA B CA 1
ATOM 2511 C C . ALA B 1 66 ? 20.625 -17.953 -0.47 1 88.81 66 ALA B C 1
ATOM 2513 O O . ALA B 1 66 ? 21.531 -18.766 -0.337 1 88.81 66 ALA B O 1
ATOM 2514 N N . LYS B 1 67 ? 20.594 -16.922 -1.302 1 91.94 67 LYS B N 1
ATOM 2515 C CA . LYS B 1 67 ? 21.812 -16.625 -2.047 1 91.94 67 LYS B CA 1
ATOM 2516 C C . LYS B 1 67 ? 22.453 -15.328 -1.557 1 91.94 67 LYS B C 1
ATOM 2518 O O . LYS B 1 67 ? 21.812 -14.281 -1.519 1 91.94 67 LYS B O 1
ATOM 2523 N N . GLY B 1 68 ? 23.703 -15.453 -1.2 1 91.5 68 GLY B N 1
ATOM 2524 C CA . GLY B 1 68 ? 24.422 -14.289 -0.707 1 91.5 68 GLY B CA 1
ATOM 2525 C C . GLY B 1 68 ? 24.984 -13.414 -1.816 1 91.5 68 GLY B C 1
ATOM 2526 O O . GLY B 1 68 ? 24.781 -13.695 -2.998 1 91.5 68 GLY B O 1
ATOM 2527 N N . PRO B 1 69 ? 25.641 -12.352 -1.38 1 93.12 69 PRO B N 1
ATOM 2528 C CA . PRO B 1 69 ? 26.188 -11.422 -2.363 1 93.12 69 PRO B CA 1
ATOM 2529 C C . PRO B 1 69 ? 27.188 -12.078 -3.305 1 93.12 69 PRO B C 1
ATOM 2531 O O . PRO B 1 69 ? 27.234 -11.766 -4.496 1 93.12 69 PRO B O 1
ATOM 2534 N N . ALA B 1 70 ? 27.922 -12.953 -2.824 1 92 70 ALA B N 1
ATOM 2535 C CA . ALA B 1 70 ? 28.922 -13.617 -3.646 1 92 70 ALA B CA 1
ATOM 2536 C C . ALA B 1 70 ? 28.281 -14.492 -4.711 1 92 70 ALA B C 1
ATOM 2538 O O . ALA B 1 70 ? 28.719 -14.516 -5.863 1 92 70 ALA B O 1
ATOM 2539 N N . GLU B 1 71 ? 27.281 -15.195 -4.336 1 93.69 71 GLU B N 1
ATOM 2540 C CA . GLU B 1 71 ? 26.578 -16.062 -5.273 1 93.69 71 GLU B CA 1
ATOM 2541 C C . GLU B 1 71 ? 25.859 -15.258 -6.344 1 93.69 71 GLU B C 1
ATOM 2543 O O . GLU B 1 71 ? 25.859 -15.633 -7.52 1 93.69 71 GLU B O 1
ATOM 2548 N N . VAL B 1 72 ? 25.25 -14.234 -5.926 1 94.69 72 VAL B N 1
ATOM 2549 C CA . VAL B 1 72 ? 24.516 -13.391 -6.867 1 94.69 72 VAL B CA 1
ATOM 2550 C C . VAL B 1 72 ? 25.5 -12.711 -7.82 1 94.69 72 VAL B C 1
ATOM 2552 O O . VAL B 1 72 ? 25.234 -12.57 -9.016 1 94.69 72 VAL B O 1
ATOM 2555 N N . TYR B 1 73 ? 26.641 -12.305 -7.285 1 94 73 TYR B N 1
ATOM 2556 C CA . TYR B 1 73 ? 27.672 -11.703 -8.125 1 94 73 TYR B CA 1
ATOM 2557 C C . TYR B 1 73 ? 28.172 -12.703 -9.164 1 94 73 TYR B C 1
ATOM 2559 O O . TYR B 1 73 ? 28.328 -12.359 -10.336 1 94 73 TYR B O 1
ATOM 2567 N N . GLU B 1 74 ? 28.453 -13.898 -8.711 1 94.38 74 GLU B N 1
ATOM 2568 C CA . GLU B 1 74 ? 28.906 -14.938 -9.625 1 94.38 74 GLU B CA 1
ATOM 2569 C C . GLU B 1 74 ? 27.859 -15.203 -10.711 1 94.38 74 GLU B C 1
ATOM 2571 O O . GLU B 1 74 ? 28.203 -15.359 -11.883 1 94.38 74 GLU B O 1
ATOM 2576 N N . PHE B 1 75 ? 26.609 -15.234 -10.289 1 95.31 75 PHE B N 1
ATOM 2577 C CA . PHE B 1 75 ? 25.516 -15.492 -11.203 1 95.31 75 PHE B CA 1
ATOM 2578 C C . PHE B 1 75 ? 25.375 -14.367 -12.227 1 95.31 75 PHE B C 1
ATOM 2580 O O . PHE B 1 75 ? 25.156 -14.625 -13.414 1 95.31 75 PHE B O 1
ATOM 2587 N N . LEU B 1 76 ? 25.656 -13.133 -11.844 1 95.44 76 LEU B N 1
ATOM 2588 C CA . LEU B 1 76 ? 25.422 -11.969 -12.695 1 95.44 76 LEU B CA 1
ATOM 2589 C C . LEU B 1 76 ? 26.656 -11.625 -13.516 1 95.44 76 LEU B C 1
ATOM 2591 O O . LEU B 1 76 ? 26.547 -11.031 -14.586 1 95.44 76 LEU B O 1
ATOM 2595 N N . PHE B 1 77 ? 27.844 -12.039 -13 1 95.19 77 PHE B N 1
ATOM 2596 C CA . PHE B 1 77 ? 29 -11.461 -13.672 1 95.19 77 PHE B CA 1
ATOM 2597 C C . PHE B 1 77 ? 30.031 -12.539 -14 1 95.19 77 PHE B C 1
ATOM 2599 O O . PHE B 1 77 ? 30.875 -12.352 -14.867 1 95.19 77 PHE B O 1
ATOM 2606 N N . ALA B 1 78 ? 30.016 -13.664 -13.367 1 92.62 78 ALA B N 1
ATOM 2607 C CA . ALA B 1 78 ? 31.125 -14.602 -13.5 1 92.62 78 ALA B CA 1
ATOM 2608 C C . ALA B 1 78 ? 30.672 -15.898 -14.164 1 92.62 78 ALA B C 1
ATOM 2610 O O . ALA B 1 78 ? 31.5 -16.656 -14.688 1 92.62 78 ALA B O 1
ATOM 2611 N N . SER B 1 79 ? 29.484 -16.203 -14.141 1 91.62 79 SER B N 1
ATOM 2612 C CA . SER B 1 79 ? 29 -17.438 -14.742 1 91.62 79 SER B CA 1
ATOM 2613 C C . SER B 1 79 ? 29.078 -17.391 -16.266 1 91.62 79 SER B C 1
ATOM 2615 O O . SER B 1 79 ? 29.203 -16.312 -16.844 1 91.62 79 SER B O 1
ATOM 2617 N N . ASP B 1 80 ? 29.031 -18.547 -16.875 1 90.88 80 ASP B N 1
ATOM 2618 C CA . ASP B 1 80 ? 29.141 -18.672 -18.328 1 90.88 80 ASP B CA 1
ATOM 2619 C C . ASP B 1 80 ? 28.016 -17.922 -19.031 1 90.88 80 ASP B C 1
ATOM 2621 O O . ASP B 1 80 ? 28.234 -17.312 -20.078 1 90.88 80 ASP B O 1
ATOM 2625 N N . ASP B 1 81 ? 26.875 -17.953 -18.5 1 93.19 81 ASP B N 1
ATOM 2626 C CA . ASP B 1 81 ? 25.719 -17.312 -19.109 1 93.19 81 ASP B CA 1
ATOM 2627 C C . ASP B 1 81 ? 25.422 -15.961 -18.469 1 93.19 81 ASP B C 1
ATOM 2629 O O . ASP B 1 81 ? 24.328 -15.43 -18.609 1 93.19 81 ASP B O 1
ATOM 2633 N N . ALA B 1 82 ? 26.438 -15.422 -17.859 1 93.81 82 ALA B N 1
ATOM 2634 C CA . ALA B 1 82 ? 26.25 -14.203 -17.078 1 93.81 82 ALA B CA 1
ATOM 2635 C C . ALA B 1 82 ? 25.797 -13.047 -17.953 1 93.81 82 ALA B C 1
ATOM 2637 O O . ALA B 1 82 ? 24.891 -12.297 -17.578 1 93.81 82 ALA B O 1
ATOM 2638 N N . ALA B 1 83 ? 26.406 -12.914 -19.094 1 94.12 83 ALA B N 1
ATOM 2639 C CA . ALA B 1 83 ? 26.078 -11.805 -19.969 1 94.12 83 ALA B CA 1
ATOM 2640 C C . ALA B 1 83 ? 24.641 -11.883 -20.453 1 94.12 83 ALA B C 1
ATOM 2642 O O . ALA B 1 83 ? 23.922 -10.875 -20.484 1 94.12 83 ALA B O 1
ATOM 2643 N N . GLU B 1 84 ? 24.266 -13.023 -20.844 1 94.81 84 GLU B N 1
ATOM 2644 C CA . GLU B 1 84 ? 22.891 -13.234 -21.281 1 94.81 84 GLU B CA 1
ATOM 2645 C C . GLU B 1 84 ? 21.891 -13 -20.141 1 94.81 84 GLU B C 1
ATOM 2647 O O . GLU B 1 84 ? 20.828 -12.414 -20.359 1 94.81 84 GLU B O 1
ATOM 2652 N N . THR B 1 85 ? 22.219 -13.445 -19 1 95.06 85 THR B N 1
ATOM 2653 C CA . THR B 1 85 ? 21.375 -13.273 -17.828 1 95.06 85 THR B CA 1
ATOM 2654 C C . THR B 1 85 ? 21.203 -11.797 -17.5 1 95.06 85 THR B C 1
ATOM 2656 O O . THR B 1 85 ? 20.094 -11.328 -17.234 1 95.06 85 THR B O 1
ATOM 2659 N N . ARG B 1 86 ? 22.266 -11.102 -17.547 1 95.75 86 ARG B N 1
ATOM 2660 C CA . ARG B 1 86 ? 22.219 -9.672 -17.281 1 95.75 86 ARG B CA 1
ATOM 2661 C C . ARG B 1 86 ? 21.328 -8.953 -18.297 1 95.75 86 ARG B C 1
ATOM 2663 O O . ARG B 1 86 ? 20.531 -8.086 -17.938 1 95.75 86 ARG B O 1
ATOM 2670 N N . ALA B 1 87 ? 21.547 -9.336 -19.484 1 96.31 87 ALA B N 1
ATOM 2671 C CA . ALA B 1 87 ? 20.75 -8.711 -20.547 1 96.31 87 ALA B CA 1
ATOM 2672 C C . ALA B 1 87 ? 19.266 -8.969 -20.344 1 96.31 87 ALA B C 1
ATOM 2674 O O . ALA B 1 87 ? 18.438 -8.07 -20.547 1 96.31 87 ALA B O 1
ATOM 2675 N N . GLN B 1 88 ? 18.953 -10.18 -20 1 96.44 88 GLN B N 1
ATOM 2676 C CA . GLN B 1 88 ? 17.562 -10.547 -19.75 1 96.44 88 GLN B CA 1
ATOM 2677 C C . GLN B 1 88 ? 16.984 -9.781 -18.562 1 96.44 88 GLN B C 1
ATOM 2679 O O . GLN B 1 88 ? 15.867 -9.273 -18.625 1 96.44 88 GLN B O 1
ATOM 2684 N N . ILE B 1 89 ? 17.734 -9.695 -17.547 1 97.56 89 ILE B N 1
ATOM 2685 C CA . ILE B 1 89 ? 17.281 -9.023 -16.344 1 97.56 89 ILE B CA 1
ATOM 2686 C C . ILE B 1 89 ? 17.141 -7.527 -16.594 1 97.56 89 ILE B C 1
ATOM 2688 O O . ILE B 1 89 ? 16.156 -6.91 -16.172 1 97.56 89 ILE B O 1
ATOM 2692 N N . LEU B 1 90 ? 18.078 -6.969 -17.312 1 96.88 90 LEU B N 1
ATOM 2693 C CA . LEU B 1 90 ? 18.031 -5.539 -17.594 1 96.88 90 LEU B CA 1
ATOM 2694 C C . LEU B 1 90 ? 16.875 -5.195 -18.531 1 96.88 90 LEU B C 1
ATOM 2696 O O . LEU B 1 90 ? 16.25 -4.141 -18.391 1 96.88 90 LEU B O 1
ATOM 2700 N N . ALA B 1 91 ? 16.688 -6.035 -19.5 1 97.38 91 ALA B N 1
ATOM 2701 C CA . ALA B 1 91 ? 15.523 -5.852 -20.359 1 97.38 91 ALA B CA 1
ATOM 2702 C C . ALA B 1 91 ? 14.227 -5.914 -19.562 1 97.38 91 ALA B C 1
ATOM 2704 O O . ALA B 1 91 ? 13.32 -5.102 -19.766 1 97.38 91 ALA B O 1
ATOM 2705 N N . GLY B 1 92 ? 14.117 -6.887 -18.672 1 97.94 92 GLY B N 1
ATOM 2706 C CA . GLY B 1 92 ? 12.969 -6.984 -17.781 1 97.94 92 GLY B CA 1
ATOM 2707 C C . GLY B 1 92 ? 12.812 -5.773 -16.875 1 97.94 92 GLY B C 1
ATOM 2708 O O . GLY B 1 92 ? 11.695 -5.301 -16.656 1 97.94 92 GLY B O 1
ATOM 2709 N N . LEU B 1 93 ? 13.945 -5.305 -16.453 1 97.88 93 LEU B N 1
ATOM 2710 C CA . LEU B 1 93 ? 13.922 -4.121 -15.602 1 97.88 93 LEU B CA 1
ATOM 2711 C C . LEU B 1 93 ? 13.383 -2.914 -16.359 1 97.88 93 LEU B C 1
ATOM 2713 O O . LEU B 1 93 ? 12.633 -2.107 -15.805 1 97.88 93 LEU B O 1
ATOM 2717 N N . GLY B 1 94 ? 13.805 -2.789 -17.594 1 97.94 94 GLY B N 1
ATOM 2718 C CA . GLY B 1 94 ? 13.273 -1.717 -18.422 1 97.94 94 GLY B CA 1
ATOM 2719 C C . GLY B 1 94 ? 11.766 -1.747 -18.547 1 97.94 94 GLY B C 1
ATOM 2720 O O . GLY B 1 94 ? 11.109 -0.708 -18.453 1 97.94 94 GLY B O 1
ATOM 2721 N N . VAL B 1 95 ? 11.234 -2.879 -18.75 1 97.88 95 VAL B N 1
ATOM 2722 C CA . VAL B 1 95 ? 9.789 -3.064 -18.844 1 97.88 95 VAL B CA 1
ATOM 2723 C C . VAL B 1 95 ? 9.133 -2.693 -17.516 1 97.88 95 VAL B C 1
ATOM 2725 O O . VAL B 1 95 ? 8.141 -1.961 -17.484 1 97.88 95 VAL B O 1
ATOM 2728 N N . THR B 1 96 ? 9.68 -3.17 -16.438 1 97.75 96 THR B N 1
ATOM 2729 C CA . THR B 1 96 ? 9.125 -2.936 -15.109 1 97.75 96 THR B CA 1
ATOM 2730 C C . THR B 1 96 ? 9.156 -1.449 -14.766 1 97.75 96 THR B C 1
ATOM 2732 O O . THR B 1 96 ? 8.195 -0.917 -14.203 1 97.75 96 THR B O 1
ATOM 2735 N N . LEU B 1 97 ? 10.266 -0.805 -15.141 1 97.94 97 LEU B N 1
ATOM 2736 C CA . LEU B 1 97 ? 10.359 0.624 -14.867 1 97.94 97 LEU B CA 1
ATOM 2737 C C . LEU B 1 97 ? 9.344 1.405 -15.695 1 97.94 97 LEU B C 1
ATOM 2739 O O . LEU B 1 97 ? 8.758 2.379 -15.211 1 97.94 97 LEU B O 1
ATOM 2743 N N . GLY B 1 98 ? 9.172 1.03 -16.938 1 97.94 98 GLY B N 1
ATOM 2744 C CA . GLY B 1 98 ? 8.133 1.63 -17.75 1 97.94 98 GLY B CA 1
ATOM 2745 C C . GLY B 1 98 ? 6.738 1.423 -17.172 1 97.94 98 GLY B C 1
ATOM 2746 O O . GLY B 1 98 ? 5.953 2.369 -17.078 1 97.94 98 GLY B O 1
ATOM 2747 N N . ASP B 1 99 ? 6.445 0.209 -16.75 1 98 99 ASP B N 1
ATOM 2748 C CA . ASP B 1 99 ? 5.152 -0.126 -16.172 1 98 99 ASP B CA 1
ATOM 2749 C C . ASP B 1 99 ? 4.93 0.636 -14.867 1 98 99 ASP B C 1
ATOM 2751 O O . ASP B 1 99 ? 3.82 1.104 -14.594 1 98 99 ASP B O 1
ATOM 2755 N N . ALA B 1 100 ? 5.973 0.714 -14.062 1 97.5 100 ALA B N 1
ATOM 2756 C CA . ALA B 1 100 ? 5.883 1.451 -12.805 1 97.5 100 ALA B CA 1
ATOM 2757 C C . ALA B 1 100 ? 5.586 2.928 -13.047 1 97.5 100 ALA B C 1
ATOM 2759 O O . ALA B 1 100 ? 4.816 3.543 -12.312 1 97.5 100 ALA B O 1
ATOM 2760 N N . ALA B 1 101 ? 6.238 3.477 -14.07 1 97.81 101 ALA B N 1
ATOM 2761 C CA . ALA B 1 101 ? 6.004 4.875 -14.414 1 97.81 101 ALA B CA 1
ATOM 2762 C C . ALA B 1 101 ? 4.551 5.105 -14.828 1 97.81 101 ALA B C 1
ATOM 2764 O O . ALA B 1 101 ? 3.928 6.082 -14.406 1 97.81 101 ALA B O 1
ATOM 2765 N N . ILE B 1 102 ? 4.059 4.254 -15.578 1 97.75 102 ILE B N 1
ATOM 2766 C CA . ILE B 1 102 ? 2.676 4.336 -16.047 1 97.75 102 ILE B CA 1
ATOM 2767 C C . ILE B 1 102 ? 1.728 4.262 -14.844 1 97.75 102 ILE B C 1
ATOM 2769 O O . ILE B 1 102 ? 0.806 5.07 -14.727 1 97.75 102 ILE B O 1
ATOM 2773 N N . GLY B 1 103 ? 1.937 3.248 -13.992 1 97.38 103 GLY B N 1
ATOM 2774 C CA . GLY B 1 103 ? 1.108 3.104 -12.805 1 97.38 103 GLY B CA 1
ATOM 2775 C C . GLY B 1 103 ? 1.204 4.289 -11.867 1 97.38 103 GLY B C 1
ATOM 2776 O O . GLY B 1 103 ? 0.196 4.73 -11.312 1 97.38 103 GLY B O 1
ATOM 2777 N N . PHE B 1 104 ? 2.447 4.809 -11.688 1 97.25 104 PHE B N 1
ATOM 2778 C CA . PHE B 1 104 ? 2.68 5.961 -10.82 1 97.25 104 PHE B CA 1
ATOM 2779 C C . PHE B 1 104 ? 1.912 7.18 -11.32 1 97.25 104 PHE B C 1
ATOM 2781 O O . PHE B 1 104 ? 1.198 7.828 -10.547 1 97.25 104 PHE B O 1
ATOM 2788 N N . VAL B 1 105 ? 2.043 7.465 -12.57 1 97.69 105 VAL B N 1
ATOM 2789 C CA . VAL B 1 105 ? 1.417 8.648 -13.148 1 97.69 105 VAL B CA 1
ATOM 2790 C C . VAL B 1 105 ? -0.103 8.5 -13.117 1 97.69 105 VAL B C 1
ATOM 2792 O O . VAL B 1 105 ? -0.815 9.414 -12.711 1 97.69 105 VAL B O 1
ATOM 2795 N N . ALA B 1 106 ? -0.593 7.375 -13.5 1 97.56 106 ALA B N 1
ATOM 2796 C CA . ALA B 1 106 ? -2.035 7.141 -13.523 1 97.56 106 ALA B CA 1
ATOM 2797 C C . ALA B 1 106 ? -2.623 7.227 -12.117 1 97.56 106 ALA B C 1
ATOM 2799 O O . ALA B 1 106 ? -3.637 7.898 -11.898 1 97.56 106 ALA B O 1
ATOM 2800 N N . GLY B 1 107 ? -1.972 6.516 -11.172 1 97.5 107 GLY B N 1
ATOM 2801 C CA . GLY B 1 107 ? -2.451 6.512 -9.797 1 97.5 107 GLY B CA 1
ATOM 2802 C C . GLY B 1 107 ? -2.365 7.871 -9.125 1 97.5 107 GLY B C 1
ATOM 2803 O O . GLY B 1 107 ? -3.326 8.32 -8.5 1 97.5 107 GLY B O 1
ATOM 2804 N N . MET B 1 108 ? -1.257 8.547 -9.273 1 97 108 MET B N 1
ATOM 2805 C CA . MET B 1 108 ? -1.045 9.844 -8.648 1 97 108 MET B CA 1
ATOM 2806 C C . MET B 1 108 ? -1.97 10.898 -9.242 1 97 108 MET B C 1
ATOM 2808 O O . MET B 1 108 ? -2.502 11.742 -8.523 1 97 108 MET B O 1
ATOM 2812 N N . LEU B 1 109 ? -2.084 10.875 -10.539 1 97.19 109 LEU B N 1
ATOM 2813 C CA . LEU B 1 109 ? -2.963 11.828 -11.203 1 97.19 109 LEU B CA 1
ATOM 2814 C C . LEU B 1 109 ? -4.41 11.633 -10.773 1 97.19 109 LEU B C 1
ATOM 2816 O O . LEU B 1 109 ? -5.109 12.594 -10.453 1 97.19 109 LEU B O 1
ATOM 2820 N N . ALA B 1 110 ? -4.844 10.43 -10.766 1 96.38 110 ALA B N 1
ATOM 2821 C CA . ALA B 1 110 ? -6.207 10.125 -10.336 1 96.38 110 ALA B CA 1
ATOM 2822 C C . ALA B 1 110 ? -6.418 10.523 -8.875 1 96.38 110 ALA B C 1
ATOM 2824 O O . ALA B 1 110 ? -7.461 11.086 -8.523 1 96.38 110 ALA B O 1
ATOM 2825 N N . ALA B 1 111 ? -5.449 10.188 -8.031 1 96.5 111 ALA B N 1
ATOM 2826 C CA . ALA B 1 111 ? -5.551 10.516 -6.609 1 96.5 111 ALA B CA 1
ATOM 2827 C C . ALA B 1 111 ? -5.609 12.023 -6.395 1 96.5 111 ALA B C 1
ATOM 2829 O O . ALA B 1 111 ? -6.41 12.516 -5.598 1 96.5 111 ALA B O 1
ATOM 2830 N N . THR B 1 112 ? -4.758 12.75 -7.098 1 95.75 112 THR B N 1
ATOM 2831 C CA . THR B 1 112 ? -4.691 14.195 -6.949 1 95.75 112 THR B CA 1
ATOM 2832 C C . THR B 1 112 ? -5.984 14.852 -7.43 1 95.75 112 THR B C 1
ATOM 2834 O O . THR B 1 112 ? -6.535 15.727 -6.758 1 95.75 112 THR B O 1
ATOM 2837 N N . LEU B 1 113 ? -6.473 14.438 -8.578 1 94.75 113 LEU B N 1
ATOM 2838 C CA . LEU B 1 113 ? -7.711 14.984 -9.117 1 94.75 113 LEU B CA 1
ATOM 2839 C C . LEU B 1 113 ? -8.891 14.648 -8.211 1 94.75 113 LEU B C 1
ATOM 2841 O O . LEU B 1 113 ? -9.727 15.516 -7.93 1 94.75 113 LEU B O 1
ATOM 2845 N N . ALA B 1 114 ? -8.969 13.43 -7.777 1 93.88 114 ALA B N 1
ATOM 2846 C CA . ALA B 1 114 ? -10.047 13.023 -6.875 1 93.88 114 ALA B CA 1
ATOM 2847 C C . ALA B 1 114 ? -9.984 13.797 -5.562 1 93.88 114 ALA B C 1
ATOM 2849 O O . ALA B 1 114 ? -11.016 14.211 -5.031 1 93.88 114 ALA B O 1
ATOM 2850 N N . ALA B 1 115 ? -8.758 13.945 -5.039 1 93.5 115 ALA B N 1
ATOM 2851 C CA . ALA B 1 115 ? -8.594 14.695 -3.793 1 93.5 115 ALA B CA 1
ATOM 2852 C C . ALA B 1 115 ? -9.062 16.141 -3.951 1 93.5 115 ALA B C 1
ATOM 2854 O O . ALA B 1 115 ? -9.711 16.688 -3.059 1 93.5 115 ALA B O 1
ATOM 2855 N N . ALA B 1 116 ? -8.719 16.75 -5.055 1 92.19 116 ALA B N 1
ATOM 2856 C CA . ALA B 1 116 ? -9.156 18.109 -5.332 1 92.19 116 ALA B CA 1
ATOM 2857 C C . ALA B 1 116 ? -10.672 18.203 -5.379 1 92.19 116 ALA B C 1
ATOM 2859 O O . ALA B 1 116 ? -11.266 19.125 -4.824 1 92.19 116 ALA B O 1
ATOM 2860 N N . LEU B 1 117 ? -11.305 17.266 -6.035 1 90.19 117 LEU B N 1
ATOM 2861 C CA . LEU B 1 117 ? -12.758 17.25 -6.141 1 90.19 117 LEU B CA 1
ATOM 2862 C C . LEU B 1 117 ? -13.398 17.031 -4.777 1 90.19 117 LEU B C 1
ATOM 2864 O O . LEU B 1 117 ? -14.445 17.625 -4.484 1 90.19 117 LEU B O 1
ATOM 2868 N N . ILE B 1 118 ? -12.805 16.25 -3.975 1 87.94 118 ILE B N 1
ATOM 2869 C CA . ILE B 1 118 ? -13.32 15.93 -2.645 1 87.94 118 ILE B CA 1
ATOM 2870 C C . ILE B 1 118 ? -13.305 17.188 -1.778 1 87.94 118 ILE B C 1
ATOM 2872 O O . ILE B 1 118 ? -14.273 17.469 -1.066 1 87.94 118 ILE B O 1
ATOM 2876 N N . VAL B 1 119 ? -12.266 17.922 -1.864 1 86 119 VAL B N 1
ATOM 2877 C CA . VAL B 1 119 ? -12.125 19.094 -1.012 1 86 119 VAL B CA 1
ATOM 2878 C C . VAL B 1 119 ? -13.047 20.203 -1.514 1 86 119 VAL B C 1
ATOM 2880 O O . VAL B 1 119 ? -13.516 21.031 -0.729 1 86 119 VAL B O 1
ATOM 2883 N N . LEU B 1 120 ? -13.328 20.234 -2.809 1 85.88 120 LEU B N 1
ATOM 2884 C CA . LEU B 1 120 ? -14.156 21.281 -3.396 1 85.88 120 LEU B CA 1
ATOM 2885 C C . LEU B 1 120 ? -15.641 21.016 -3.121 1 85.88 120 LEU B C 1
ATOM 2887 O O . LEU B 1 120 ? -16.453 21.938 -3.143 1 85.88 120 LEU B O 1
ATOM 2891 N N . SER B 1 121 ? -15.961 19.734 -2.99 1 81.88 121 SER B N 1
ATOM 2892 C CA . SER B 1 121 ? -17.375 19.422 -2.852 1 81.88 121 SER B CA 1
ATOM 2893 C C . SER B 1 121 ? -17.594 18.312 -1.824 1 81.88 121 SE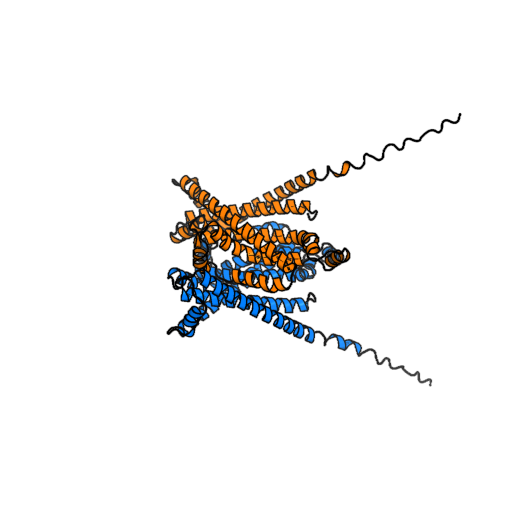R B C 1
ATOM 2895 O O . SER B 1 121 ? -17 17.25 -1.919 1 81.88 121 SER B O 1
ATOM 2897 N N . ARG B 1 122 ? -18.406 18.547 -0.917 1 72.69 122 ARG B N 1
ATOM 2898 C CA . ARG B 1 122 ? -18.734 17.594 0.14 1 72.69 122 ARG B CA 1
ATOM 2899 C C . ARG B 1 122 ? -19.375 16.344 -0.433 1 72.69 122 ARG B C 1
ATOM 2901 O O . ARG B 1 122 ? -19.016 15.227 -0.062 1 72.69 122 ARG B O 1
ATOM 2908 N N . PRO B 1 123 ? -20.312 16.484 -1.342 1 70.06 123 PRO B N 1
ATOM 2909 C CA . PRO B 1 123 ? -20.922 15.281 -1.896 1 70.06 123 PRO B CA 1
ATOM 2910 C C . PRO B 1 123 ? -19.922 14.375 -2.611 1 70.06 123 PRO B C 1
ATOM 2912 O O . PRO B 1 123 ? -20.078 13.156 -2.604 1 70.06 123 PRO B O 1
ATOM 2915 N N . VAL B 1 124 ? -18.922 14.984 -3.121 1 74.25 124 VAL B N 1
ATOM 2916 C CA . VAL B 1 124 ? -17.906 14.211 -3.838 1 74.25 124 VAL B CA 1
ATOM 2917 C C . VAL B 1 124 ? -17.125 13.359 -2.852 1 74.25 124 VAL B C 1
ATOM 2919 O O . VAL B 1 124 ? -16.766 12.219 -3.158 1 74.25 124 VAL B O 1
ATOM 2922 N N . GLU B 1 125 ? -16.984 13.836 -1.722 1 73.56 125 GLU B N 1
ATOM 2923 C CA . GLU B 1 125 ? -16.281 13.086 -0.692 1 73.56 125 GLU B CA 1
ATOM 2924 C C . GLU B 1 125 ? -17 11.773 -0.376 1 73.56 125 GLU B C 1
ATOM 2926 O O . GLU B 1 125 ? -16.359 10.719 -0.305 1 73.56 125 GLU B O 1
ATOM 2931 N N . THR B 1 126 ? -18.25 11.906 -0.364 1 71.81 126 THR B N 1
ATOM 2932 C CA . THR B 1 126 ? -19.062 10.758 0.028 1 71.81 126 THR B CA 1
ATOM 2933 C C . THR B 1 126 ? -19.062 9.695 -1.064 1 71.81 126 THR B C 1
ATOM 2935 O O . THR B 1 126 ? -19.234 8.508 -0.783 1 71.81 126 THR B O 1
ATOM 2938 N N . ALA B 1 127 ? -18.719 10.102 -2.164 1 75.12 127 ALA B N 1
ATOM 2939 C CA . ALA B 1 127 ? -18.766 9.172 -3.287 1 75.12 127 ALA B CA 1
ATOM 2940 C C . ALA B 1 127 ? -17.375 8.633 -3.619 1 75.12 127 ALA B C 1
ATOM 2942 O O . ALA B 1 127 ? -17.203 7.434 -3.842 1 75.12 127 ALA B O 1
ATOM 2943 N N . VAL B 1 128 ? -16.375 9.422 -3.596 1 81.44 128 VAL B N 1
ATOM 2944 C CA . VAL B 1 128 ? -15.062 9.086 -4.148 1 81.44 128 VAL B CA 1
ATOM 2945 C C . VAL B 1 128 ? -14.289 8.227 -3.154 1 81.44 128 VAL B C 1
ATOM 2947 O O . VAL B 1 128 ? -13.656 7.242 -3.541 1 81.44 128 VAL B O 1
ATOM 2950 N N . MET B 1 129 ? -14.367 8.516 -1.911 1 79.81 129 MET B N 1
ATOM 2951 C CA . MET B 1 129 ? -13.57 7.801 -0.914 1 79.81 129 MET B CA 1
ATOM 2952 C C . MET B 1 129 ? -14.008 6.344 -0.817 1 79.81 129 MET B C 1
ATOM 2954 O O . MET B 1 129 ? -13.172 5.438 -0.838 1 79.81 129 MET B O 1
ATOM 2958 N N . PRO B 1 130 ? -15.273 6.117 -0.919 1 76.12 130 PRO B N 1
ATOM 2959 C CA . PRO B 1 130 ? -15.711 4.719 -0.882 1 76.12 130 PRO B CA 1
ATOM 2960 C C . PRO B 1 130 ? -15.289 3.936 -2.123 1 76.12 130 PRO B C 1
ATOM 2962 O O . PRO B 1 130 ? -14.953 2.752 -2.025 1 76.12 130 PRO B O 1
ATOM 2965 N N . VAL B 1 131 ? -15.328 4.57 -3.197 1 81.81 131 VAL B N 1
ATOM 2966 C CA . VAL B 1 131 ? -14.914 3.904 -4.426 1 81.81 131 VAL B CA 1
ATOM 2967 C C . VAL B 1 131 ? -13.438 3.52 -4.336 1 81.81 131 VAL B C 1
ATOM 2969 O O . VAL B 1 131 ? -13.055 2.404 -4.699 1 81.81 131 VAL B O 1
ATOM 2972 N N . ALA B 1 132 ? -12.664 4.449 -3.883 1 85.12 132 ALA B N 1
ATOM 2973 C CA . ALA B 1 132 ? -11.234 4.191 -3.736 1 85.12 132 ALA B CA 1
ATOM 2974 C C . ALA B 1 132 ? -10.977 3.061 -2.744 1 85.12 132 ALA B C 1
ATOM 2976 O O . ALA B 1 132 ? -10.094 2.229 -2.955 1 85.12 132 ALA B O 1
ATOM 2977 N N . LEU B 1 133 ? -11.773 3.002 -1.782 1 82.44 133 LEU B N 1
ATOM 2978 C CA . LEU B 1 133 ? -11.664 1.955 -0.774 1 82.44 133 LEU B CA 1
ATOM 2979 C C . LEU B 1 133 ? -12.031 0.595 -1.358 1 82.44 133 LEU B C 1
ATOM 2981 O O . LEU B 1 133 ? -11.375 -0.408 -1.072 1 82.44 133 LEU B O 1
ATOM 2985 N N . ILE B 1 134 ? -13.055 0.599 -2.09 1 82.75 134 ILE B N 1
ATOM 2986 C CA . ILE B 1 134 ? -13.5 -0.647 -2.703 1 82.75 134 ILE B CA 1
ATOM 2987 C C . ILE B 1 134 ? -12.422 -1.174 -3.645 1 82.75 134 ILE B C 1
ATOM 2989 O O . ILE B 1 134 ? -12.117 -2.369 -3.645 1 82.75 134 ILE B O 1
ATOM 2993 N N . LEU B 1 135 ? -11.844 -0.305 -4.398 1 83.44 135 LEU B N 1
ATOM 2994 C CA . LEU B 1 135 ? -10.789 -0.699 -5.328 1 83.44 135 LEU B CA 1
ATOM 2995 C C . LEU B 1 135 ? -9.602 -1.301 -4.582 1 83.44 135 LEU B C 1
ATOM 2997 O O . LEU B 1 135 ? -8.938 -2.209 -5.086 1 83.44 135 LEU B O 1
ATOM 3001 N N . ARG B 1 136 ? -9.344 -0.816 -3.43 1 83.19 136 ARG B N 1
ATOM 3002 C CA . ARG B 1 136 ? -8.234 -1.307 -2.623 1 83.19 136 ARG B CA 1
ATOM 3003 C C . ARG B 1 136 ? -8.594 -2.611 -1.923 1 83.19 136 ARG B C 1
ATOM 3005 O O . ARG B 1 136 ? -7.73 -3.461 -1.695 1 83.19 136 ARG B O 1
ATOM 3012 N N . ALA B 1 137 ? -9.867 -2.766 -1.67 1 82.25 137 ALA B N 1
ATOM 3013 C CA . ALA B 1 137 ? -10.344 -3.895 -0.874 1 82.25 137 ALA B CA 1
ATOM 3014 C C . ALA B 1 137 ? -10.477 -5.152 -1.729 1 82.25 137 ALA B C 1
ATOM 3016 O O . ALA B 1 137 ? -10.344 -6.27 -1.224 1 82.25 137 ALA B O 1
ATOM 3017 N N . VAL B 1 138 ? -10.727 -4.961 -2.934 1 84.12 138 VAL B N 1
ATOM 3018 C CA . VAL B 1 138 ? -10.867 -6.09 -3.842 1 84.12 138 VAL B CA 1
ATOM 3019 C C . VAL B 1 138 ? -9.492 -6.684 -4.152 1 84.12 138 VAL B C 1
ATOM 3021 O O . VAL B 1 138 ? -8.594 -5.977 -4.602 1 84.12 138 VAL B O 1
ATOM 3024 N N . PRO B 1 139 ? -9.328 -7.941 -3.9 1 85.12 139 PRO B N 1
ATOM 3025 C CA . PRO B 1 139 ? -8.055 -8.562 -4.277 1 85.12 139 PRO B CA 1
ATOM 3026 C C . PRO B 1 139 ? -7.754 -8.43 -5.77 1 85.12 139 PRO B C 1
ATOM 3028 O O . PRO B 1 139 ? -8.57 -8.82 -6.605 1 85.12 139 PRO B O 1
ATOM 3031 N N . LEU B 1 140 ? -6.609 -7.969 -6.027 1 86.88 140 LEU B N 1
ATOM 3032 C CA . LEU B 1 140 ? -6.246 -7.656 -7.406 1 86.88 140 LEU B CA 1
ATOM 3033 C C . LEU B 1 140 ? -6.191 -8.922 -8.258 1 86.88 140 LEU B C 1
ATOM 3035 O O . LEU B 1 140 ? -6.496 -8.883 -9.453 1 86.88 140 LEU B O 1
ATOM 3039 N N . ILE B 1 141 ? -5.809 -9.969 -7.621 1 83.5 141 ILE B N 1
ATOM 3040 C CA . ILE B 1 141 ? -5.707 -11.227 -8.352 1 83.5 141 ILE B CA 1
ATOM 3041 C C . ILE B 1 141 ? -7.074 -11.602 -8.922 1 83.5 141 ILE B C 1
ATOM 3043 O O . ILE B 1 141 ? -7.164 -12.164 -10.016 1 83.5 141 ILE B O 1
ATOM 3047 N N . ALA B 1 142 ? -8.109 -11.258 -8.18 1 81.56 142 ALA B N 1
ATOM 3048 C CA . ALA B 1 142 ? -9.469 -11.586 -8.602 1 81.56 142 ALA B CA 1
ATOM 3049 C C . ALA B 1 142 ? -9.938 -10.672 -9.727 1 81.56 142 ALA B C 1
ATOM 3051 O O . ALA B 1 142 ? -10.844 -11.016 -10.477 1 81.56 142 ALA B O 1
ATOM 3052 N N . LEU B 1 143 ? -9.297 -9.578 -9.906 1 84.69 143 LEU B N 1
ATOM 3053 C CA . LEU B 1 143 ? -9.695 -8.602 -10.906 1 84.69 143 LEU B CA 1
ATOM 3054 C C . LEU B 1 143 ? -9.023 -8.891 -12.25 1 84.69 143 LEU B C 1
ATOM 3056 O O . LEU B 1 143 ? -9.406 -8.328 -13.273 1 84.69 143 LEU B O 1
ATOM 3060 N N . THR B 1 144 ? -8.164 -9.852 -12.297 1 86.06 144 THR B N 1
ATOM 3061 C CA . THR B 1 144 ? -7.305 -10.078 -13.453 1 86.06 144 THR B CA 1
ATOM 3062 C C . THR B 1 144 ? -8.133 -10.453 -14.672 1 86.06 144 THR B C 1
ATOM 3064 O O . THR B 1 144 ? -7.965 -9.867 -15.75 1 86.06 144 THR B O 1
ATOM 3067 N N . PRO B 1 145 ? -9 -11.391 -14.539 1 83.19 145 PRO B N 1
ATOM 3068 C CA . PRO B 1 145 ? -9.758 -11.742 -15.734 1 83.19 145 PRO B CA 1
ATOM 3069 C C . PRO B 1 145 ? -10.625 -10.586 -16.25 1 83.19 145 PRO B C 1
ATOM 3071 O O . PRO B 1 145 ? -10.797 -10.422 -17.453 1 83.19 145 PRO B O 1
ATOM 3074 N N . ILE B 1 146 ? -11.133 -9.797 -15.32 1 84.81 146 ILE B N 1
ATOM 3075 C CA . ILE B 1 146 ? -11.977 -8.664 -15.68 1 84.81 146 ILE B CA 1
ATOM 3076 C C . ILE B 1 146 ? -11.141 -7.613 -16.406 1 84.81 146 ILE B C 1
ATOM 3078 O O . ILE B 1 146 ? -11.555 -7.102 -17.453 1 84.81 146 ILE B O 1
ATOM 3082 N N . ILE B 1 147 ? -9.992 -7.355 -15.883 1 89.44 147 ILE B N 1
ATOM 3083 C CA . ILE B 1 147 ? -9.117 -6.348 -16.469 1 89.44 147 ILE B CA 1
ATOM 3084 C C . ILE B 1 147 ? -8.648 -6.801 -17.844 1 89.44 147 ILE B C 1
ATOM 3086 O O . ILE B 1 147 ? -8.625 -6.008 -18.781 1 89.44 147 ILE B O 1
ATOM 3090 N N . ARG B 1 148 ? -8.352 -8.086 -17.938 1 88.69 148 ARG B N 1
ATOM 3091 C CA . ARG B 1 148 ? -7.895 -8.641 -19.203 1 88.69 148 ARG B CA 1
ATOM 3092 C C . ARG B 1 148 ? -8.992 -8.57 -20.266 1 88.69 148 ARG B C 1
ATOM 3094 O O . ARG B 1 148 ? -8.711 -8.367 -21.438 1 88.69 148 ARG B O 1
ATOM 3101 N N . LEU B 1 149 ? -10.227 -8.727 -19.875 1 87 149 LEU B N 1
ATOM 3102 C CA . LEU B 1 149 ? -11.344 -8.766 -20.812 1 87 149 LEU B CA 1
ATOM 3103 C C . LEU B 1 149 ? -11.82 -7.352 -21.141 1 87 149 LEU B C 1
ATOM 3105 O O . LEU B 1 149 ? -12.289 -7.098 -22.25 1 87 149 LEU B O 1
ATOM 3109 N N . LEU B 1 150 ? -11.688 -6.418 -20.25 1 88.12 150 LEU B N 1
ATOM 3110 C CA . LEU B 1 150 ? -12.203 -5.062 -20.422 1 88.12 150 LEU B CA 1
ATOM 3111 C C . LEU B 1 150 ? -11.242 -4.227 -21.266 1 88.12 150 LEU B C 1
ATOM 3113 O O . LEU B 1 150 ? -11.672 -3.34 -22.016 1 88.12 150 LEU B O 1
ATOM 3117 N N . PHE B 1 151 ? -10.016 -4.484 -21.047 1 91.75 151 PHE B N 1
ATOM 3118 C CA . PHE B 1 151 ? -9.031 -3.631 -21.703 1 91.75 151 PHE B CA 1
ATOM 3119 C C . PHE B 1 151 ? -8.133 -4.445 -22.625 1 91.75 151 PHE B C 1
ATOM 3121 O O . PHE B 1 151 ? -7.559 -5.453 -22.203 1 91.75 151 PHE B O 1
ATOM 3128 N N . SER B 1 152 ? -8.047 -4.016 -23.859 1 90.94 152 SER B N 1
ATOM 3129 C CA . SER B 1 152 ? -7.219 -4.723 -24.828 1 90.94 152 SER B CA 1
ATOM 3130 C C . SER B 1 152 ? -5.789 -4.188 -24.828 1 90.94 152 SER B C 1
ATOM 3132 O O . SER B 1 152 ? -4.852 -4.906 -25.172 1 90.94 152 SER B O 1
ATOM 3134 N N . ASP B 1 153 ? -5.664 -2.92 -24.453 1 95.19 153 ASP B N 1
ATOM 3135 C CA . ASP B 1 153 ? -4.359 -2.268 -24.453 1 95.19 153 ASP B CA 1
ATOM 3136 C C . ASP B 1 153 ? -3.566 -2.609 -23.203 1 95.19 153 ASP B C 1
ATOM 3138 O O . ASP B 1 153 ? -4.039 -2.389 -22.078 1 95.19 153 ASP B O 1
ATOM 3142 N N . GLU B 1 154 ? -2.357 -3.123 -23.453 1 94.62 154 GLU B N 1
ATOM 3143 C CA . GLU B 1 154 ? -1.512 -3.551 -22.344 1 94.62 154 GLU B CA 1
ATOM 3144 C C . GLU B 1 154 ? -1.17 -2.379 -21.422 1 94.62 154 GLU B C 1
ATOM 3146 O O . GLU B 1 154 ? -1.097 -2.541 -20.203 1 94.62 154 GLU B O 1
ATOM 3151 N N . VAL B 1 155 ? -0.938 -1.231 -22.031 1 94.75 155 VAL B N 1
ATOM 3152 C CA . VAL B 1 155 ? -0.601 -0.039 -21.266 1 94.75 155 VAL B CA 1
ATOM 3153 C C . VAL B 1 155 ? -1.747 0.305 -20.312 1 94.75 155 VAL B C 1
ATOM 3155 O O . VAL B 1 155 ? -1.518 0.655 -19.156 1 94.75 155 VAL B O 1
ATOM 3158 N N . VAL B 1 156 ? -2.932 0.151 -20.812 1 95.81 156 VAL B N 1
ATOM 3159 C CA . VAL B 1 156 ? -4.105 0.462 -20 1 95.81 156 VAL B CA 1
ATOM 3160 C C . VAL B 1 156 ? -4.25 -0.569 -18.891 1 95.81 156 VAL B C 1
ATOM 3162 O O . VAL B 1 156 ? -4.582 -0.222 -17.75 1 95.81 156 VAL B O 1
ATOM 3165 N N . ARG B 1 157 ? -4.004 -1.849 -19.188 1 96.25 157 ARG B N 1
ATOM 3166 C CA . ARG B 1 157 ? -4.09 -2.898 -18.188 1 96.25 157 ARG B CA 1
ATOM 3167 C C . ARG B 1 157 ? -3.119 -2.641 -17.031 1 96.25 157 ARG B C 1
ATOM 3169 O O . ARG B 1 157 ? -3.486 -2.748 -15.859 1 96.25 157 ARG B O 1
ATOM 3176 N N . VAL B 1 158 ? -1.916 -2.25 -17.391 1 95.69 158 VAL B N 1
ATOM 3177 C CA . VAL B 1 158 ? -0.881 -1.967 -16.406 1 95.69 158 VAL B CA 1
ATOM 3178 C C . VAL B 1 158 ? -1.262 -0.727 -15.602 1 95.69 158 VAL B C 1
ATOM 3180 O O . VAL B 1 158 ? -1.113 -0.705 -14.375 1 95.69 158 VAL B O 1
ATOM 3183 N N . ALA B 1 159 ? -1.741 0.271 -16.297 1 95.81 159 ALA B N 1
ATOM 3184 C CA . ALA B 1 159 ? -2.154 1.511 -15.641 1 95.81 159 ALA B CA 1
ATOM 3185 C C . ALA B 1 159 ? -3.236 1.248 -14.594 1 95.81 159 ALA B C 1
ATOM 3187 O O . ALA B 1 159 ? -3.225 1.843 -13.516 1 95.81 159 ALA B O 1
ATOM 3188 N N . VAL B 1 160 ? -4.102 0.405 -14.914 1 94.69 160 VAL B N 1
ATOM 3189 C CA . VAL B 1 160 ? -5.219 0.12 -14.023 1 94.69 160 VAL B CA 1
ATOM 3190 C C . VAL B 1 160 ? -4.715 -0.624 -12.789 1 94.69 160 VAL B C 1
ATOM 3192 O O . VAL B 1 160 ? -4.977 -0.21 -11.656 1 94.69 160 VAL B O 1
ATOM 3195 N N . VAL B 1 161 ? -3.996 -1.682 -12.938 1 94.06 161 VAL B N 1
ATOM 3196 C CA . VAL B 1 161 ? -3.557 -2.521 -11.828 1 94.06 161 VAL B CA 1
ATOM 3197 C C . VAL B 1 161 ? -2.594 -1.738 -10.938 1 94.06 161 VAL B C 1
ATOM 3199 O O . VAL B 1 161 ? -2.807 -1.63 -9.727 1 94.06 161 VAL B O 1
ATOM 3202 N N . SER B 1 162 ? -1.528 -1.213 -11.531 1 94.88 162 SER B N 1
ATOM 3203 C CA . SER B 1 162 ? -0.533 -0.465 -10.773 1 94.88 162 SER B CA 1
ATOM 3204 C C . SER B 1 162 ? -1.113 0.837 -10.227 1 94.88 162 SER B C 1
ATOM 3206 O O . SER B 1 162 ? -0.764 1.27 -9.133 1 94.88 162 SER B O 1
ATOM 3208 N N . GLY B 1 163 ? -1.984 1.442 -10.984 1 96.25 163 GLY B N 1
ATOM 3209 C CA . GLY B 1 163 ? -2.645 2.658 -10.539 1 96.25 163 GLY B CA 1
ATOM 3210 C C . GLY B 1 163 ? -3.512 2.447 -9.312 1 96.25 163 GLY B C 1
ATOM 3211 O O . GLY B 1 163 ? -3.59 3.316 -8.445 1 96.25 163 GLY B O 1
ATOM 3212 N N . ILE B 1 164 ? -4.152 1.334 -9.242 1 93.5 164 ILE B N 1
ATOM 3213 C CA . ILE B 1 164 ? -5.012 1.021 -8.102 1 93.5 164 ILE B CA 1
ATOM 3214 C C . ILE B 1 164 ? -4.172 0.931 -6.832 1 93.5 164 ILE B C 1
ATOM 3216 O O . ILE B 1 164 ? -4.57 1.43 -5.777 1 93.5 164 ILE B O 1
ATOM 3220 N N . VAL B 1 165 ? -3.008 0.345 -6.906 1 91.44 165 VAL B N 1
ATOM 3221 C CA . VAL B 1 165 ? -2.121 0.178 -5.762 1 91.44 165 VAL B CA 1
ATOM 3222 C C . VAL B 1 165 ? -1.693 1.546 -5.234 1 91.44 165 VAL B C 1
ATOM 3224 O O . VAL B 1 165 ? -1.606 1.752 -4.023 1 91.44 165 VAL B O 1
ATOM 3227 N N . VAL B 1 166 ? -1.513 2.48 -6.105 1 95.06 166 VAL B N 1
ATOM 3228 C CA . VAL B 1 166 ? -1.014 3.811 -5.777 1 95.06 166 VAL B CA 1
ATOM 3229 C C . VAL B 1 166 ? -2.17 4.699 -5.328 1 95.06 166 VAL B C 1
ATOM 3231 O O . VAL B 1 166 ? -1.998 5.566 -4.469 1 95.06 166 VAL B O 1
ATOM 3234 N N . LEU B 1 167 ? -3.318 4.496 -5.766 1 95.31 167 LEU B N 1
ATOM 3235 C CA . LEU B 1 167 ? -4.441 5.43 -5.715 1 95.31 167 LEU B CA 1
ATOM 3236 C C . LEU B 1 167 ? -4.883 5.672 -4.277 1 95.31 167 LEU B C 1
ATOM 3238 O O . LEU B 1 167 ? -4.875 6.809 -3.805 1 95.31 167 LEU B O 1
ATOM 3242 N N . PHE B 1 168 ? -5.164 4.633 -3.605 1 91.12 168 PHE B N 1
ATOM 3243 C CA . PHE B 1 168 ? -5.879 4.793 -2.344 1 91.12 168 PHE B CA 1
ATOM 3244 C C . PHE B 1 168 ? -4.988 5.449 -1.296 1 91.12 168 PHE B C 1
ATOM 3246 O O . PHE B 1 168 ? -5.375 6.449 -0.686 1 91.12 168 PHE B O 1
ATOM 3253 N N . PRO B 1 169 ? -3.773 4.992 -1.072 1 90.94 169 PRO B N 1
ATOM 3254 C CA . PRO B 1 169 ? -2.936 5.672 -0.085 1 90.94 169 PRO B CA 1
ATOM 3255 C C . PRO B 1 169 ? -2.639 7.121 -0.464 1 90.94 169 PRO B C 1
ATOM 3257 O O . PRO B 1 169 ? -2.652 8.008 0.398 1 90.94 169 PRO B O 1
ATOM 3260 N N . ALA B 1 170 ? -2.406 7.316 -1.702 1 94.5 170 ALA B N 1
ATOM 3261 C CA . ALA B 1 170 ? -2.143 8.68 -2.162 1 94.5 170 ALA B CA 1
ATOM 3262 C C . ALA B 1 170 ? -3.359 9.57 -1.952 1 94.5 170 ALA B C 1
ATOM 3264 O O . ALA B 1 170 ? -3.229 10.719 -1.511 1 94.5 170 ALA B O 1
ATOM 3265 N N . LEU B 1 171 ? -4.488 9.055 -2.256 1 93.81 171 LEU B N 1
ATOM 3266 C CA . LEU B 1 171 ? -5.73 9.812 -2.117 1 93.81 171 LEU B CA 1
ATOM 3267 C C . LEU B 1 171 ? -5.949 10.234 -0.669 1 93.81 171 LEU B C 1
ATOM 3269 O O . LEU B 1 171 ? -6.223 11.406 -0.396 1 93.81 171 LEU B O 1
ATOM 3273 N N . VAL B 1 172 ? -5.84 9.289 0.212 1 89.12 172 VAL B N 1
ATOM 3274 C CA . VAL B 1 172 ? -6.07 9.562 1.627 1 89.12 172 VAL B CA 1
ATOM 3275 C C . VAL B 1 172 ? -5.082 10.617 2.117 1 89.12 172 VAL B C 1
ATOM 3277 O O . VAL B 1 172 ? -5.473 11.57 2.791 1 89.12 172 VAL B O 1
ATOM 3280 N N . ASN B 1 173 ? -3.842 10.461 1.764 1 90.94 173 ASN B N 1
ATOM 3281 C CA . ASN B 1 173 ? -2.799 11.375 2.221 1 90.94 173 ASN B CA 1
ATOM 3282 C C . ASN B 1 173 ? -2.982 12.773 1.645 1 90.94 173 ASN B C 1
ATOM 3284 O O . ASN B 1 173 ? -2.832 13.766 2.357 1 90.94 173 ASN B O 1
ATOM 3288 N N . ILE B 1 174 ? -3.285 12.859 0.402 1 92.31 174 ILE B N 1
ATOM 3289 C CA . ILE B 1 174 ? -3.428 14.156 -0.254 1 92.31 174 ILE B CA 1
ATOM 3290 C C . ILE B 1 174 ? -4.66 14.875 0.286 1 92.31 174 ILE B C 1
ATOM 3292 O O . ILE B 1 174 ? -4.633 16.094 0.509 1 92.31 174 ILE B O 1
ATOM 3296 N N . VAL B 1 175 ? -5.738 14.18 0.454 1 90 175 VAL B N 1
ATOM 3297 C CA . VAL B 1 175 ? -6.934 14.781 1.031 1 90 175 VAL B CA 1
ATOM 3298 C C . VAL B 1 175 ? -6.613 15.352 2.408 1 90 175 VAL B C 1
ATOM 3300 O O . VAL B 1 175 ? -7.023 16.469 2.732 1 90 175 VAL B O 1
ATOM 3303 N N . GLN B 1 176 ? -5.922 14.539 3.193 1 85.06 176 GLN B N 1
ATOM 3304 C CA . GLN B 1 176 ? -5.531 15.008 4.52 1 85.06 176 GLN B CA 1
ATOM 3305 C C . GLN B 1 176 ? -4.684 16.266 4.43 1 85.06 176 GLN B C 1
ATOM 3307 O O . GLN B 1 176 ? -4.855 17.203 5.219 1 85.06 176 GLN B O 1
ATOM 3312 N N . GLY B 1 177 ? -3.801 16.328 3.51 1 86.62 177 GLY B N 1
ATOM 3313 C CA . GLY B 1 177 ? -2.969 17.5 3.311 1 86.62 177 GLY B CA 1
ATOM 3314 C C . GLY B 1 177 ? -3.754 18.734 2.865 1 86.62 177 GLY B C 1
ATOM 3315 O O . GLY B 1 177 ? -3.523 19.828 3.355 1 86.62 177 GLY B O 1
ATOM 3316 N N . LEU B 1 178 ? -4.648 18.531 2 1 87.94 178 LEU B N 1
ATOM 3317 C CA . LEU B 1 178 ? -5.445 19.641 1.467 1 87.94 178 LEU B CA 1
ATOM 3318 C C . LEU B 1 178 ? -6.379 20.203 2.533 1 87.94 178 LEU B C 1
ATOM 3320 O O . LEU B 1 178 ? -6.723 21.391 2.502 1 87.94 178 LEU B O 1
ATOM 3324 N N . ARG B 1 179 ? -6.711 19.359 3.441 1 85.38 179 ARG B N 1
ATOM 3325 C CA . ARG B 1 179 ? -7.648 19.781 4.48 1 85.38 179 ARG B CA 1
ATOM 3326 C C . ARG B 1 179 ? -6.914 20.391 5.672 1 85.38 179 ARG B C 1
ATOM 3328 O O . ARG B 1 179 ? -7.539 20.891 6.605 1 85.38 179 ARG B O 1
ATOM 3335 N N . SER B 1 180 ? -5.699 20.297 5.648 1 78.69 180 SER B N 1
ATOM 3336 C CA . SER B 1 180 ? -4.93 20.781 6.785 1 78.69 180 SER B CA 1
ATOM 3337 C C . SER B 1 180 ? -4.859 22.312 6.793 1 78.69 180 SER B C 1
ATOM 3339 O O . SER B 1 180 ? -4.297 22.906 7.711 1 78.69 180 SER B O 1
ATOM 3341 N N . VAL B 1 181 ? -5.512 22.969 5.836 1 77.12 181 VAL B N 1
ATOM 3342 C CA . VAL B 1 181 ? -5.523 24.422 5.789 1 77.12 181 VAL B CA 1
ATOM 3343 C C . VAL B 1 181 ? -6.293 24.969 6.988 1 77.12 181 VAL B C 1
ATOM 3345 O O . VAL B 1 181 ? -7.395 24.516 7.293 1 77.12 181 VAL B O 1
ATOM 3348 N N . SER B 1 182 ? -5.645 25.922 7.625 1 72.5 182 SER B N 1
ATOM 3349 C CA . SER B 1 182 ? -6.262 26.516 8.805 1 72.5 182 SER B CA 1
ATOM 3350 C C . SER B 1 182 ? -7.504 27.328 8.422 1 72.5 182 SER B C 1
ATOM 3352 O O . SER B 1 182 ? -7.578 27.875 7.328 1 72.5 182 SER B O 1
ATOM 3354 N N . GLY B 1 183 ? -8.406 27.219 9.281 1 75.62 183 GLY B N 1
ATOM 3355 C CA . GLY B 1 183 ? -9.602 28.031 9.117 1 75.62 183 GLY B CA 1
ATOM 3356 C C . GLY B 1 183 ? -9.297 29.5 8.914 1 75.62 183 GLY B C 1
ATOM 3357 O O . GLY B 1 183 ? -9.969 30.172 8.125 1 75.62 183 GLY B O 1
ATOM 3358 N N . GLN B 1 184 ? -8.242 29.844 9.469 1 76.06 184 GLN B N 1
ATOM 3359 C CA . GLN B 1 184 ? -7.848 31.25 9.367 1 76.06 184 GLN B CA 1
ATOM 3360 C C . GLN B 1 184 ? -7.469 31.609 7.938 1 76.06 184 GLN B C 1
ATOM 3362 O O . GLN B 1 184 ? -7.852 32.656 7.434 1 76.06 184 GLN B O 1
ATOM 3367 N N . LEU B 1 185 ? -6.734 30.797 7.32 1 80.25 185 LEU B N 1
ATOM 3368 C CA . LEU B 1 185 ? -6.332 31.047 5.941 1 80.25 185 LEU B CA 1
ATOM 3369 C C . LEU B 1 185 ? -7.535 30.984 5.004 1 80.25 185 LEU B C 1
ATOM 3371 O O . LEU B 1 185 ? -7.605 31.75 4.039 1 80.25 185 LEU B O 1
ATOM 3375 N N . ALA B 1 186 ? -8.414 30.188 5.328 1 82.38 186 ALA B N 1
ATOM 3376 C CA . ALA B 1 186 ? -9.641 30.094 4.535 1 82.38 186 ALA B CA 1
ATOM 3377 C C . ALA B 1 186 ? -10.461 31.375 4.645 1 82.38 186 ALA B C 1
ATOM 3379 O O . ALA B 1 186 ? -11.016 31.844 3.65 1 82.38 186 ALA B O 1
ATOM 3380 N N . ASP B 1 187 ? -10.469 31.906 5.777 1 85.56 187 ASP B N 1
ATOM 3381 C CA . ASP B 1 187 ? -11.195 33.156 6.02 1 85.56 187 ASP B CA 1
ATOM 3382 C C . ASP B 1 187 ? -10.578 34.312 5.246 1 85.56 187 ASP B C 1
ATOM 3384 O O . ASP B 1 187 ? -11.289 35.156 4.703 1 85.56 187 ASP B O 1
ATOM 3388 N N . VAL B 1 188 ? -9.336 34.25 5.238 1 86 188 VAL B N 1
ATOM 3389 C CA . VAL B 1 188 ? -8.617 35.312 4.52 1 86 188 VAL B CA 1
ATOM 3390 C C . VAL B 1 188 ? -8.984 35.281 3.039 1 86 188 VAL B C 1
ATOM 3392 O O . VAL B 1 188 ? -9.25 36.312 2.43 1 86 188 VAL B O 1
ATOM 3395 N N . VAL B 1 189 ? -9.039 34.125 2.502 1 87.94 189 VAL B N 1
ATOM 3396 C CA . VAL B 1 189 ? -9.367 33.969 1.089 1 87.94 189 VAL B CA 1
ATOM 3397 C C . VAL B 1 189 ? -10.797 34.406 0.832 1 87.94 189 VAL B C 1
ATOM 3399 O O . VAL B 1 189 ? -11.07 35.094 -0.17 1 87.94 189 VAL B O 1
ATOM 3402 N N . HIS B 1 190 ? -11.648 34.188 1.753 1 86.81 190 HIS B N 1
ATOM 3403 C CA . HIS B 1 190 ? -13.055 34.562 1.612 1 86.81 190 HIS B CA 1
ATOM 3404 C C . HIS B 1 190 ? -13.227 36.062 1.716 1 86.81 190 HIS B C 1
ATOM 3406 O O . HIS B 1 190 ? -14.031 36.656 0.994 1 86.81 190 HIS B O 1
ATOM 3412 N N . VAL B 1 191 ? -12.477 36.594 2.562 1 89.81 191 VAL B N 1
ATOM 3413 C CA . VAL B 1 191 ? -12.57 38.031 2.771 1 89.81 191 VAL B CA 1
ATOM 3414 C C . VAL B 1 191 ? -12.07 38.781 1.53 1 89.81 191 VAL B C 1
ATOM 3416 O O . VAL B 1 191 ? -12.594 39.844 1.182 1 89.81 191 VAL B O 1
ATOM 3419 N N . TYR B 1 192 ? -11.156 38.219 0.927 1 91.31 192 TYR B N 1
ATOM 3420 C CA . TYR B 1 192 ? -10.617 38.812 -0.283 1 91.31 192 TYR B CA 1
ATOM 3421 C C . TYR B 1 192 ? -11.453 38.438 -1.501 1 91.31 192 TYR B C 1
ATOM 3423 O O . TYR B 1 192 ? -11.062 38.719 -2.639 1 91.31 192 TYR B O 1
ATOM 3431 N N . GLY B 1 193 ? -12.586 37.75 -1.271 1 89.81 193 GLY B N 1
ATOM 3432 C CA . GLY B 1 193 ? -13.539 37.438 -2.324 1 89.81 193 GLY B CA 1
ATOM 3433 C C . GLY B 1 193 ? -13.25 36.125 -3.039 1 89.81 193 GLY B C 1
ATOM 3434 O O . GLY B 1 193 ? -13.82 35.844 -4.094 1 89.81 193 GLY B O 1
ATOM 3435 N N . GLY B 1 194 ? -12.344 35.469 -2.506 1 88.88 194 GLY B N 1
ATOM 3436 C CA . GLY B 1 194 ? -12.008 34.188 -3.145 1 88.88 194 GLY B CA 1
ATOM 3437 C C . GLY B 1 194 ? -13.008 33.094 -2.855 1 88.88 194 GLY B C 1
ATOM 3438 O O . GLY B 1 194 ? -13.555 33.031 -1.751 1 88.88 194 GLY B O 1
ATOM 3439 N N . GLY B 1 195 ? -13.266 32.25 -3.895 1 90.5 195 GLY B N 1
ATOM 3440 C CA . GLY B 1 195 ? -14.133 31.094 -3.742 1 90.5 195 GLY B CA 1
ATOM 3441 C C . GLY B 1 195 ? -13.383 29.812 -3.434 1 90.5 195 GLY B C 1
ATOM 3442 O O . GLY B 1 195 ? -12.195 29.859 -3.08 1 90.5 195 GLY B O 1
ATOM 3443 N N . PRO B 1 196 ? -14.094 28.719 -3.465 1 87.12 196 PRO B N 1
ATOM 3444 C CA . PRO B 1 196 ? -13.492 27.422 -3.125 1 87.12 196 PRO B CA 1
ATOM 3445 C C . PRO B 1 196 ? -12.336 27.047 -4.051 1 87.12 196 PRO B C 1
ATOM 3447 O O . PRO B 1 196 ? -11.352 26.453 -3.605 1 87.12 196 PRO B O 1
ATOM 3450 N N . LEU B 1 197 ? -12.477 27.391 -5.285 1 90.81 197 LEU B N 1
ATOM 3451 C CA . LEU B 1 197 ? -11.414 27.078 -6.23 1 90.81 197 LEU B CA 1
ATOM 3452 C C . LEU B 1 197 ? -10.18 27.938 -5.965 1 90.81 197 LEU B C 1
ATOM 3454 O O . LEU B 1 197 ? -9.047 27.453 -6.098 1 90.81 197 LEU B O 1
ATOM 3458 N N . ALA B 1 198 ? -10.406 29.125 -5.613 1 89.88 198 ALA B N 1
ATOM 3459 C CA . ALA B 1 198 ? -9.297 30.016 -5.262 1 89.88 198 ALA B CA 1
ATOM 3460 C C . ALA B 1 198 ? -8.578 29.516 -4.008 1 89.88 198 ALA B C 1
ATOM 3462 O O . ALA B 1 198 ? -7.352 29.562 -3.928 1 89.88 198 ALA B O 1
ATOM 3463 N N . LEU B 1 199 ? -9.32 29.094 -3.066 1 89.62 199 LEU B N 1
ATOM 3464 C CA . LEU B 1 199 ? -8.758 28.562 -1.837 1 89.62 199 LEU B CA 1
ATOM 3465 C C . LEU B 1 199 ? -7.926 27.312 -2.123 1 89.62 199 LEU B C 1
ATOM 3467 O O . LEU B 1 199 ? -6.844 27.141 -1.562 1 89.62 199 LEU B O 1
ATOM 3471 N N . LEU B 1 200 ? -8.469 26.516 -3.004 1 90.62 200 LEU B N 1
ATOM 3472 C CA . LEU B 1 200 ? -7.801 25.25 -3.342 1 90.62 200 LEU B CA 1
ATOM 3473 C C . LEU B 1 200 ? -6.465 25.516 -4.027 1 90.62 200 LEU B C 1
ATOM 3475 O O . LEU B 1 200 ? -5.434 24.984 -3.611 1 90.62 200 LEU B O 1
ATOM 3479 N N . VAL B 1 201 ? -6.449 26.359 -5.027 1 90.25 201 VAL B N 1
ATOM 3480 C CA . VAL B 1 201 ? -5.289 26.531 -5.902 1 90.25 201 VAL B CA 1
ATOM 3481 C C . VAL B 1 201 ? -4.266 27.438 -5.238 1 90.25 201 VAL B C 1
ATOM 3483 O O . VAL B 1 201 ? -3.057 27.219 -5.348 1 90.25 201 VAL B O 1
ATOM 3486 N N . ARG B 1 202 ? -4.699 28.422 -4.43 1 88.06 202 ARG B N 1
ATOM 3487 C CA . ARG B 1 202 ? -3.791 29.453 -3.936 1 88.06 202 ARG B CA 1
ATOM 3488 C C . ARG B 1 202 ? -3.307 29.125 -2.527 1 88.06 202 ARG B C 1
ATOM 3490 O O . ARG B 1 202 ? -2.234 29.578 -2.115 1 88.06 202 ARG B O 1
ATOM 3497 N N . VAL B 1 203 ? -4.062 28.344 -1.819 1 88.12 203 VAL B N 1
ATOM 3498 C CA . VAL B 1 203 ? -3.689 28.141 -0.424 1 88.12 203 VAL B CA 1
ATOM 3499 C C . VAL B 1 203 ? -3.537 26.656 -0.14 1 88.12 203 VAL B C 1
ATOM 3501 O O . VAL B 1 203 ? -2.461 26.188 0.253 1 88.12 203 VAL B O 1
ATOM 3504 N N . ALA B 1 204 ? -4.539 25.891 -0.454 1 89.38 204 ALA B N 1
ATOM 3505 C CA . ALA B 1 204 ? -4.566 24.484 -0.056 1 89.38 204 ALA B CA 1
ATOM 3506 C C . ALA B 1 204 ? -3.482 23.703 -0.777 1 89.38 204 ALA B C 1
ATOM 3508 O O . ALA B 1 204 ? -2.725 22.953 -0.147 1 89.38 204 ALA B O 1
ATOM 3509 N N . PHE B 1 205 ? -3.402 23.922 -2.055 1 89.88 205 PHE B N 1
ATOM 3510 C CA . PHE B 1 205 ? -2.457 23.125 -2.842 1 89.88 205 PHE B CA 1
ATOM 3511 C C . PHE B 1 205 ? -1.022 23.438 -2.426 1 89.88 205 PHE B C 1
ATOM 3513 O O . PHE B 1 205 ? -0.234 22.531 -2.174 1 89.88 205 PHE B O 1
ATOM 3520 N N . PRO B 1 206 ? -0.683 24.703 -2.342 1 86.81 206 PRO B N 1
ATOM 3521 C CA . PRO B 1 206 ? 0.673 25 -1.88 1 86.81 206 PRO B CA 1
ATOM 3522 C C . PRO B 1 206 ? 0.942 24.5 -0.464 1 86.81 206 PRO B C 1
ATOM 3524 O O . PRO B 1 206 ? 2.051 24.047 -0.166 1 86.81 206 PRO B O 1
ATOM 3527 N N . SER B 1 207 ? -0.048 24.562 0.371 1 84.44 207 SER B N 1
ATOM 3528 C CA . SER B 1 207 ? 0.111 24.125 1.752 1 84.44 207 SER B CA 1
ATOM 3529 C C . SER B 1 207 ? 0.194 22.609 1.839 1 84.44 207 SER B C 1
ATOM 3531 O O . SER B 1 207 ? 0.733 22.062 2.805 1 84.44 207 SER B O 1
ATOM 3533 N N . ALA B 1 208 ? -0.295 21.938 0.802 1 88.62 208 ALA B N 1
ATOM 3534 C CA . ALA B 1 208 ? -0.365 20.484 0.821 1 88.62 208 ALA B CA 1
ATOM 3535 C C . ALA B 1 208 ? 0.853 19.859 0.14 1 88.62 208 ALA B C 1
ATOM 3537 O O . ALA B 1 208 ? 0.931 18.641 -0.019 1 88.62 208 ALA B O 1
ATOM 3538 N N . LEU B 1 209 ? 1.816 20.625 -0.238 1 88.25 209 LEU B N 1
ATOM 3539 C CA . LEU B 1 209 ? 2.988 20.141 -0.964 1 88.25 209 LEU B CA 1
ATOM 3540 C C . LEU B 1 209 ? 3.725 19.078 -0.164 1 88.25 209 LEU B C 1
ATOM 3542 O O . LEU B 1 209 ? 4.117 18.047 -0.713 1 88.25 209 LEU B O 1
ATOM 3546 N N . PRO B 1 210 ? 3.881 19.281 1.183 1 84 210 PRO B N 1
ATOM 3547 C CA . PRO B 1 210 ? 4.531 18.219 1.956 1 84 210 PRO B CA 1
ATOM 3548 C C . PRO B 1 210 ? 3.764 16.906 1.913 1 84 210 PRO B C 1
ATOM 3550 O O . PRO B 1 210 ? 4.371 15.836 1.799 1 84 210 PRO B O 1
ATOM 3553 N N . ALA B 1 211 ? 2.465 17.016 1.954 1 87.94 211 ALA B N 1
ATOM 3554 C CA . ALA B 1 211 ? 1.634 15.828 1.863 1 87.94 211 ALA B CA 1
ATOM 3555 C C . ALA B 1 211 ? 1.73 15.195 0.477 1 87.94 211 ALA B C 1
ATOM 3557 O O . ALA B 1 211 ? 1.696 13.969 0.342 1 87.94 211 ALA B O 1
ATOM 3558 N N . LEU B 1 212 ? 1.806 16 -0.511 1 91.56 212 LEU B N 1
ATOM 3559 C CA . LEU B 1 212 ? 1.964 15.508 -1.873 1 91.56 212 LEU B CA 1
ATOM 3560 C C . LEU B 1 212 ? 3.281 14.75 -2.027 1 91.56 212 LEU B C 1
ATOM 3562 O O . LEU B 1 212 ? 3.322 13.688 -2.643 1 91.56 212 LEU B O 1
ATOM 3566 N N . PHE B 1 213 ? 4.305 15.266 -1.495 1 89.12 213 PHE B N 1
ATOM 3567 C CA . PHE B 1 213 ? 5.602 14.609 -1.615 1 89.12 213 PHE B CA 1
ATOM 3568 C C . PHE B 1 213 ? 5.66 13.352 -0.749 1 89.12 213 PHE B C 1
ATOM 3570 O O . PHE B 1 213 ? 6.305 12.367 -1.111 1 89.12 213 PHE B O 1
ATOM 3577 N N . ALA B 1 214 ? 5 13.375 0.41 1 87.44 214 ALA B N 1
ATOM 3578 C CA . ALA B 1 214 ? 4.863 12.148 1.187 1 87.44 214 ALA B CA 1
ATOM 3579 C C . ALA B 1 214 ? 4.156 11.062 0.378 1 87.44 214 ALA B C 1
ATOM 3581 O O . ALA B 1 214 ? 4.516 9.883 0.456 1 87.44 214 ALA B O 1
ATOM 3582 N N . SER B 1 215 ? 3.145 11.477 -0.357 1 93.19 215 SER B N 1
ATOM 3583 C CA . SER B 1 215 ? 2.428 10.539 -1.22 1 93.19 215 SER B CA 1
ATOM 3584 C C . SER B 1 215 ? 3.334 9.992 -2.312 1 93.19 215 SER B C 1
ATOM 3586 O O . SER B 1 215 ? 3.225 8.82 -2.688 1 93.19 215 SER B O 1
ATOM 3588 N N . VAL B 1 216 ? 4.203 10.883 -2.805 1 93.44 216 VAL B N 1
ATOM 3589 C CA . VAL B 1 216 ? 5.156 10.438 -3.814 1 93.44 216 VAL B CA 1
ATOM 3590 C C . VAL B 1 216 ? 6.086 9.383 -3.217 1 93.44 216 VAL B C 1
ATOM 3592 O O . VAL B 1 216 ? 6.348 8.352 -3.84 1 93.44 216 VAL B O 1
ATOM 3595 N N . ARG B 1 217 ? 6.516 9.617 -2.047 1 88.56 217 ARG B N 1
ATOM 3596 C CA . ARG B 1 217 ? 7.422 8.695 -1.372 1 88.56 217 ARG B CA 1
ATOM 3597 C C . ARG B 1 217 ? 6.754 7.348 -1.133 1 88.56 217 ARG B C 1
ATOM 3599 O O . ARG B 1 217 ? 7.402 6.305 -1.22 1 88.56 217 ARG B O 1
ATOM 3606 N N . ILE B 1 218 ? 5.527 7.348 -0.875 1 90.19 218 ILE B N 1
ATOM 3607 C CA . ILE B 1 218 ? 4.77 6.121 -0.641 1 90.19 218 ILE B CA 1
ATOM 3608 C C . ILE B 1 218 ? 4.461 5.441 -1.974 1 90.19 218 ILE B C 1
ATOM 3610 O O . ILE B 1 218 ? 4.488 4.215 -2.072 1 90.19 218 ILE B O 1
ATOM 3614 N N . SER B 1 219 ? 4.215 6.25 -2.971 1 94.75 219 SER B N 1
ATOM 3615 C CA . SER B 1 219 ? 3.678 5.75 -4.234 1 94.75 219 SER B CA 1
ATOM 3616 C C . SER B 1 219 ? 4.777 5.156 -5.105 1 94.75 219 SER B C 1
ATOM 3618 O O . SER B 1 219 ? 4.523 4.262 -5.914 1 94.75 219 SER B O 1
ATOM 3620 N N . VAL B 1 220 ? 6.004 5.684 -4.973 1 93.38 220 VAL B N 1
ATOM 3621 C CA . VAL B 1 220 ? 7.078 5.199 -5.832 1 93.38 220 VAL B CA 1
ATOM 3622 C C . VAL B 1 220 ? 7.293 3.705 -5.594 1 93.38 220 VAL B C 1
ATOM 3624 O O . VAL B 1 220 ? 7.168 2.896 -6.516 1 93.38 220 VAL B O 1
ATOM 3627 N N . PRO B 1 221 ? 7.566 3.279 -4.371 1 90.19 221 PRO B N 1
ATOM 3628 C CA . PRO B 1 221 ? 7.672 1.834 -4.164 1 90.19 221 PRO B CA 1
ATOM 3629 C C . PRO B 1 221 ? 6.363 1.101 -4.445 1 90.19 221 PRO B C 1
ATOM 3631 O O . PRO B 1 221 ? 6.379 -0.043 -4.91 1 90.19 221 PRO B O 1
ATOM 3634 N N . GLY B 1 222 ? 5.262 1.735 -4.168 1 92.25 222 GLY B N 1
ATOM 3635 C CA . GLY B 1 222 ? 3.967 1.152 -4.477 1 92.25 222 GLY B CA 1
ATOM 3636 C C . GLY B 1 222 ? 3.77 0.887 -5.957 1 92.25 222 GLY B C 1
ATOM 3637 O O . GLY B 1 222 ? 3.203 -0.139 -6.34 1 92.25 222 GLY B O 1
ATOM 3638 N N . ALA B 1 223 ? 4.223 1.854 -6.734 1 95.94 223 ALA B N 1
ATOM 3639 C CA . ALA B 1 223 ? 4.094 1.707 -8.188 1 95.94 223 ALA B CA 1
ATOM 3640 C C . ALA B 1 223 ? 4.934 0.537 -8.695 1 95.94 223 ALA B C 1
ATOM 3642 O O . ALA B 1 223 ? 4.535 -0.162 -9.625 1 95.94 223 ALA B O 1
ATOM 3643 N N . ILE B 1 224 ? 6.07 0.355 -8.148 1 95.19 224 ILE B N 1
ATOM 3644 C CA . ILE B 1 224 ? 6.91 -0.781 -8.516 1 95.19 224 ILE B CA 1
ATOM 3645 C C . ILE B 1 224 ? 6.211 -2.084 -8.133 1 95.19 224 ILE B C 1
ATOM 3647 O O . ILE B 1 224 ? 6.148 -3.02 -8.938 1 95.19 224 ILE B O 1
ATOM 3651 N N . THR B 1 225 ? 5.684 -2.129 -6.961 1 92.06 225 THR B N 1
ATOM 3652 C CA . THR B 1 225 ? 4.938 -3.301 -6.523 1 92.06 225 THR B CA 1
ATOM 3653 C C . THR B 1 225 ? 3.754 -3.566 -7.445 1 92.06 225 THR B C 1
ATOM 3655 O O . THR B 1 225 ? 3.5 -4.711 -7.828 1 92.06 225 THR B O 1
ATOM 3658 N N . GLY B 1 226 ? 3.02 -2.494 -7.746 1 93.81 226 GLY B N 1
ATOM 3659 C CA . GLY B 1 226 ? 1.903 -2.635 -8.672 1 93.81 226 GLY B CA 1
ATOM 3660 C C . GLY B 1 226 ? 2.32 -3.145 -10.039 1 93.81 226 GLY B C 1
ATOM 3661 O O . GLY B 1 226 ? 1.628 -3.973 -10.633 1 93.81 226 GLY B O 1
ATOM 3662 N N . ALA B 1 227 ? 3.42 -2.645 -10.516 1 96.44 227 ALA B N 1
ATOM 3663 C CA . ALA B 1 227 ? 3.938 -3.088 -11.805 1 96.44 227 ALA B CA 1
ATOM 3664 C C . ALA B 1 227 ? 4.301 -4.57 -11.766 1 96.44 227 ALA B C 1
ATOM 3666 O O . ALA B 1 227 ? 4 -5.312 -12.703 1 96.44 227 ALA B O 1
ATOM 3667 N N . LEU B 1 228 ? 4.973 -4.949 -10.703 1 95.75 228 LEU B N 1
ATOM 3668 C CA . LEU B 1 228 ? 5.348 -6.352 -10.57 1 95.75 228 LEU B CA 1
ATOM 3669 C C . LEU B 1 228 ? 4.117 -7.25 -10.57 1 95.75 228 LEU B C 1
ATOM 3671 O O . LEU B 1 228 ? 4.117 -8.312 -11.195 1 95.75 228 LEU B O 1
ATOM 3675 N N . LEU B 1 229 ? 3.068 -6.809 -9.914 1 92.12 229 LEU B N 1
ATOM 3676 C CA . LEU B 1 229 ? 1.824 -7.566 -9.859 1 92.12 229 LEU B CA 1
ATOM 3677 C C . LEU B 1 229 ? 1.171 -7.641 -11.234 1 92.12 229 LEU B C 1
ATOM 3679 O O . LEU B 1 229 ? 0.724 -8.711 -11.656 1 92.12 229 LEU B O 1
ATOM 3683 N N . ALA B 1 230 ? 1.14 -6.512 -11.891 1 94.75 230 ALA B N 1
ATOM 3684 C CA . ALA B 1 230 ? 0.55 -6.465 -13.227 1 94.75 230 ALA B CA 1
ATOM 3685 C C . ALA B 1 230 ? 1.301 -7.379 -14.188 1 94.75 230 ALA B C 1
ATOM 3687 O O . ALA B 1 230 ? 0.689 -8.039 -15.031 1 94.75 230 ALA B O 1
ATOM 3688 N N . GLU B 1 231 ? 2.57 -7.391 -14.07 1 95.81 231 GLU B N 1
ATOM 3689 C CA . GLU B 1 231 ? 3.416 -8.203 -14.945 1 95.81 231 GLU B CA 1
ATOM 3690 C C . GLU B 1 231 ? 3.215 -9.695 -14.672 1 95.81 231 GLU B C 1
ATOM 3692 O O . GLU B 1 231 ? 3.211 -10.5 -15.602 1 95.81 231 GLU B O 1
ATOM 3697 N N . TRP B 1 232 ? 3.041 -9.984 -13.469 1 92 232 TRP B N 1
ATOM 3698 C CA . TRP B 1 232 ? 2.791 -11.375 -13.102 1 92 232 TRP B CA 1
ATOM 3699 C C . TRP B 1 232 ? 1.389 -11.805 -13.516 1 92 232 TRP B C 1
ATOM 3701 O O . TRP B 1 232 ? 1.217 -12.852 -14.141 1 92 232 TRP B O 1
ATOM 3711 N N . LEU B 1 233 ? 0.41 -10.984 -13.297 1 90 233 LEU B N 1
ATOM 3712 C CA . LEU B 1 233 ? -0.984 -11.406 -13.391 1 90 233 LEU B CA 1
ATOM 3713 C C . LEU B 1 233 ? -1.539 -11.156 -14.789 1 90 233 LEU B C 1
ATOM 3715 O O . LEU B 1 233 ? -2.502 -11.805 -15.203 1 90 233 LEU B O 1
ATOM 3719 N N . ILE B 1 234 ? -0.976 -10.18 -15.492 1 92.19 234 ILE B N 1
ATOM 3720 C CA . ILE B 1 234 ? -1.688 -9.703 -16.672 1 92.19 234 ILE B CA 1
ATOM 3721 C C . ILE B 1 234 ? -0.791 -9.828 -17.891 1 92.19 234 ILE B C 1
ATOM 3723 O O . ILE B 1 234 ? -1.16 -10.469 -18.875 1 92.19 234 ILE B O 1
ATOM 3727 N N . THR B 1 235 ? 0.479 -9.352 -17.859 1 94.12 235 THR B N 1
ATOM 3728 C CA . THR B 1 235 ? 1.216 -9.156 -19.094 1 94.12 235 THR B CA 1
ATOM 3729 C C . THR B 1 235 ? 2.193 -10.305 -19.328 1 94.12 235 THR B C 1
ATOM 3731 O O . THR B 1 235 ? 2.607 -10.562 -20.469 1 94.12 235 THR B O 1
ATOM 3734 N N . GLY B 1 236 ? 2.641 -10.914 -18.297 1 94.81 236 GLY B N 1
ATOM 3735 C CA . GLY B 1 236 ? 3.615 -11.984 -18.422 1 94.81 236 GLY B CA 1
ATOM 3736 C C . GLY B 1 236 ? 5 -11.492 -18.797 1 94.81 236 GLY B C 1
ATOM 3737 O O . GLY B 1 236 ? 5.832 -12.258 -19.281 1 94.81 236 GLY B O 1
ATOM 3738 N N . LYS B 1 237 ? 5.238 -10.242 -18.531 1 96.19 237 LYS B N 1
ATOM 3739 C CA . LYS B 1 237 ? 6.516 -9.633 -18.906 1 96.19 237 LYS B CA 1
ATOM 3740 C C . LYS B 1 237 ? 7.211 -9.039 -17.688 1 96.19 237 LYS B C 1
ATOM 3742 O O . LYS B 1 237 ? 6.734 -9.188 -16.547 1 96.19 237 LYS B O 1
ATOM 3747 N N . GLY B 1 238 ? 8.445 -8.516 -17.875 1 96.94 238 GLY B N 1
ATOM 3748 C CA . GLY B 1 238 ? 9.133 -7.746 -16.859 1 96.94 238 GLY B CA 1
ATOM 3749 C C . GLY B 1 238 ? 9.68 -8.609 -15.727 1 96.94 238 GLY B C 1
ATOM 3750 O O . GLY B 1 238 ? 9.641 -9.836 -15.812 1 96.94 238 GLY B O 1
ATOM 3751 N N . ILE B 1 239 ? 10.211 -7.957 -14.773 1 97.25 239 ILE B N 1
ATOM 3752 C CA . ILE B 1 239 ? 10.812 -8.617 -13.617 1 97.25 239 ILE B CA 1
ATOM 3753 C C . ILE B 1 239 ? 9.734 -9.344 -12.82 1 97.25 239 ILE B C 1
ATOM 3755 O O . ILE B 1 239 ? 9.992 -10.406 -12.242 1 97.25 239 ILE B O 1
ATOM 3759 N N . GLY B 1 240 ? 8.562 -8.797 -12.812 1 95.06 240 GLY B N 1
ATOM 3760 C CA . GLY B 1 240 ? 7.477 -9.422 -12.078 1 95.06 240 GLY B CA 1
ATOM 3761 C C . GLY B 1 240 ? 7.191 -10.844 -12.523 1 95.06 240 GLY B C 1
ATOM 3762 O O . GLY B 1 240 ? 7.125 -11.758 -11.695 1 95.06 240 GLY B O 1
ATOM 3763 N N . SER B 1 241 ? 7.035 -11.031 -13.805 1 95.62 241 SER B N 1
ATOM 3764 C CA . SER B 1 241 ? 6.816 -12.383 -14.32 1 95.62 241 SER B CA 1
ATOM 3765 C C . SER B 1 241 ? 8.062 -13.242 -14.156 1 95.62 241 SER B C 1
ATOM 3767 O O . SER B 1 241 ? 7.961 -14.438 -13.867 1 95.62 241 SER B O 1
ATOM 3769 N N . MET B 1 242 ? 9.164 -12.641 -14.328 1 96.19 242 MET B N 1
ATOM 3770 C CA . MET B 1 242 ? 10.422 -13.367 -14.227 1 96.19 242 MET B CA 1
ATOM 3771 C C . MET B 1 242 ? 10.617 -13.938 -12.828 1 96.19 242 MET B C 1
ATOM 3773 O O . MET B 1 242 ? 11.016 -15.094 -12.68 1 96.19 242 MET B O 1
ATOM 3777 N N . VAL B 1 243 ? 10.32 -13.172 -11.82 1 94.5 243 VAL B N 1
ATOM 3778 C CA . VAL B 1 243 ? 10.547 -13.594 -10.445 1 94.5 243 VAL B CA 1
ATOM 3779 C C . VAL B 1 243 ? 9.562 -14.711 -10.078 1 94.5 243 VAL B C 1
ATOM 3781 O O . VAL B 1 243 ? 9.953 -15.703 -9.461 1 94.5 243 VAL B O 1
ATOM 3784 N N . VAL B 1 244 ? 8.344 -14.586 -10.438 1 90.38 244 VAL B N 1
ATOM 3785 C CA . VAL B 1 244 ? 7.336 -15.586 -10.094 1 90.38 244 VAL B CA 1
ATOM 3786 C C . VAL B 1 244 ? 7.668 -16.906 -10.773 1 90.38 244 VAL B C 1
ATOM 3788 O O . VAL B 1 244 ? 7.582 -17.984 -10.156 1 90.38 244 VAL B O 1
ATOM 3791 N N . ASN B 1 245 ? 8.039 -16.844 -12.031 1 93.31 245 ASN B N 1
ATOM 3792 C CA . ASN B 1 245 ? 8.445 -18.062 -12.742 1 93.31 245 ASN B CA 1
ATOM 3793 C C . ASN B 1 245 ? 9.68 -18.688 -12.117 1 93.31 245 ASN B C 1
ATOM 3795 O O . ASN B 1 245 ? 9.758 -19.922 -11.992 1 93.31 245 ASN B O 1
ATOM 3799 N N . ALA B 1 246 ? 10.633 -17.844 -11.773 1 94.19 246 ALA B N 1
ATOM 3800 C CA . ALA B 1 246 ? 11.859 -18.328 -11.156 1 94.19 246 ALA B CA 1
ATOM 3801 C C . ALA B 1 246 ? 11.578 -19 -9.82 1 94.19 246 ALA B C 1
ATOM 3803 O O . ALA B 1 246 ? 12.188 -20.031 -9.484 1 94.19 246 ALA B O 1
ATOM 3804 N N . VAL B 1 247 ? 10.719 -18.438 -9.039 1 89.06 247 VAL B N 1
ATOM 3805 C CA . VAL B 1 247 ? 10.336 -19.031 -7.762 1 89.06 247 VAL B CA 1
ATOM 3806 C C . VAL B 1 247 ? 9.695 -20.391 -8.008 1 89.06 247 VAL B C 1
ATOM 3808 O O . VAL B 1 247 ? 10.008 -21.375 -7.316 1 89.06 247 VAL B O 1
ATOM 3811 N N . GLY B 1 248 ? 8.805 -20.5 -8.992 1 87.88 248 GLY B N 1
ATOM 3812 C CA . GLY B 1 248 ? 8.133 -21.75 -9.32 1 87.88 248 GLY B CA 1
ATOM 3813 C C . GLY B 1 248 ? 9.086 -22.828 -9.781 1 87.88 248 GLY B C 1
ATOM 3814 O O . GLY B 1 248 ? 8.82 -24.031 -9.586 1 87.88 248 GLY B O 1
ATOM 3815 N N . GLN B 1 249 ? 10.156 -22.406 -10.336 1 93 249 GLN B N 1
ATOM 3816 C CA . GLN B 1 249 ? 11.133 -23.359 -10.859 1 93 249 GLN B CA 1
ATOM 3817 C C . GLN B 1 249 ? 12.312 -23.531 -9.898 1 93 249 GLN B C 1
ATOM 3819 O O . GLN B 1 249 ? 13.289 -24.203 -10.219 1 93 249 GLN B O 1
ATOM 3824 N N . SER B 1 250 ? 12.281 -22.922 -8.773 1 91.88 250 SER B N 1
ATOM 3825 C CA . SER B 1 250 ? 13.32 -22.953 -7.75 1 91.88 250 SER B CA 1
ATOM 3826 C C . SER B 1 250 ? 14.656 -22.484 -8.305 1 91.88 250 SER B C 1
ATOM 3828 O O . SER B 1 250 ? 15.703 -23.062 -8 1 91.88 250 SER B O 1
ATOM 3830 N N . GLU B 1 251 ? 14.531 -21.562 -9.234 1 94.31 251 GLU B N 1
ATOM 3831 C CA . GLU B 1 251 ? 15.727 -20.891 -9.711 1 94.31 251 GLU B CA 1
ATOM 3832 C C . GLU B 1 251 ? 16.141 -19.766 -8.773 1 94.31 251 GLU B C 1
ATOM 3834 O O . GLU B 1 251 ? 16.062 -18.578 -9.141 1 94.31 251 GLU B O 1
ATOM 3839 N N . ASN B 1 252 ? 16.828 -20.141 -7.746 1 93.88 252 ASN B N 1
ATOM 3840 C CA . ASN B 1 252 ? 17.062 -19.219 -6.633 1 93.88 252 ASN B CA 1
ATOM 3841 C C . ASN B 1 252 ? 18.078 -18.141 -6.992 1 93.88 252 ASN B C 1
ATOM 3843 O O . ASN B 1 252 ? 17.984 -17 -6.523 1 93.88 252 ASN B O 1
ATOM 3847 N N . ASN B 1 253 ? 19.031 -18.484 -7.832 1 94.75 253 ASN B N 1
ATOM 3848 C CA . ASN B 1 253 ? 19.984 -17.469 -8.258 1 94.75 253 ASN B CA 1
ATOM 3849 C C . ASN B 1 253 ? 19.297 -16.344 -9.016 1 94.75 253 ASN B C 1
ATOM 3851 O O . ASN B 1 253 ? 19.594 -15.164 -8.781 1 94.75 253 ASN B O 1
ATOM 3855 N N . LEU B 1 254 ? 18.422 -16.766 -9.891 1 95.12 254 LEU B N 1
ATOM 3856 C CA . LEU B 1 254 ? 17.703 -15.773 -10.68 1 95.12 254 LEU B CA 1
ATOM 3857 C C . LEU B 1 254 ? 16.766 -14.953 -9.797 1 95.12 254 LEU B C 1
ATOM 3859 O O . LEU B 1 254 ? 16.625 -13.742 -9.992 1 95.12 254 LEU B O 1
ATOM 3863 N N . VAL B 1 255 ? 16.125 -15.594 -8.828 1 94.44 255 VAL B N 1
ATOM 3864 C CA . VAL B 1 255 ? 15.234 -14.906 -7.902 1 94.44 255 VAL B CA 1
ATOM 3865 C C . VAL B 1 255 ? 16 -13.805 -7.164 1 94.44 255 VAL B C 1
ATOM 3867 O O . VAL B 1 255 ? 15.578 -12.648 -7.152 1 94.44 255 VAL B O 1
ATOM 3870 N N . TRP B 1 256 ? 17.125 -14.141 -6.625 1 94.31 256 TRP B N 1
ATOM 3871 C CA . TRP B 1 256 ? 17.891 -13.203 -5.816 1 94.31 256 TRP B CA 1
ATOM 3872 C C . TRP B 1 256 ? 18.484 -12.102 -6.68 1 94.31 256 TRP B C 1
ATOM 3874 O O . TRP B 1 256 ? 18.594 -10.953 -6.246 1 94.31 256 TRP B O 1
ATOM 3884 N N . ALA B 1 257 ? 18.859 -12.445 -7.895 1 95.31 257 ALA B N 1
ATOM 3885 C CA . ALA B 1 257 ? 19.375 -11.43 -8.812 1 95.31 257 ALA B CA 1
ATOM 3886 C C . ALA B 1 257 ? 18.281 -10.414 -9.156 1 95.31 257 ALA B C 1
ATOM 3888 O O . ALA B 1 257 ? 18.531 -9.203 -9.148 1 95.31 257 ALA B O 1
ATOM 3889 N N . CYS B 1 258 ? 17.078 -10.891 -9.453 1 95.5 258 CYS B N 1
ATOM 3890 C CA . CYS B 1 258 ? 15.961 -10.016 -9.773 1 95.5 258 CYS B CA 1
ATOM 3891 C C . CYS B 1 258 ? 15.586 -9.133 -8.586 1 95.5 258 CYS B C 1
ATOM 3893 O O . CYS B 1 258 ? 15.312 -7.945 -8.75 1 95.5 258 CYS B O 1
ATOM 3895 N N . VAL B 1 259 ? 15.562 -9.727 -7.426 1 93 259 VAL B N 1
ATOM 3896 C CA . VAL B 1 259 ? 15.219 -9.008 -6.203 1 93 259 VAL B CA 1
ATOM 3897 C C . VAL B 1 259 ? 16.219 -7.883 -5.961 1 93 259 VAL B C 1
ATOM 3899 O O . VAL B 1 259 ? 15.836 -6.766 -5.613 1 93 259 VAL B O 1
ATOM 3902 N N . LEU B 1 260 ? 17.453 -8.188 -6.125 1 92.69 260 LEU B N 1
ATOM 3903 C CA . LEU B 1 260 ? 18.5 -7.188 -5.934 1 92.69 260 LEU B CA 1
ATOM 3904 C C . LEU B 1 260 ? 18.312 -6.02 -6.898 1 92.69 260 LEU B C 1
ATOM 3906 O O . LEU B 1 260 ? 18.344 -4.859 -6.484 1 92.69 260 LEU B O 1
ATOM 3910 N N . VAL B 1 261 ? 18.141 -6.34 -8.133 1 94.38 261 VAL B N 1
ATOM 3911 C CA . VAL B 1 261 ? 18.078 -5.312 -9.164 1 94.38 261 VAL B CA 1
ATOM 3912 C C . VAL B 1 261 ? 16.828 -4.445 -8.953 1 94.38 261 VAL B C 1
ATOM 3914 O O . VAL B 1 261 ? 16.891 -3.221 -9.062 1 94.38 261 VAL B O 1
ATOM 3917 N N . VAL B 1 262 ? 15.719 -5.055 -8.633 1 94.06 262 VAL B N 1
ATOM 3918 C CA . VAL B 1 262 ? 14.484 -4.312 -8.438 1 94.06 262 VAL B CA 1
ATOM 3919 C C . VAL B 1 262 ? 14.586 -3.459 -7.18 1 94.06 262 VAL B C 1
ATOM 3921 O O . VAL B 1 262 ? 14.102 -2.324 -7.148 1 94.06 262 VAL B O 1
ATOM 3924 N N . THR B 1 263 ? 15.148 -4.023 -6.145 1 92.06 263 THR B N 1
ATOM 3925 C CA . THR B 1 263 ? 15.32 -3.283 -4.898 1 92.06 263 THR B CA 1
ATOM 3926 C C . THR B 1 263 ? 16.219 -2.068 -5.109 1 92.06 263 THR B C 1
ATOM 3928 O O . THR B 1 263 ? 15.906 -0.971 -4.641 1 92.06 263 THR B O 1
ATOM 3931 N N . LEU B 1 264 ? 17.297 -2.232 -5.801 1 91.81 264 LEU B N 1
ATOM 3932 C CA . LEU B 1 264 ? 18.203 -1.126 -6.098 1 91.81 264 LEU B CA 1
ATOM 3933 C C . LEU B 1 264 ? 17.5 -0.065 -6.941 1 91.81 264 LEU B C 1
ATOM 3935 O O . LEU B 1 264 ? 17.672 1.134 -6.711 1 91.81 264 LEU B O 1
ATOM 3939 N N . ALA B 1 265 ? 16.797 -0.526 -7.91 1 93.44 265 ALA B N 1
ATOM 3940 C CA . ALA B 1 265 ? 16.047 0.412 -8.75 1 93.44 265 ALA B CA 1
ATOM 3941 C C . ALA B 1 265 ? 15.039 1.205 -7.922 1 93.44 265 ALA B C 1
ATOM 3943 O O . ALA B 1 265 ? 14.867 2.408 -8.125 1 93.44 265 ALA B O 1
ATOM 3944 N N . SER B 1 266 ? 14.344 0.504 -7.062 1 91.38 266 SER B N 1
ATOM 3945 C CA . SER B 1 266 ? 13.375 1.165 -6.191 1 91.38 266 SER B CA 1
ATOM 3946 C C . SER B 1 266 ? 14.047 2.219 -5.32 1 91.38 266 SER B C 1
ATOM 3948 O O . SER B 1 266 ? 13.5 3.303 -5.113 1 91.38 266 SER B O 1
ATOM 3950 N N . LEU B 1 267 ? 15.203 1.947 -4.812 1 88.75 267 LEU B N 1
ATOM 3951 C CA . LEU B 1 267 ? 15.953 2.883 -3.984 1 88.75 267 LEU B CA 1
ATOM 3952 C C . LEU B 1 267 ? 16.375 4.105 -4.789 1 88.75 267 LEU B C 1
ATOM 3954 O O . LEU B 1 267 ? 16.297 5.238 -4.305 1 88.75 267 LEU B O 1
ATOM 3958 N N . VAL B 1 268 ? 16.828 3.859 -5.969 1 91.25 268 VAL B N 1
ATOM 3959 C CA . VAL B 1 268 ? 17.266 4.953 -6.836 1 91.25 268 VAL B CA 1
ATOM 3960 C C . VAL B 1 268 ? 16.078 5.871 -7.133 1 91.25 268 VAL B C 1
ATOM 3962 O O . VAL B 1 268 ? 16.219 7.098 -7.094 1 91.25 268 VAL B O 1
ATOM 3965 N N . LEU B 1 269 ? 14.945 5.312 -7.43 1 91.38 269 LEU B N 1
ATOM 3966 C CA . LEU B 1 269 ? 13.758 6.109 -7.727 1 91.38 269 LEU B CA 1
ATOM 3967 C C . LEU B 1 269 ? 13.289 6.875 -6.496 1 91.38 269 LEU B C 1
ATOM 3969 O O . LEU B 1 269 ? 12.828 8.016 -6.602 1 91.38 269 LEU B O 1
ATOM 3973 N N . TYR B 1 270 ? 13.336 6.18 -5.391 1 86.19 270 TYR B N 1
ATOM 3974 C CA . TYR B 1 270 ? 12.984 6.844 -4.141 1 86.19 270 TYR B CA 1
ATOM 3975 C C . TYR B 1 270 ? 13.883 8.055 -3.895 1 86.19 270 TYR B C 1
ATOM 3977 O O . TYR B 1 270 ? 13.398 9.125 -3.521 1 86.19 270 TYR B O 1
ATOM 3985 N N . LEU B 1 271 ? 15.195 7.953 -4.066 1 86.31 271 LEU B N 1
ATOM 3986 C CA . LEU B 1 271 ? 16.156 9.039 -3.877 1 86.31 271 LEU B CA 1
ATOM 3987 C C . LEU B 1 271 ? 15.922 10.148 -4.895 1 86.31 271 LEU B C 1
ATOM 3989 O O . LEU B 1 271 ? 16.078 11.328 -4.574 1 86.31 271 LEU B O 1
ATOM 3993 N N . ALA B 1 272 ? 15.625 9.734 -6.082 1 89.19 272 ALA B N 1
ATOM 3994 C CA . ALA B 1 272 ? 15.305 10.734 -7.098 1 89.19 272 ALA B CA 1
ATOM 3995 C C . ALA B 1 272 ? 14.102 11.578 -6.676 1 89.19 272 ALA B C 1
ATOM 3997 O O . ALA B 1 272 ? 14.102 12.797 -6.852 1 89.19 272 ALA B O 1
ATOM 3998 N N . ALA B 1 273 ? 13.086 10.914 -6.129 1 85.94 273 ALA B N 1
ATOM 3999 C CA . ALA B 1 273 ? 11.906 11.617 -5.637 1 85.94 273 ALA B CA 1
ATOM 4000 C C . ALA B 1 273 ? 12.273 12.578 -4.504 1 85.94 273 ALA B C 1
ATOM 4002 O O . ALA B 1 273 ? 11.727 13.68 -4.414 1 85.94 273 ALA B O 1
ATOM 4003 N N . GLN B 1 274 ? 13.172 12.203 -3.682 1 82.38 274 GLN B N 1
ATOM 4004 C CA . GLN B 1 274 ? 13.617 13.047 -2.576 1 82.38 274 GLN B CA 1
ATOM 4005 C C . GLN B 1 274 ? 14.328 14.289 -3.086 1 82.38 274 GLN B C 1
ATOM 4007 O O . GLN B 1 274 ? 14.156 15.383 -2.533 1 82.38 274 GLN B O 1
ATOM 4012 N N . VAL B 1 275 ? 15.156 14.141 -4.078 1 83.75 275 VAL B N 1
ATOM 4013 C CA . VAL B 1 275 ? 15.891 15.258 -4.652 1 83.75 275 VAL B CA 1
ATOM 4014 C C . VAL B 1 275 ? 14.906 16.25 -5.289 1 83.75 275 VAL B C 1
ATOM 4016 O O . VAL B 1 275 ? 15.039 17.453 -5.113 1 83.75 275 VAL B O 1
ATOM 4019 N N . ILE B 1 276 ? 13.93 15.703 -5.949 1 85.69 276 ILE B N 1
ATOM 4020 C CA . ILE B 1 276 ? 12.93 16.562 -6.582 1 85.69 276 ILE B CA 1
ATOM 4021 C C . ILE B 1 276 ? 12.148 17.328 -5.516 1 85.69 276 ILE B C 1
ATOM 4023 O O . ILE B 1 276 ? 11.883 18.516 -5.672 1 85.69 276 ILE B O 1
ATOM 4027 N N . GLU B 1 277 ? 11.781 16.625 -4.523 1 83.38 277 GLU B N 1
ATOM 4028 C CA . GLU B 1 277 ? 11.086 17.25 -3.404 1 83.38 277 GLU B CA 1
ATOM 4029 C C . GLU B 1 277 ? 11.891 18.406 -2.828 1 83.38 277 GLU B C 1
ATOM 4031 O O . GLU B 1 277 ? 11.359 19.5 -2.605 1 83.38 277 GLU B O 1
ATOM 4036 N N . SER B 1 278 ? 13.227 18.234 -2.588 1 81.19 278 SER B N 1
ATOM 4037 C CA . SER B 1 278 ? 14.086 19.25 -1.991 1 81.19 278 SER B CA 1
ATOM 4038 C C . SER B 1 278 ? 14.188 20.484 -2.887 1 81.19 278 SER B C 1
ATOM 4040 O O . SER B 1 278 ? 14.18 21.625 -2.398 1 81.19 278 SER B O 1
ATOM 4042 N N . VAL B 1 279 ? 14.203 20.219 -4.137 1 82.88 279 VAL B N 1
ATOM 4043 C CA . VAL B 1 279 ? 14.336 21.312 -5.09 1 82.88 279 VAL B CA 1
ATOM 4044 C C . VAL B 1 279 ? 13.039 22.109 -5.148 1 82.88 279 VAL B C 1
ATOM 4046 O O . VAL B 1 279 ? 13.055 23.344 -5.18 1 82.88 279 VAL B O 1
ATOM 4049 N N . VAL B 1 280 ? 11.922 21.422 -5.09 1 82.5 280 VAL B N 1
ATOM 4050 C CA . VAL B 1 280 ? 10.617 22.062 -5.195 1 82.5 280 VAL B CA 1
ATOM 4051 C C . VAL B 1 280 ? 10.312 22.828 -3.91 1 82.5 280 VAL B C 1
ATOM 4053 O O . VAL B 1 280 ? 9.844 23.969 -3.955 1 82.5 280 VAL B O 1
ATOM 4056 N N . LEU B 1 281 ? 10.594 22.25 -2.818 1 77.56 281 LEU B N 1
ATOM 4057 C CA . LEU B 1 281 ? 10.305 22.906 -1.543 1 77.56 281 LEU B CA 1
ATOM 4058 C C . LEU B 1 281 ? 11.219 24.109 -1.324 1 77.56 281 LEU B C 1
ATOM 4060 O O . LEU B 1 281 ? 10.82 25.094 -0.708 1 77.56 281 LEU B O 1
ATOM 4064 N N . ALA B 1 282 ? 12.438 24.047 -1.759 1 75.12 282 ALA B N 1
ATOM 4065 C CA . ALA B 1 282 ? 13.344 25.188 -1.671 1 75.12 282 ALA B CA 1
ATOM 4066 C C . ALA B 1 282 ? 12.82 26.375 -2.473 1 75.12 282 ALA B C 1
ATOM 4068 O O . ALA B 1 282 ? 13.023 27.531 -2.084 1 75.12 282 ALA B O 1
ATOM 4069 N N . ARG B 1 283 ? 12.195 25.969 -3.453 1 75.19 283 ARG B N 1
ATOM 4070 C CA . ARG B 1 283 ? 11.641 27.031 -4.293 1 75.19 283 ARG B CA 1
ATOM 4071 C C . ARG B 1 283 ? 10.453 27.703 -3.613 1 75.19 283 ARG B C 1
ATOM 4073 O O . ARG B 1 283 ? 10.195 28.891 -3.836 1 75.19 283 ARG B O 1
ATOM 4080 N N . TYR B 1 284 ? 9.688 26.969 -2.844 1 66.19 284 TYR B N 1
ATOM 4081 C CA . TYR B 1 284 ? 8.523 27.547 -2.178 1 66.19 284 TYR B CA 1
ATOM 4082 C C . TYR B 1 284 ? 8.883 28.047 -0.787 1 66.19 284 TYR B C 1
ATOM 4084 O O . TYR B 1 284 ? 8.016 28.516 -0.049 1 66.19 284 TYR B O 1
ATOM 4092 N N . GLY B 1 285 ? 10.141 28.266 -0.537 1 56 285 GLY B N 1
ATOM 4093 C CA . GLY B 1 285 ? 10.602 28.844 0.711 1 56 285 GLY B CA 1
ATOM 4094 C C . GLY B 1 285 ? 10.367 27.953 1.913 1 56 285 GLY B C 1
ATOM 4095 O O . GLY B 1 285 ? 10.359 28.422 3.053 1 56 285 GLY B O 1
ATOM 4096 N N . ARG B 1 286 ? 9.883 26.75 1.763 1 53.62 286 ARG B N 1
ATOM 4097 C CA . ARG B 1 286 ? 9.531 25.875 2.879 1 53.62 286 ARG B CA 1
ATOM 4098 C C . ARG B 1 286 ? 10.664 24.906 3.188 1 53.62 286 ARG B C 1
ATOM 4100 O O . ARG B 1 286 ? 10.453 23.891 3.861 1 53.62 286 ARG B O 1
ATOM 4107 N N . SER B 1 287 ? 12 25.328 2.953 1 41.75 287 SER B N 1
ATOM 4108 C CA . SER B 1 287 ? 13.117 24.469 3.32 1 41.75 287 SER B CA 1
ATOM 4109 C C . SER B 1 287 ? 13.289 24.406 4.832 1 41.75 287 SER B C 1
ATOM 4111 O O . SER B 1 287 ? 13.055 25.391 5.531 1 41.75 287 SER B O 1
#